Protein AF-A0A9W8H4J1-F1 (afdb_monomer_lite)

Secondary structure (DSSP, 8-state):
---GGGSHHHHHHHHHHHHHHHHHHHHHHHHHHHHHHHHHHHHHHHHHHHHHHHHHHHHHHHHHHHHHHHHHHHHHHHHHHHHHHHHHHHHHHHHHHHHHHHHHHHHHHHHHHHHHHHHHHHHHHHHHHHHHS-----------------------------------------------------------S-TTS---TTSSS-HHHHHHHHHHHHS------TTHHHHHHHHHHHTHHHHTTS-HHHHHHHHHHHHHHHHTTSS--HHHHHHHHHHHTT--SSTT-EEEHHHHHHHHHHHHGGGGGG--HHHHHHHHHHHHSS-GGG-EEE-SS-EEE--HHHHHHHHHHHHHHHHHHHHSTTHHHHHHHHHHHHHHHHHHHSPB-TTS-B--TTSHHHHHHHHHS-TTHHHHTT--SHHHHHHHHHHHHHHHTTTS-HHHHHHHHHHHH-

Foldseek 3Di:
DDDPPPCVVVVVVVVVVVVVVVVVVVVVVVVVVVVVVVVVVVVVVVVVVVVVVVVVVVVVVVVVVVVVVVVVVVVVVVVVVVVVVVVVVVVVVVVVVVVVVVVVVVVVVVVVVVVVVVVVVVVVVVVVVVVPDDPPPDDDDDDDDDDDDDDDDDDDDDDDDDDDDDDDDDDDDDDDDDDDDDDDDDDDDDDPDPPPPDDQPVVLCPVVLVQVLCCVLQVDGQDPPVPVVVVVSVVVVVCVVVCVPPDPVVSNVVSLVVLVVVCVPRPNDLQSSLVSLCVLQLNDPDQAFEGELQSLLLVCLSSVFQCLVPDALVSVQVVCCSRNVDGQQRYFYDALVDTDRDRSRRSSVSSVVLLVVLLVQLLPVCSLVVLQVLLVVLQVQLQVPFDADPVRDGHDRPCVSVSCSNNVDPPSSSNRPRDPHVVSVLSSLVSVLSNCVVPPDPVSNVSSVVVNVD

Organism: NCBI:txid1052879

Sequence (454 aa):
MNNDSNNVPVVLDEIEGLESALVVASRRLDRKRHIIAERDRVVAQHEQTIVELRHAISEHERVNIEQRHKIAELECMLAEHQRAIAERNAKIAKQERVTSERVHMIATIAEQADFVMSQAHKLTTMATAVAAAPHTLAAPGNAGPGNAPNTVAPGGAPTSDVALDDAASRTDDDTGNDMPESSHAAKRRRPNQQALEYMDPFVLIGQDVLAEIVRHLTGRQLVPACGESRRIAQELAGLEPFTSSIPQRTRAGLSELAGLHLLRRSDVDLETLGSDVLRWLGLAEQPGAVVFGPRLCYVLVTLGGIRLERMTGAILDNIFRSIMGRTLRSLLVVTGSATKNMSADKLCSLAKAWARKLCDFVVEDGGIKRLQKAATRCNKYYMSECPTDANGNHCDPTGEVAKRVLRDDSNDSTIFLGFDDAHDLEVLCKCFFAIADNDVDEPTAERLRQIAKN

pLDDT: mean 72.98, std 22.03, range [29.98, 98.69]

Radius of gyration: 45.22 Å; chains: 1; bounding box: 121×62×181 Å

Structure (mmCIF, N/CA/C/O backbone):
data_AF-A0A9W8H4J1-F1
#
_entry.id   AF-A0A9W8H4J1-F1
#
loop_
_atom_site.group_PDB
_atom_site.id
_atom_site.type_symbol
_atom_site.label_atom_id
_atom_site.label_alt_id
_atom_site.label_comp_id
_atom_site.label_asym_id
_atom_site.label_entity_id
_atom_site.label_seq_id
_atom_site.pdbx_PDB_ins_code
_atom_site.Cartn_x
_atom_site.Cartn_y
_atom_site.Cartn_z
_atom_site.occupancy
_atom_site.B_iso_or_equiv
_atom_site.auth_seq_id
_atom_site.auth_comp_id
_atom_site.auth_asym_id
_atom_site.auth_atom_id
_atom_site.pdbx_PDB_model_num
ATOM 1 N N . MET A 1 1 ? 49.055 -7.354 -92.475 1.00 52.03 1 MET A N 1
ATOM 2 C CA . MET A 1 1 ? 49.365 -8.198 -91.304 1.00 52.03 1 MET A CA 1
ATOM 3 C C . MET A 1 1 ? 50.240 -7.368 -90.392 1.00 52.03 1 MET A C 1
ATOM 5 O O . MET A 1 1 ? 51.365 -7.123 -90.788 1.00 52.03 1 MET A O 1
ATOM 9 N N . ASN A 1 2 ? 49.671 -6.801 -89.327 1.00 51.41 2 ASN A N 1
ATOM 10 C CA . ASN A 1 2 ? 50.334 -6.178 -88.166 1.00 51.41 2 ASN A CA 1
ATOM 11 C C . ASN A 1 2 ? 49.318 -5.227 -87.526 1.00 51.41 2 ASN A C 1
ATOM 13 O O . ASN A 1 2 ? 49.324 -4.036 -87.810 1.00 51.41 2 ASN A O 1
ATOM 17 N N . ASN A 1 3 ? 48.392 -5.769 -86.734 1.00 54.41 3 ASN A N 1
ATOM 18 C CA . ASN A 1 3 ? 47.622 -4.948 -85.792 1.00 54.41 3 ASN A CA 1
ATOM 19 C C . ASN A 1 3 ? 47.191 -5.694 -84.517 1.00 54.41 3 ASN A C 1
ATOM 21 O O . ASN A 1 3 ? 46.671 -5.064 -83.606 1.00 54.41 3 ASN A O 1
ATOM 25 N N . ASP A 1 4 ? 47.485 -6.992 -84.389 1.00 56.59 4 ASP A N 1
ATOM 26 C CA . ASP A 1 4 ? 47.053 -7.779 -83.224 1.00 56.59 4 ASP A CA 1
ATOM 27 C C . ASP A 1 4 ? 48.035 -7.735 -82.038 1.00 56.59 4 ASP A C 1
ATOM 29 O O . ASP A 1 4 ? 47.701 -8.170 -80.940 1.00 56.59 4 ASP A O 1
ATOM 33 N N . SER A 1 5 ? 49.235 -7.163 -82.206 1.00 56.62 5 SER A N 1
ATOM 34 C CA . SER A 1 5 ? 50.246 -7.121 -81.133 1.00 56.62 5 SER A CA 1
ATOM 35 C C . SER A 1 5 ? 50.053 -5.979 -80.123 1.00 56.62 5 SER A C 1
ATOM 37 O O . SER A 1 5 ? 50.756 -5.954 -79.116 1.00 56.62 5 SER A O 1
ATOM 39 N N . ASN A 1 6 ? 49.116 -5.051 -80.363 1.00 58.22 6 ASN A N 1
ATOM 40 C CA . ASN A 1 6 ? 48.860 -3.900 -79.483 1.00 58.22 6 ASN A CA 1
ATOM 41 C C . ASN A 1 6 ? 47.708 -4.116 -78.482 1.00 58.22 6 ASN A C 1
ATOM 43 O O . ASN A 1 6 ? 47.442 -3.225 -77.682 1.00 58.22 6 ASN A O 1
ATOM 47 N N . ASN A 1 7 ? 47.032 -5.274 -78.504 1.00 65.12 7 ASN A N 1
ATOM 48 C CA . ASN A 1 7 ? 45.869 -5.546 -77.643 1.00 65.12 7 ASN A CA 1
ATOM 49 C C . ASN A 1 7 ? 46.200 -6.386 -76.390 1.00 65.12 7 ASN A C 1
ATOM 51 O O . ASN A 1 7 ? 45.399 -6.477 -75.469 1.00 65.12 7 ASN A O 1
ATOM 55 N N . VAL A 1 8 ? 47.395 -6.984 -76.336 1.00 71.94 8 VAL A N 1
ATOM 56 C CA . VAL A 1 8 ? 47.877 -7.787 -75.197 1.00 71.94 8 VAL A CA 1
ATOM 57 C C . VAL A 1 8 ? 47.991 -6.998 -73.878 1.00 71.94 8 VAL A C 1
ATOM 59 O O . VAL A 1 8 ? 47.556 -7.536 -72.863 1.00 71.94 8 VAL A O 1
ATOM 62 N N . PRO A 1 9 ? 48.516 -5.753 -73.832 1.00 77.31 9 PRO A N 1
ATOM 63 C CA . PRO A 1 9 ? 48.641 -5.034 -72.560 1.00 77.31 9 PRO A CA 1
ATOM 64 C C . PRO A 1 9 ? 47.284 -4.651 -71.949 1.00 77.31 9 PRO A C 1
ATOM 66 O O . PRO A 1 9 ? 47.132 -4.718 -70.737 1.00 77.31 9 PRO A O 1
ATOM 69 N N . VAL A 1 10 ? 46.273 -4.351 -72.773 1.00 81.00 10 VAL A N 1
ATOM 70 C CA . VAL A 1 10 ? 44.916 -4.013 -72.297 1.00 81.00 10 VAL A CA 1
ATOM 71 C C . VAL A 1 10 ? 44.250 -5.213 -71.617 1.00 81.00 10 VAL A C 1
ATOM 73 O O . VAL A 1 10 ? 43.638 -5.072 -70.564 1.00 81.00 10 VAL A O 1
ATOM 76 N N . VAL A 1 11 ? 44.412 -6.412 -72.185 1.00 85.12 11 VAL A N 1
ATOM 77 C CA . VAL A 1 11 ? 43.855 -7.646 -71.608 1.00 85.12 11 VAL A CA 1
ATOM 78 C C . VAL A 1 11 ? 44.533 -8.005 -70.280 1.00 85.12 11 VAL A C 1
ATOM 80 O O . VAL A 1 11 ? 43.875 -8.526 -69.383 1.00 85.12 11 VAL A O 1
ATOM 83 N N . LEU A 1 12 ? 45.829 -7.717 -70.124 1.00 85.50 12 LEU A N 1
ATOM 84 C CA . LEU A 1 12 ? 46.550 -7.959 -68.870 1.00 85.50 12 LEU A CA 1
ATOM 85 C C . LEU A 1 12 ? 46.080 -7.023 -67.745 1.00 85.50 12 LEU A C 1
ATOM 87 O O . LEU A 1 12 ? 45.801 -7.510 -66.651 1.00 85.50 12 LEU A O 1
ATOM 91 N N . ASP A 1 13 ? 45.893 -5.730 -68.025 1.00 89.69 13 ASP A N 1
ATOM 92 C CA . ASP A 1 13 ? 45.370 -4.763 -67.046 1.00 89.69 13 ASP A CA 1
ATOM 93 C C . ASP A 1 13 ? 43.947 -5.131 -66.574 1.00 89.69 13 ASP A C 1
ATOM 95 O O . ASP A 1 13 ? 43.614 -5.017 -65.390 1.00 89.69 13 ASP A O 1
ATOM 99 N N . GLU A 1 14 ? 43.095 -5.617 -67.485 1.00 94.12 14 GLU A N 1
ATOM 100 C CA . GLU A 1 14 ? 41.750 -6.100 -67.145 1.00 94.12 14 GLU A CA 1
ATOM 101 C C . GLU A 1 14 ? 41.789 -7.341 -66.239 1.00 94.12 14 GLU A C 1
ATOM 103 O O . GLU A 1 14 ? 41.007 -7.437 -65.287 1.00 94.12 14 GLU A O 1
ATOM 108 N N . ILE A 1 15 ? 42.712 -8.276 -66.492 1.00 93.94 15 ILE A N 1
ATOM 109 C CA . ILE A 1 15 ? 42.905 -9.471 -65.659 1.00 93.94 15 ILE A CA 1
ATOM 110 C C . ILE A 1 15 ? 43.394 -9.076 -64.259 1.00 93.94 15 ILE A C 1
ATOM 112 O O . ILE A 1 15 ? 42.797 -9.510 -63.272 1.00 93.94 15 ILE A O 1
ATOM 116 N N . GLU A 1 16 ? 44.402 -8.206 -64.149 1.00 94.00 16 GLU A N 1
ATOM 117 C CA . GLU A 1 16 ? 44.900 -7.711 -62.855 1.00 94.00 16 GLU A CA 1
ATOM 118 C C . GLU A 1 16 ? 43.806 -6.972 -62.061 1.00 94.00 16 GLU A C 1
ATOM 120 O O . GLU A 1 16 ? 43.683 -7.118 -60.834 1.00 94.00 16 GLU A O 1
ATOM 125 N N . GLY A 1 17 ? 42.950 -6.217 -62.760 1.00 95.56 17 GLY A N 1
ATOM 126 C CA . GLY A 1 17 ? 41.776 -5.569 -62.182 1.00 95.56 17 GLY A CA 1
ATOM 127 C C . GLY A 1 17 ? 40.755 -6.567 -61.624 1.00 95.56 17 GLY A C 1
ATOM 128 O O . GLY A 1 17 ? 40.258 -6.392 -60.504 1.00 95.56 17 GLY A O 1
ATOM 129 N N . LEU A 1 18 ? 40.462 -7.641 -62.364 1.00 96.50 18 LEU A N 1
ATOM 130 C CA . LEU A 1 18 ? 39.550 -8.705 -61.931 1.00 96.50 18 LEU A CA 1
ATOM 131 C C . LEU A 1 18 ? 40.107 -9.507 -60.749 1.00 96.50 18 LEU A C 1
ATOM 133 O O . LEU A 1 18 ? 39.365 -9.789 -59.804 1.00 96.50 18 LEU A O 1
ATOM 137 N N . GLU A 1 19 ? 41.399 -9.832 -60.754 1.00 96.75 19 GLU A N 1
ATOM 138 C CA . GLU A 1 19 ? 42.065 -10.509 -59.636 1.00 96.75 19 GLU A CA 1
ATOM 139 C C . GLU A 1 19 ? 42.012 -9.657 -58.363 1.00 96.75 19 GLU A C 1
ATOM 141 O O . GLU A 1 19 ? 41.622 -10.137 -57.292 1.00 96.75 19 GLU A O 1
ATOM 146 N N . SER A 1 20 ? 42.297 -8.358 -58.486 1.00 96.12 20 SER A N 1
ATOM 147 C CA . SER A 1 20 ? 42.184 -7.400 -57.383 1.00 96.12 20 SER A CA 1
ATOM 148 C C . SER A 1 20 ? 40.754 -7.326 -56.836 1.00 96.12 20 SER A C 1
ATOM 150 O O . SER A 1 20 ? 40.541 -7.380 -55.617 1.00 96.12 20 SER A O 1
ATOM 152 N N . ALA A 1 21 ? 39.750 -7.264 -57.717 1.00 97.06 21 ALA A N 1
ATOM 153 C CA . ALA A 1 21 ? 38.342 -7.265 -57.329 1.00 97.06 21 ALA A CA 1
ATOM 154 C C . ALA A 1 21 ? 37.935 -8.571 -56.619 1.00 97.06 21 ALA A C 1
ATOM 156 O O . ALA A 1 21 ? 37.234 -8.529 -55.601 1.00 97.06 21 ALA A O 1
ATOM 157 N N . LEU A 1 22 ? 38.415 -9.723 -57.095 1.00 97.56 22 LEU A N 1
ATOM 158 C CA . LEU A 1 22 ? 38.166 -11.033 -56.492 1.00 97.56 22 LEU A CA 1
ATOM 159 C C . LEU A 1 22 ? 38.782 -11.150 -55.093 1.00 97.56 22 LEU A C 1
ATOM 161 O O . LEU A 1 22 ? 38.131 -11.657 -54.173 1.00 97.56 22 LEU A O 1
ATOM 165 N N . VAL A 1 23 ? 39.999 -10.639 -54.890 1.00 97.69 23 VAL A N 1
ATOM 166 C CA . VAL A 1 23 ? 40.641 -10.586 -53.567 1.00 97.69 23 VAL A CA 1
ATOM 167 C C . VAL A 1 23 ? 39.834 -9.707 -52.606 1.00 97.69 23 VAL A C 1
ATOM 169 O O . VAL A 1 23 ? 39.589 -10.097 -51.460 1.00 97.69 23 VAL A O 1
ATOM 172 N N . VAL A 1 24 ? 39.359 -8.540 -53.056 1.00 97.75 24 VAL A N 1
ATOM 173 C CA . VAL A 1 24 ? 38.514 -7.650 -52.239 1.00 97.75 24 VAL A CA 1
ATOM 174 C C . VAL A 1 24 ? 37.176 -8.311 -51.888 1.00 97.75 24 VAL A C 1
ATOM 176 O O . VAL A 1 24 ? 36.747 -8.250 -50.728 1.00 97.75 24 VAL A O 1
ATOM 179 N N . ALA A 1 25 ? 36.530 -8.971 -52.852 1.00 97.38 25 ALA A N 1
ATOM 180 C CA . ALA A 1 25 ? 35.285 -9.706 -52.642 1.00 97.38 25 ALA A CA 1
ATOM 181 C C . ALA A 1 25 ? 35.469 -10.870 -51.655 1.00 97.38 25 ALA A C 1
ATOM 183 O O . ALA A 1 25 ? 34.671 -11.007 -50.725 1.00 97.38 25 ALA A O 1
ATOM 184 N N . SER A 1 26 ? 36.555 -11.635 -51.789 1.00 97.88 26 SER A N 1
ATOM 185 C CA . SER A 1 26 ? 36.895 -12.745 -50.888 1.00 97.88 26 SER A CA 1
ATOM 186 C C . SER A 1 26 ? 37.085 -12.251 -49.453 1.00 97.88 26 SER A C 1
ATOM 188 O O . SER A 1 26 ? 36.399 -12.710 -48.543 1.00 97.88 26 SER A O 1
ATOM 190 N N . ARG A 1 27 ? 37.877 -11.185 -49.256 1.00 97.88 27 ARG A N 1
ATOM 191 C CA . ARG A 1 27 ? 38.046 -10.549 -47.935 1.00 97.88 27 ARG A CA 1
ATOM 192 C C . ARG A 1 27 ? 36.722 -10.047 -47.352 1.00 97.88 27 ARG A C 1
ATOM 194 O O . ARG A 1 27 ? 36.519 -10.085 -46.139 1.00 97.88 27 ARG A O 1
ATOM 201 N N . ARG A 1 28 ? 35.809 -9.537 -48.188 1.00 98.19 28 ARG A N 1
ATOM 202 C CA . ARG A 1 28 ? 34.473 -9.102 -47.745 1.00 98.19 28 ARG A CA 1
ATOM 203 C C . ARG A 1 28 ? 33.610 -10.288 -47.313 1.00 98.19 28 ARG A C 1
ATOM 205 O O . ARG A 1 28 ? 32.879 -10.150 -46.333 1.00 98.19 28 ARG A O 1
ATOM 212 N N . LEU A 1 29 ? 33.678 -11.416 -48.017 1.00 98.31 29 LEU A N 1
ATOM 213 C CA . LEU A 1 29 ? 32.975 -12.643 -47.641 1.00 98.31 29 LEU A CA 1
ATOM 214 C C . LEU A 1 29 ? 33.511 -13.216 -46.329 1.00 98.31 29 LEU A C 1
ATOM 216 O O . LEU A 1 29 ? 32.706 -13.551 -45.465 1.00 98.31 29 LEU A O 1
ATOM 220 N N . ASP A 1 30 ? 34.827 -13.233 -46.128 1.00 98.00 30 ASP A N 1
ATOM 221 C CA . ASP A 1 30 ? 35.423 -13.718 -44.878 1.00 98.00 30 ASP A CA 1
ATOM 222 C C . ASP A 1 30 ? 35.027 -12.850 -43.680 1.00 98.00 30 ASP A C 1
ATOM 224 O O . ASP A 1 30 ? 34.625 -13.373 -42.640 1.00 98.00 30 ASP A O 1
ATOM 228 N N . ARG A 1 31 ? 35.000 -11.518 -43.844 1.00 98.31 31 ARG A N 1
ATOM 229 C CA . ARG A 1 31 ? 34.455 -10.616 -42.813 1.00 98.31 31 ARG A CA 1
ATOM 230 C C . ARG A 1 31 ? 32.987 -10.907 -42.504 1.00 98.31 31 ARG A C 1
ATOM 232 O O . ARG A 1 31 ? 32.606 -10.931 -41.339 1.00 98.31 31 ARG A O 1
ATOM 239 N N . LYS A 1 32 ? 32.155 -11.137 -43.526 1.00 98.31 32 LYS A N 1
ATOM 240 C CA . LYS A 1 32 ? 30.740 -11.489 -43.322 1.00 98.31 32 LYS A CA 1
ATOM 241 C C . LYS A 1 32 ? 30.590 -12.827 -42.596 1.00 98.31 32 LYS A C 1
ATOM 243 O O . LYS A 1 32 ? 29.778 -12.903 -41.683 1.00 98.31 32 LYS A O 1
ATOM 248 N N . ARG A 1 33 ? 31.374 -13.846 -42.960 1.00 98.38 33 ARG A N 1
ATOM 249 C CA . ARG A 1 33 ? 31.386 -15.154 -42.283 1.00 98.38 33 ARG A CA 1
ATOM 250 C C . ARG A 1 33 ? 31.773 -15.021 -40.815 1.00 98.38 33 ARG A C 1
ATOM 252 O O . ARG A 1 33 ? 31.106 -15.601 -39.971 1.00 98.38 33 ARG A O 1
ATOM 259 N N . HIS A 1 34 ? 32.790 -14.215 -40.514 1.00 98.19 34 HIS A N 1
ATOM 260 C CA . HIS A 1 34 ? 33.195 -13.950 -39.136 1.00 98.19 34 HIS A CA 1
ATOM 261 C C . HIS A 1 34 ? 32.083 -13.265 -38.324 1.00 98.19 34 HIS A C 1
ATOM 263 O O . HIS A 1 34 ? 31.773 -13.708 -37.225 1.00 98.19 34 HIS A O 1
ATOM 269 N N . ILE A 1 35 ? 31.421 -12.246 -38.888 1.00 98.25 35 ILE A N 1
ATOM 270 C CA . ILE A 1 35 ? 30.285 -11.572 -38.233 1.00 98.25 35 ILE A CA 1
ATOM 271 C C . ILE A 1 35 ? 29.111 -12.535 -38.002 1.00 98.25 35 ILE A C 1
ATOM 273 O O . ILE A 1 35 ? 28.456 -12.449 -36.968 1.00 98.25 35 ILE A O 1
ATOM 277 N N . ILE A 1 36 ? 28.823 -13.430 -38.953 1.00 98.06 36 ILE A N 1
ATOM 278 C CA . ILE A 1 36 ? 27.769 -14.444 -38.800 1.00 98.06 36 ILE A CA 1
ATOM 279 C C . ILE A 1 36 ? 28.126 -15.405 -37.663 1.00 98.06 36 ILE A C 1
ATOM 281 O O . ILE A 1 36 ? 27.321 -15.566 -36.757 1.00 98.06 36 ILE A O 1
ATOM 285 N N . ALA A 1 37 ? 29.348 -15.943 -37.646 1.00 98.12 37 ALA A N 1
ATOM 286 C CA . ALA A 1 37 ? 29.795 -16.850 -36.589 1.00 98.12 37 ALA A CA 1
ATOM 287 C C . ALA A 1 37 ? 29.735 -16.208 -35.189 1.00 98.12 37 ALA A C 1
ATOM 289 O O . ALA A 1 37 ? 29.341 -16.861 -34.225 1.00 98.12 37 ALA A O 1
ATOM 290 N N . GLU A 1 38 ? 30.081 -14.922 -35.074 1.00 98.50 38 GLU A N 1
ATOM 291 C CA . GLU A 1 38 ? 29.968 -14.192 -33.806 1.00 98.50 38 GLU A CA 1
ATOM 292 C C . GLU A 1 38 ? 28.505 -13.995 -33.387 1.00 98.50 38 GLU A C 1
ATOM 294 O O . GLU A 1 38 ? 28.154 -14.176 -32.223 1.00 98.50 38 GLU A O 1
ATOM 299 N N . ARG A 1 39 ? 27.616 -13.684 -34.339 1.00 98.19 39 ARG A N 1
ATOM 300 C CA . ARG A 1 39 ? 26.175 -13.583 -34.066 1.00 98.19 39 ARG A CA 1
ATOM 301 C C . ARG A 1 39 ? 25.580 -14.918 -33.639 1.00 98.19 39 ARG A C 1
ATOM 303 O O . ARG A 1 39 ? 24.818 -14.932 -32.680 1.00 98.19 39 ARG A O 1
ATOM 310 N N . ASP A 1 40 ? 25.952 -16.014 -34.292 1.00 98.31 40 ASP A N 1
ATOM 311 C CA . ASP A 1 40 ? 25.487 -17.357 -33.935 1.00 98.31 40 ASP A CA 1
ATOM 312 C C . ASP A 1 40 ? 25.925 -17.727 -32.510 1.00 98.31 40 ASP A C 1
ATOM 314 O O . ASP A 1 40 ? 25.145 -18.285 -31.739 1.00 98.31 40 ASP A O 1
ATOM 318 N N . ARG A 1 41 ? 27.143 -17.332 -32.108 1.00 98.38 41 ARG A N 1
ATOM 319 C CA . ARG A 1 41 ? 27.624 -17.499 -30.731 1.00 98.38 41 ARG A CA 1
ATOM 320 C C . ARG A 1 41 ? 26.784 -16.711 -29.722 1.00 98.38 41 ARG A C 1
ATOM 322 O O . ARG A 1 41 ? 26.425 -17.262 -28.684 1.00 98.38 41 ARG A O 1
ATOM 329 N N . VAL A 1 42 ? 26.466 -15.449 -30.014 1.00 98.31 42 VAL A N 1
ATOM 330 C CA . VAL A 1 42 ? 25.613 -14.616 -29.145 1.00 98.31 42 VAL A CA 1
ATOM 331 C C . VAL A 1 42 ? 24.194 -15.183 -29.056 1.00 98.31 42 VAL A C 1
ATOM 333 O O . VAL A 1 42 ? 23.618 -15.220 -27.971 1.00 98.31 42 VAL A O 1
ATOM 336 N N . VAL A 1 43 ? 23.636 -15.676 -30.166 1.00 98.31 43 VAL A N 1
ATOM 337 C CA . VAL A 1 43 ? 22.319 -16.333 -30.179 1.00 98.31 43 VAL A CA 1
ATOM 338 C C . VAL A 1 43 ? 22.324 -17.570 -29.280 1.00 98.31 43 VAL A C 1
ATOM 340 O O . VAL A 1 43 ? 21.455 -17.677 -28.420 1.00 98.31 43 VAL A O 1
ATOM 343 N N . ALA A 1 44 ? 23.333 -18.439 -29.390 1.00 98.19 44 ALA A N 1
ATOM 344 C CA . ALA A 1 44 ? 23.450 -19.621 -28.534 1.00 98.19 44 ALA A CA 1
ATOM 345 C C . ALA A 1 44 ? 23.564 -19.263 -27.037 1.00 98.19 44 ALA A C 1
ATOM 347 O O . ALA A 1 44 ? 22.966 -19.927 -26.190 1.00 98.19 44 ALA A O 1
ATOM 348 N N . GLN A 1 45 ? 24.287 -18.188 -26.699 1.00 98.44 45 GLN A N 1
ATOM 349 C CA . GLN A 1 45 ? 24.363 -17.685 -25.321 1.00 98.44 45 GLN A CA 1
ATOM 350 C C . GLN A 1 45 ? 23.000 -17.196 -24.816 1.00 98.44 45 GLN A C 1
ATOM 352 O O . GLN A 1 45 ? 22.594 -17.549 -23.711 1.00 98.44 45 GLN A O 1
ATOM 357 N N . HIS A 1 46 ? 22.266 -16.428 -25.626 1.00 98.06 46 HIS A N 1
ATOM 358 C CA . HIS A 1 46 ? 20.925 -15.972 -25.260 1.00 98.06 46 HIS A CA 1
ATOM 359 C C . HIS A 1 46 ? 19.934 -17.133 -25.115 1.00 98.06 46 HIS A C 1
ATOM 361 O O . HIS A 1 46 ? 19.126 -17.124 -24.189 1.00 98.06 46 HIS A O 1
ATOM 367 N N . GLU A 1 47 ? 19.995 -18.144 -25.983 1.00 98.50 47 GLU A N 1
ATOM 368 C CA . GLU A 1 47 ? 19.164 -19.347 -25.867 1.00 98.50 47 GLU A CA 1
ATOM 369 C C . GLU A 1 47 ? 19.424 -20.089 -24.553 1.00 98.50 47 GLU A C 1
ATOM 371 O O . GLU A 1 47 ? 18.470 -20.464 -23.866 1.00 98.50 47 GLU A O 1
ATOM 376 N N . GLN A 1 48 ? 20.691 -20.228 -24.150 1.00 98.31 48 GLN A N 1
ATOM 377 C CA . GLN A 1 48 ? 21.045 -20.808 -22.855 1.00 98.31 48 GLN A CA 1
ATOM 378 C C . GLN A 1 48 ? 20.462 -19.989 -21.691 1.00 98.31 48 GLN A C 1
ATOM 380 O O . GLN A 1 48 ? 19.804 -20.551 -20.815 1.00 98.31 48 GLN A O 1
ATOM 385 N N . THR A 1 49 ? 20.625 -18.662 -21.707 1.00 97.94 49 THR A N 1
ATOM 386 C CA . THR A 1 49 ? 20.052 -17.775 -20.680 1.00 97.94 49 THR A CA 1
ATOM 387 C C . THR A 1 49 ? 18.526 -17.882 -20.615 1.00 97.94 49 THR A C 1
ATOM 389 O O . THR A 1 49 ? 17.952 -17.901 -19.529 1.00 97.94 49 THR A O 1
ATOM 392 N N . ILE A 1 50 ? 17.839 -18.001 -21.756 1.00 98.06 50 ILE A N 1
ATOM 393 C CA . ILE A 1 50 ? 16.380 -18.190 -21.795 1.00 98.06 50 ILE A CA 1
ATOM 394 C C . ILE A 1 50 ? 15.978 -19.506 -21.115 1.00 98.06 50 ILE A C 1
ATOM 396 O O . ILE A 1 50 ? 14.977 -19.535 -20.397 1.00 98.06 50 ILE A O 1
ATOM 400 N N . VAL A 1 51 ? 16.732 -20.590 -21.316 1.00 98.50 51 VAL A N 1
ATOM 401 C CA . VAL A 1 51 ? 16.476 -21.879 -20.650 1.00 98.50 51 VAL A CA 1
ATOM 402 C C . VAL A 1 51 ? 16.660 -21.763 -19.134 1.00 98.50 51 VAL A C 1
ATOM 404 O O . VAL A 1 51 ? 15.794 -22.215 -18.384 1.00 98.50 51 VAL A O 1
ATOM 407 N N . GLU A 1 52 ? 17.728 -21.108 -18.678 1.00 98.44 52 GLU A N 1
ATOM 408 C CA . GLU A 1 52 ? 17.998 -20.876 -17.251 1.00 98.44 52 GLU A CA 1
ATOM 409 C C . GLU A 1 52 ? 16.899 -20.026 -16.591 1.00 98.44 52 GLU A C 1
ATOM 411 O O . GLU A 1 52 ? 16.388 -20.382 -15.526 1.00 98.44 52 GLU A O 1
ATOM 416 N N . LEU A 1 53 ? 16.455 -18.951 -17.253 1.00 97.81 53 LEU A N 1
ATOM 417 C CA . LEU A 1 53 ? 15.356 -18.110 -16.770 1.00 97.81 53 LEU A CA 1
ATOM 418 C C . LEU A 1 53 ? 14.029 -18.873 -16.702 1.00 97.81 53 LEU A C 1
ATOM 420 O O . LEU A 1 53 ? 13.292 -18.730 -15.729 1.00 97.81 53 LEU A O 1
ATOM 424 N N . ARG A 1 54 ? 13.722 -19.717 -17.695 1.00 98.25 54 ARG A N 1
ATOM 425 C CA . ARG A 1 54 ? 12.519 -20.569 -17.664 1.00 98.25 54 ARG A CA 1
ATOM 426 C C . ARG A 1 54 ? 12.547 -21.550 -16.495 1.00 98.25 54 ARG A C 1
ATOM 428 O O . ARG A 1 54 ? 11.523 -21.735 -15.843 1.00 98.25 54 ARG A O 1
ATOM 435 N N . HIS A 1 55 ? 13.705 -22.141 -16.208 1.00 98.25 55 HIS A N 1
ATOM 436 C CA . HIS A 1 55 ? 13.871 -23.011 -15.046 1.00 98.25 55 HIS A CA 1
ATOM 437 C C . HIS A 1 55 ? 13.655 -22.244 -13.732 1.00 98.25 55 HIS A C 1
ATOM 439 O O . HIS A 1 55 ? 12.911 -22.702 -12.867 1.00 98.25 55 HIS A O 1
ATOM 445 N N . ALA A 1 56 ? 14.239 -21.049 -13.596 1.00 97.50 56 ALA A N 1
ATOM 446 C CA . ALA A 1 56 ? 14.047 -20.205 -12.417 1.00 97.50 56 ALA A CA 1
ATOM 447 C C . ALA A 1 56 ? 12.573 -19.810 -12.209 1.00 97.50 56 ALA A C 1
ATOM 449 O O . ALA A 1 56 ? 12.069 -19.894 -11.090 1.00 97.50 56 ALA A O 1
ATOM 450 N N . ILE A 1 57 ? 11.860 -19.440 -13.282 1.00 97.44 57 ILE A N 1
ATOM 451 C CA . ILE A 1 57 ? 10.419 -19.143 -13.233 1.00 97.44 57 ILE A CA 1
ATOM 452 C C . ILE A 1 57 ? 9.634 -20.362 -12.735 1.00 97.44 57 ILE A C 1
ATOM 454 O O . ILE A 1 57 ? 8.823 -20.223 -11.824 1.00 97.44 57 ILE A O 1
ATOM 458 N N . SER A 1 58 ? 9.917 -21.557 -13.265 1.00 98.19 58 SER A N 1
ATOM 459 C CA . SER A 1 58 ? 9.239 -22.790 -12.847 1.00 98.19 58 SER A CA 1
ATOM 460 C C . SER A 1 58 ? 9.456 -23.113 -11.362 1.00 98.19 58 SER A C 1
ATOM 462 O O . SER A 1 58 ? 8.520 -23.540 -10.685 1.00 98.19 58 SER A O 1
ATOM 464 N N . GLU A 1 59 ? 10.663 -22.903 -10.828 1.00 98.62 59 GLU A N 1
ATOM 465 C CA . GLU A 1 59 ? 10.923 -23.092 -9.393 1.00 98.62 59 GLU A CA 1
ATOM 466 C C . GLU A 1 59 ? 10.197 -22.047 -8.537 1.00 98.62 59 GLU A C 1
ATOM 468 O O . GLU A 1 59 ? 9.614 -22.388 -7.505 1.00 98.62 59 GLU A O 1
ATOM 473 N N . HIS A 1 60 ? 10.159 -20.786 -8.975 1.00 97.50 60 HIS A N 1
ATOM 474 C CA . HIS A 1 60 ? 9.394 -19.746 -8.287 1.00 97.50 60 HIS A CA 1
ATOM 475 C C . HIS A 1 60 ? 7.889 -20.040 -8.272 1.00 97.50 60 HIS A C 1
ATOM 477 O O . HIS A 1 60 ? 7.245 -19.850 -7.239 1.00 97.50 60 HIS A O 1
ATOM 483 N N . GLU A 1 61 ? 7.326 -20.538 -9.373 1.00 98.06 61 GLU A N 1
ATOM 484 C CA . GLU A 1 61 ? 5.925 -20.964 -9.437 1.00 98.06 61 GLU A CA 1
ATOM 485 C C . GLU A 1 61 ? 5.639 -22.114 -8.465 1.00 98.06 61 GLU A C 1
ATOM 487 O O . GLU A 1 61 ? 4.646 -22.067 -7.735 1.00 98.06 61 GLU A O 1
ATOM 492 N N . ARG A 1 62 ? 6.539 -23.103 -8.381 1.00 98.50 62 ARG A N 1
ATOM 493 C CA . ARG A 1 62 ? 6.427 -24.220 -7.431 1.00 98.50 62 ARG A CA 1
ATOM 494 C C . ARG A 1 62 ? 6.392 -23.727 -5.982 1.00 98.50 62 ARG A C 1
ATOM 496 O O . ARG A 1 62 ? 5.506 -24.123 -5.225 1.00 98.50 62 ARG A O 1
ATOM 503 N N . VAL A 1 63 ? 7.309 -22.832 -5.610 1.00 98.31 63 VAL A N 1
ATOM 504 C CA . VAL A 1 63 ? 7.348 -22.228 -4.265 1.00 98.31 63 VAL A CA 1
ATOM 505 C C . VAL A 1 63 ? 6.085 -21.405 -3.988 1.00 98.31 63 VAL A C 1
ATOM 507 O O . VAL A 1 63 ? 5.537 -21.473 -2.890 1.00 98.31 63 VAL A O 1
ATOM 510 N N . ASN A 1 64 ? 5.574 -20.662 -4.974 1.00 96.94 64 ASN A N 1
ATOM 511 C CA . ASN A 1 64 ? 4.347 -19.877 -4.813 1.00 96.94 64 ASN A CA 1
ATOM 512 C C . ASN A 1 64 ? 3.133 -20.778 -4.525 1.00 96.94 64 ASN A C 1
ATOM 514 O O . ASN A 1 64 ? 2.325 -20.469 -3.649 1.00 96.94 64 ASN A O 1
ATOM 518 N N . ILE A 1 65 ? 3.023 -21.915 -5.221 1.00 98.06 65 ILE A N 1
ATOM 519 C CA . ILE A 1 65 ? 1.963 -22.906 -4.982 1.00 98.06 65 ILE A CA 1
ATOM 520 C C . ILE A 1 65 ? 2.063 -23.479 -3.560 1.00 98.06 65 ILE A C 1
ATOM 522 O O . ILE A 1 65 ? 1.049 -23.554 -2.865 1.00 98.06 65 ILE A O 1
ATOM 526 N N . GLU A 1 66 ? 3.267 -23.824 -3.098 1.00 98.44 66 GLU A N 1
ATOM 527 C CA . GLU A 1 66 ? 3.503 -24.327 -1.737 1.00 98.44 66 GLU A CA 1
ATOM 528 C C . GLU A 1 66 ? 3.103 -23.296 -0.667 1.00 98.44 66 GLU A C 1
ATOM 530 O O . GLU A 1 66 ? 2.387 -23.617 0.285 1.00 98.44 66 GLU A O 1
ATOM 535 N N . GLN A 1 67 ? 3.476 -22.028 -0.859 1.00 97.88 67 GLN A N 1
ATOM 536 C CA . GLN A 1 67 ? 3.089 -20.935 0.036 1.00 97.88 67 GLN A CA 1
ATOM 537 C C . GLN A 1 67 ? 1.572 -20.718 0.069 1.00 97.88 67 GLN A C 1
ATOM 539 O O . GLN A 1 67 ? 1.005 -20.545 1.148 1.00 97.88 67 GLN A O 1
ATOM 544 N N . ARG A 1 68 ? 0.890 -20.775 -1.083 1.00 97.00 68 ARG A N 1
ATOM 545 C CA . ARG A 1 68 ? -0.580 -20.678 -1.143 1.00 97.00 68 ARG A CA 1
ATOM 546 C C . ARG A 1 68 ? -1.260 -21.817 -0.392 1.00 97.00 68 ARG A C 1
ATOM 548 O O . ARG A 1 68 ? -2.224 -21.567 0.326 1.00 97.00 68 ARG A O 1
ATOM 555 N N . HIS A 1 69 ? -0.744 -23.040 -0.511 1.00 98.06 69 HIS A N 1
ATOM 556 C CA . HIS A 1 69 ? -1.228 -24.171 0.280 1.00 98.06 69 HIS A CA 1
ATOM 557 C C . HIS A 1 69 ? -1.055 -23.923 1.783 1.00 98.06 69 HIS A C 1
ATOM 559 O O . HIS A 1 69 ? -1.999 -24.127 2.544 1.00 98.06 69 HIS A O 1
ATOM 565 N N . LYS A 1 70 ? 0.105 -23.408 2.211 1.00 98.25 70 LYS A N 1
ATOM 566 C CA . LYS A 1 70 ? 0.350 -23.084 3.622 1.00 98.25 70 LYS A CA 1
ATOM 567 C C . LYS A 1 70 ? -0.589 -22.001 4.155 1.00 98.25 70 LYS A C 1
ATOM 569 O O . LYS A 1 70 ? -1.068 -22.117 5.280 1.00 98.25 70 LYS A O 1
ATOM 574 N N . ILE A 1 71 ? -0.868 -20.971 3.357 1.00 97.31 71 ILE A N 1
ATOM 575 C CA . ILE A 1 71 ? -1.826 -19.916 3.712 1.00 97.31 71 ILE A CA 1
ATOM 576 C C . ILE A 1 71 ? -3.225 -20.515 3.898 1.00 97.31 71 ILE A C 1
ATOM 578 O O . ILE A 1 71 ? -3.837 -20.287 4.936 1.00 97.31 71 ILE A O 1
ATOM 582 N N . ALA A 1 72 ? -3.688 -21.355 2.967 1.00 97.62 72 ALA A N 1
ATOM 583 C CA . ALA A 1 72 ? -4.995 -22.004 3.073 1.00 97.62 72 ALA A CA 1
ATOM 584 C C . ALA A 1 72 ? -5.118 -22.911 4.319 1.00 97.62 72 ALA A C 1
ATOM 586 O O . ALA A 1 72 ? -6.164 -22.941 4.969 1.00 97.62 72 ALA A O 1
ATOM 587 N N . GLU A 1 73 ? -4.048 -23.623 4.697 1.00 98.69 73 GLU A N 1
ATOM 588 C CA . GLU A 1 73 ? -4.006 -24.395 5.950 1.00 98.69 73 GLU A CA 1
ATOM 589 C C . GLU A 1 73 ? -4.143 -23.497 7.189 1.00 98.69 73 GLU A C 1
ATOM 591 O O . GLU A 1 73 ? -4.908 -23.812 8.104 1.00 98.69 73 GLU A O 1
ATOM 596 N N . LEU A 1 74 ? -3.415 -22.375 7.228 1.00 98.06 74 LEU A N 1
ATOM 597 C CA . LEU A 1 74 ? -3.470 -21.414 8.334 1.00 98.06 74 LEU A CA 1
ATOM 598 C C . LEU A 1 74 ? -4.854 -20.761 8.449 1.00 98.06 74 LEU A C 1
ATOM 600 O O . LEU A 1 74 ? -5.374 -20.633 9.557 1.00 98.06 74 LEU A O 1
ATOM 604 N N . GLU A 1 75 ? -5.471 -20.395 7.325 1.00 97.62 75 GLU A N 1
ATOM 605 C CA . GLU A 1 75 ? -6.832 -19.848 7.282 1.00 97.62 75 GLU A CA 1
ATOM 606 C C . GLU A 1 75 ? -7.864 -20.846 7.824 1.00 97.62 75 GLU A C 1
ATOM 608 O O . GLU A 1 75 ? -8.746 -20.467 8.599 1.00 97.62 75 GLU A O 1
ATOM 613 N N . CYS A 1 76 ? -7.726 -22.133 7.486 1.00 97.88 76 CYS A N 1
ATOM 614 C CA . CYS A 1 76 ? -8.583 -23.191 8.021 1.00 97.88 76 CYS A CA 1
ATOM 615 C C . CYS A 1 76 ? -8.454 -23.305 9.551 1.00 97.88 76 CYS A C 1
ATOM 617 O O . CYS A 1 76 ? -9.462 -23.267 10.263 1.00 97.88 76 CYS A O 1
ATOM 619 N N . MET A 1 77 ? -7.223 -23.350 10.075 1.00 98.50 77 MET A N 1
ATOM 620 C CA . MET A 1 77 ? -6.982 -23.395 11.525 1.00 98.50 77 MET A CA 1
ATOM 621 C C . MET A 1 77 ? -7.517 -22.149 12.244 1.00 98.50 77 MET A C 1
ATOM 623 O O . MET A 1 77 ? -8.088 -22.252 13.332 1.00 98.50 77 MET A O 1
ATOM 627 N N . LEU A 1 78 ? -7.384 -20.966 11.638 1.00 97.75 78 LEU A N 1
ATOM 628 C CA . LEU A 1 78 ? -7.918 -19.725 12.195 1.00 97.75 78 LEU A CA 1
ATOM 629 C C . LEU A 1 78 ? -9.453 -19.758 12.273 1.00 97.75 78 LEU A C 1
ATOM 631 O O . LEU A 1 78 ? -10.023 -19.384 13.301 1.00 97.75 78 LEU A O 1
ATOM 635 N N . ALA A 1 79 ? -10.127 -20.276 11.244 1.00 97.31 79 ALA A N 1
ATOM 636 C CA . ALA A 1 79 ? -11.578 -20.463 11.256 1.00 97.31 79 ALA A CA 1
ATOM 637 C C . ALA A 1 79 ? -12.034 -21.465 12.336 1.00 97.31 79 ALA A C 1
ATOM 639 O O . ALA A 1 79 ? -13.049 -21.246 13.005 1.00 97.31 79 ALA A O 1
ATOM 640 N N . GLU A 1 80 ? -11.281 -22.547 12.553 1.00 98.62 80 GLU A N 1
ATOM 641 C CA . GLU A 1 80 ? -11.539 -23.507 13.634 1.00 98.62 80 GLU A CA 1
ATOM 642 C C . GLU A 1 80 ? -11.368 -22.880 15.022 1.00 98.62 80 GLU A C 1
ATOM 644 O O . GLU A 1 80 ? -12.224 -23.058 15.894 1.00 98.62 80 GLU A O 1
ATOM 649 N N . HIS A 1 81 ? -10.308 -22.096 15.230 1.00 98.31 81 HIS A N 1
ATOM 650 C CA . HIS A 1 81 ? -10.099 -21.364 16.478 1.00 98.31 81 HIS A CA 1
ATOM 651 C C . HIS A 1 81 ? -11.202 -20.338 16.737 1.00 98.31 81 HIS A C 1
ATOM 653 O O . HIS A 1 81 ? -11.719 -20.277 17.855 1.00 98.31 81 HIS A O 1
ATOM 659 N N . GLN A 1 82 ? -11.630 -19.597 15.714 1.00 98.06 82 GLN A N 1
ATOM 660 C CA . GLN A 1 82 ? -12.723 -18.637 15.842 1.00 98.06 82 GLN A CA 1
ATOM 661 C C . GLN A 1 82 ? -14.037 -19.323 16.243 1.00 98.06 82 GLN A C 1
ATOM 663 O O . GLN A 1 82 ? -14.754 -18.829 17.118 1.00 98.06 82 GLN A O 1
ATOM 668 N N . ARG A 1 83 ? -14.328 -20.502 15.675 1.00 98.19 83 ARG A N 1
ATOM 669 C CA . ARG A 1 83 ? -15.478 -21.327 16.077 1.00 98.19 83 ARG A CA 1
ATOM 670 C C . ARG A 1 83 ? -15.374 -21.757 17.542 1.00 98.19 83 ARG A C 1
ATOM 672 O O . ARG A 1 83 ? -16.327 -21.589 18.300 1.00 98.19 83 ARG A O 1
ATOM 679 N N . ALA A 1 84 ? -14.206 -22.237 17.969 1.00 98.31 84 ALA A N 1
ATOM 680 C CA . ALA A 1 84 ? -13.978 -22.648 19.353 1.00 98.31 84 ALA A CA 1
ATOM 681 C C . ALA A 1 84 ? -14.092 -21.478 20.354 1.00 98.31 84 ALA A C 1
ATOM 683 O O . ALA A 1 84 ? -14.538 -21.675 21.486 1.00 98.31 84 ALA A O 1
ATOM 684 N N . ILE A 1 85 ? -13.697 -20.260 19.967 1.00 98.25 85 ILE A N 1
ATOM 685 C CA . ILE A 1 85 ? -13.893 -19.043 20.774 1.00 98.25 85 ILE A CA 1
ATOM 686 C C . ILE A 1 85 ? -15.386 -18.722 20.898 1.00 98.25 85 ILE A C 1
ATOM 688 O O . ILE A 1 85 ? -15.868 -18.514 22.011 1.00 98.25 85 ILE A O 1
ATOM 692 N N . ALA A 1 86 ? -16.135 -18.747 19.793 1.00 97.69 86 ALA A N 1
ATOM 693 C CA . ALA A 1 86 ? -17.576 -18.496 19.808 1.00 97.69 86 ALA A CA 1
ATOM 694 C C . ALA A 1 86 ? -18.331 -19.489 20.714 1.00 97.69 86 ALA A C 1
ATOM 696 O O . ALA A 1 86 ? -19.170 -19.085 21.520 1.00 97.69 86 ALA A O 1
ATOM 697 N N . GLU A 1 87 ? -17.981 -20.778 20.657 1.00 98.69 87 GLU A N 1
ATOM 698 C CA . GLU A 1 87 ? -18.549 -21.804 21.541 1.00 98.69 87 GLU A CA 1
ATOM 699 C C . GLU A 1 87 ? -18.230 -21.562 23.023 1.00 98.69 87 GLU A C 1
ATOM 701 O O . GLU A 1 87 ? -19.090 -21.762 23.888 1.00 98.69 87 GLU A O 1
ATOM 706 N N . ARG A 1 88 ? -17.003 -21.127 23.345 1.00 98.56 88 ARG A N 1
ATOM 707 C CA . ARG A 1 88 ? -16.624 -20.771 24.723 1.00 98.56 88 ARG A CA 1
ATOM 708 C C . ARG A 1 88 ? -17.395 -19.552 25.217 1.00 98.56 88 ARG A C 1
ATOM 710 O O . ARG A 1 88 ? -17.931 -19.605 26.320 1.00 98.56 88 ARG A O 1
ATOM 717 N N . ASN A 1 89 ? -17.525 -18.513 24.398 1.00 98.00 89 ASN A N 1
ATOM 718 C CA . ASN A 1 89 ? -18.289 -17.314 24.749 1.00 98.00 89 ASN A CA 1
ATOM 719 C C . ASN A 1 89 ? -19.768 -17.638 25.000 1.00 98.00 89 ASN A C 1
ATOM 721 O O . ASN A 1 89 ? -20.342 -17.165 25.977 1.00 98.00 89 ASN A O 1
ATOM 725 N N . ALA A 1 90 ? -20.371 -18.520 24.197 1.00 98.25 90 ALA A N 1
ATOM 726 C CA . ALA A 1 90 ? -21.737 -18.989 24.434 1.00 98.25 90 ALA A CA 1
ATOM 727 C C . ALA A 1 90 ? -21.880 -19.740 25.776 1.00 98.25 90 ALA A C 1
ATOM 729 O O . ALA A 1 90 ? -22.876 -19.573 26.485 1.00 98.25 90 ALA A O 1
ATOM 730 N N . LYS A 1 91 ? -20.880 -20.549 26.160 1.00 98.56 91 LYS A N 1
ATOM 731 C CA . LYS A 1 91 ? -20.850 -21.219 27.473 1.00 98.56 91 LYS A CA 1
ATOM 732 C C . LYS A 1 91 ? -20.710 -20.221 28.625 1.00 98.56 91 LYS A C 1
ATOM 734 O O . LYS A 1 91 ? -21.415 -20.382 29.620 1.00 98.56 91 LYS A O 1
ATOM 739 N N . ILE A 1 92 ? -19.857 -19.204 28.481 1.00 98.38 92 ILE A N 1
ATOM 740 C CA . ILE A 1 92 ? -19.675 -18.134 29.476 1.00 98.38 92 ILE A CA 1
ATOM 741 C C . ILE A 1 92 ? -20.988 -17.371 29.674 1.00 98.38 92 ILE A C 1
ATOM 743 O O . ILE A 1 92 ? -21.486 -17.322 30.794 1.00 98.38 92 ILE A O 1
ATOM 747 N N . ALA A 1 93 ? -21.626 -16.908 28.596 1.00 97.88 93 ALA A N 1
ATOM 748 C CA . ALA A 1 93 ? -22.904 -16.194 28.673 1.00 97.88 93 ALA A CA 1
ATOM 749 C C . ALA A 1 93 ? -24.004 -17.024 29.368 1.00 97.88 93 ALA A C 1
ATOM 751 O O . ALA A 1 93 ? -24.802 -16.511 30.155 1.00 97.88 93 ALA A O 1
ATOM 752 N N . LYS A 1 94 ? -24.032 -18.345 29.131 1.00 98.69 94 LYS A N 1
ATOM 753 C CA . LYS A 1 94 ? -24.943 -19.257 29.840 1.00 98.69 94 LYS A CA 1
ATOM 754 C C . LYS A 1 94 ? -24.635 -19.330 31.342 1.00 98.69 94 LYS A C 1
ATOM 756 O O . LYS A 1 94 ? -25.565 -19.362 32.145 1.00 98.69 94 LYS A O 1
ATOM 761 N N . GLN A 1 95 ? -23.361 -19.384 31.728 1.00 98.62 95 GLN A N 1
ATOM 762 C CA . GLN A 1 95 ? -22.944 -19.409 33.135 1.00 98.62 95 GLN A CA 1
ATOM 763 C C . GLN A 1 95 ? -23.229 -18.086 33.849 1.00 98.62 95 GLN A C 1
ATOM 765 O O . GLN A 1 95 ? -23.676 -18.105 34.996 1.00 98.62 95 GLN A O 1
ATOM 770 N N . GLU A 1 96 ? -23.028 -16.956 33.176 1.00 98.50 96 GLU A N 1
ATOM 771 C CA . GLU A 1 96 ? -23.369 -15.628 33.690 1.00 98.50 96 GLU A CA 1
ATOM 772 C C . GLU A 1 96 ? -24.863 -15.532 33.988 1.00 98.50 96 GLU A C 1
ATOM 774 O O . GLU A 1 96 ? -25.233 -15.187 35.106 1.00 98.50 96 GLU A O 1
ATOM 779 N N . ARG A 1 97 ? -25.725 -15.971 33.060 1.00 98.50 97 ARG A N 1
ATOM 780 C CA . ARG A 1 97 ? -27.178 -16.012 33.284 1.00 98.50 97 ARG A CA 1
ATOM 781 C C . ARG A 1 97 ? -27.565 -16.847 34.507 1.00 98.50 97 ARG A C 1
ATOM 783 O O . ARG A 1 97 ? -28.321 -16.375 35.350 1.00 98.50 97 ARG A O 1
ATOM 790 N N . VAL A 1 98 ? -27.026 -18.063 34.631 1.00 98.62 98 VAL A N 1
ATOM 791 C CA . VAL A 1 98 ? -27.278 -18.927 35.802 1.00 98.62 98 VAL A CA 1
ATOM 792 C C . VAL A 1 98 ? -26.791 -18.261 37.092 1.00 98.62 98 VAL A C 1
ATOM 794 O O . VAL A 1 98 ? -27.424 -18.388 38.139 1.00 98.62 98 VAL A O 1
ATOM 797 N N . THR A 1 99 ? -25.670 -17.545 37.035 1.00 98.44 99 THR A N 1
ATOM 798 C CA . THR A 1 99 ? -25.132 -16.811 38.184 1.00 98.44 99 THR A CA 1
ATOM 799 C C . THR A 1 99 ? -26.052 -15.654 38.569 1.00 98.44 99 THR A C 1
ATOM 801 O O . THR A 1 99 ? -26.390 -15.533 39.743 1.00 98.44 99 THR A O 1
ATOM 804 N N . SER A 1 100 ? -26.536 -14.865 37.607 1.00 98.31 100 SER A N 1
ATOM 805 C CA . SER A 1 100 ? -27.514 -13.796 37.843 1.00 98.31 100 SER A CA 1
ATOM 806 C C . SER A 1 100 ? -28.823 -14.323 38.438 1.00 98.31 100 SER A C 1
ATOM 808 O O . SER A 1 100 ? -29.323 -13.753 39.405 1.00 98.31 100 SER A O 1
ATOM 810 N N . GLU A 1 101 ? -29.345 -15.443 37.927 1.00 98.62 101 GLU A N 1
ATOM 811 C CA . GLU A 1 101 ? -30.541 -16.107 38.470 1.00 98.62 101 GLU A CA 1
ATOM 812 C C . GLU A 1 101 ? -30.331 -16.540 39.934 1.00 98.62 101 GLU A C 1
ATOM 814 O O . GLU A 1 101 ? -31.199 -16.332 40.782 1.00 98.62 101 GLU A O 1
ATOM 819 N N . ARG A 1 102 ? -29.151 -17.083 40.267 1.00 98.31 102 ARG A N 1
ATOM 820 C CA . ARG A 1 102 ? -28.796 -17.455 41.648 1.00 98.31 102 ARG A CA 1
ATOM 821 C C . ARG A 1 102 ? -28.640 -16.246 42.564 1.00 98.31 102 ARG A C 1
ATOM 823 O O . ARG A 1 102 ? -29.114 -16.295 43.694 1.00 98.31 102 ARG A O 1
ATOM 830 N N . VAL A 1 103 ? -27.996 -15.177 42.098 1.00 98.50 103 VAL A N 1
ATOM 831 C CA . VAL A 1 103 ? -27.854 -13.926 42.863 1.00 98.50 103 VAL A CA 1
ATOM 832 C C . VAL A 1 103 ? -29.228 -13.339 43.179 1.00 98.50 103 VAL A C 1
ATOM 834 O O . VAL A 1 103 ? -29.478 -12.968 44.323 1.00 98.50 103 VAL A O 1
ATOM 837 N N . HIS A 1 104 ? -30.143 -13.331 42.206 1.00 98.38 104 HIS A N 1
ATOM 838 C CA . HIS A 1 104 ? -31.518 -12.887 42.421 1.00 98.38 104 HIS A CA 1
ATOM 839 C C . HIS A 1 104 ? -32.246 -13.752 43.460 1.00 98.38 104 HIS A C 1
ATOM 841 O O . HIS A 1 104 ? -32.829 -13.219 44.398 1.00 98.38 104 HIS A O 1
ATOM 847 N N . MET A 1 105 ? -32.139 -15.082 43.359 1.00 98.50 105 MET A N 1
ATOM 848 C CA . MET A 1 105 ? -32.734 -16.002 44.334 1.00 98.50 105 MET A CA 1
ATOM 849 C C . MET A 1 105 ? -32.201 -15.778 45.758 1.00 98.50 105 MET A C 1
ATOM 851 O O . MET A 1 105 ? -32.977 -15.791 46.710 1.00 98.50 105 MET A O 1
ATOM 855 N N . ILE A 1 106 ? -30.892 -15.548 45.913 1.00 98.31 106 ILE A N 1
ATOM 856 C CA . ILE A 1 106 ? -30.280 -15.237 47.213 1.00 98.31 106 ILE A CA 1
ATOM 857 C C . ILE A 1 106 ? -30.844 -13.928 47.777 1.00 98.31 106 ILE A C 1
ATOM 859 O O . ILE A 1 106 ? -31.174 -13.884 48.960 1.00 98.31 106 ILE A O 1
ATOM 863 N N . ALA A 1 107 ? -30.998 -12.892 46.947 1.00 98.38 107 ALA A N 1
ATOM 864 C CA . ALA A 1 107 ? -31.586 -11.623 47.368 1.00 98.38 107 ALA A CA 1
ATOM 865 C C . ALA A 1 107 ? -33.036 -11.800 47.854 1.00 98.38 107 ALA A C 1
ATOM 867 O O . ALA A 1 107 ? -33.373 -11.345 48.943 1.00 98.38 107 ALA A O 1
ATOM 868 N N . THR A 1 108 ? -33.864 -12.550 47.120 1.00 98.56 108 THR A N 1
ATOM 869 C CA . THR A 1 108 ? -35.245 -12.849 47.537 1.00 98.56 108 THR A CA 1
ATOM 870 C C . THR A 1 108 ? -35.302 -13.620 48.859 1.00 98.56 108 THR A C 1
ATOM 872 O O . THR A 1 108 ? -36.144 -13.334 49.708 1.00 98.56 108 THR A O 1
ATOM 875 N N . ILE A 1 109 ? -34.405 -14.591 49.069 1.00 98.38 109 ILE A N 1
ATOM 876 C CA . ILE A 1 109 ? -34.325 -15.333 50.338 1.00 98.38 109 ILE A CA 1
ATOM 877 C C . ILE A 1 109 ? -33.901 -14.406 51.486 1.00 98.38 109 ILE A C 1
ATOM 879 O O . ILE A 1 109 ? -34.444 -14.518 52.585 1.00 98.38 109 ILE A O 1
ATOM 883 N N . ALA A 1 110 ? -32.964 -13.484 51.247 1.00 98.06 110 ALA A N 1
ATOM 884 C CA . ALA A 1 110 ? -32.539 -12.504 52.245 1.00 98.06 110 ALA A CA 1
ATOM 885 C C . ALA A 1 110 ? -33.694 -11.570 52.656 1.00 98.06 110 ALA A C 1
ATOM 887 O O . ALA A 1 110 ? -33.946 -11.411 53.847 1.00 98.06 110 ALA A O 1
ATOM 888 N N . GLU A 1 111 ? -34.467 -11.052 51.696 1.00 98.38 111 GLU A N 1
ATOM 889 C CA . GLU A 1 111 ? -35.661 -10.231 51.968 1.00 98.38 111 GLU A CA 1
ATOM 890 C C . GLU A 1 111 ? -36.720 -10.992 52.784 1.00 98.38 111 GLU A C 1
ATOM 892 O O . GLU A 1 111 ? -37.303 -10.458 53.732 1.00 98.38 111 GLU A O 1
ATOM 897 N N . GLN A 1 112 ? -36.956 -12.267 52.452 1.00 98.19 112 GLN A N 1
ATOM 898 C CA . GLN A 1 112 ? -37.863 -13.128 53.213 1.00 98.19 112 GLN A CA 1
ATOM 899 C C . GLN A 1 112 ? -37.368 -13.349 54.648 1.00 98.19 112 GLN A C 1
ATOM 901 O O . GLN A 1 112 ? -38.169 -13.313 55.586 1.00 98.19 112 GLN A O 1
ATOM 906 N N . ALA A 1 113 ? -36.063 -13.555 54.836 1.00 97.69 113 ALA A N 1
ATOM 907 C CA . ALA A 1 113 ? -35.463 -13.713 56.156 1.00 97.69 113 ALA A CA 1
ATOM 908 C C . ALA A 1 113 ? -35.605 -12.434 56.999 1.00 97.69 113 ALA A C 1
ATOM 910 O O . ALA A 1 113 ? -36.030 -12.519 58.153 1.00 97.69 113 ALA A O 1
ATOM 911 N N . ASP A 1 114 ? -35.346 -11.259 56.422 1.00 98.19 114 ASP A N 1
ATOM 912 C CA . ASP A 1 114 ? -35.506 -9.966 57.099 1.00 98.19 114 ASP A CA 1
ATOM 913 C C . ASP A 1 114 ? -36.961 -9.717 57.526 1.00 98.19 114 ASP A C 1
ATOM 915 O O . ASP A 1 114 ? -37.225 -9.275 58.651 1.00 98.19 114 ASP A O 1
ATOM 919 N N . PHE A 1 115 ? -37.932 -10.073 56.676 1.00 98.12 115 PHE A N 1
ATOM 920 C CA . PHE A 1 115 ? -39.352 -10.006 57.025 1.00 98.12 115 PHE A CA 1
ATOM 921 C C . PHE A 1 115 ? -39.697 -10.914 58.213 1.00 98.12 115 PHE A C 1
ATOM 923 O O . PHE A 1 115 ? -40.343 -10.468 59.167 1.00 98.12 115 PHE A O 1
ATOM 930 N N . VAL A 1 116 ? -39.251 -12.176 58.188 1.00 98.25 116 VAL A N 1
ATOM 931 C CA . VAL A 1 116 ? -39.484 -13.134 59.282 1.00 98.25 116 VAL A CA 1
ATOM 932 C C . VAL A 1 116 ? -38.845 -12.643 60.583 1.00 98.25 116 VAL A C 1
ATOM 934 O O . VAL A 1 116 ? -39.495 -12.674 61.630 1.00 98.25 116 VAL A O 1
ATOM 937 N N . MET A 1 117 ? -37.618 -12.122 60.528 1.00 97.88 117 MET A N 1
ATOM 938 C CA . MET A 1 117 ? -36.926 -11.555 61.688 1.00 97.88 117 MET A CA 1
ATOM 939 C C . MET A 1 117 ? -37.657 -10.331 62.257 1.00 97.88 117 MET A C 1
ATOM 941 O O . MET A 1 117 ? -37.798 -10.210 63.476 1.00 97.88 117 MET A O 1
ATOM 945 N N . SER A 1 118 ? -38.196 -9.456 61.401 1.00 98.00 118 SER A N 1
ATOM 946 C CA . SER A 1 118 ? -39.022 -8.317 61.824 1.00 98.00 118 SER A CA 1
ATOM 947 C C . SER A 1 118 ? -40.303 -8.763 62.542 1.00 98.00 118 SER A C 1
ATOM 949 O O . SER A 1 118 ? -40.656 -8.213 63.589 1.00 98.00 118 SER A O 1
ATOM 951 N N . GLN A 1 119 ? -40.990 -9.787 62.024 1.00 97.94 119 GLN A N 1
ATOM 952 C CA . GLN A 1 119 ? -42.183 -10.354 62.666 1.00 97.94 119 GLN A CA 1
ATOM 953 C C . GLN A 1 119 ? -41.851 -11.006 64.011 1.00 97.94 119 GLN A C 1
ATOM 955 O O . GLN A 1 119 ? -42.555 -10.776 64.996 1.00 97.94 119 GLN A O 1
ATOM 960 N N . ALA A 1 120 ? -40.756 -11.767 64.074 1.00 97.12 120 ALA A N 1
ATOM 961 C CA . ALA A 1 120 ? -40.273 -12.362 65.314 1.00 97.12 120 ALA A CA 1
ATOM 962 C C . ALA A 1 120 ? -39.990 -11.283 66.370 1.00 97.12 120 ALA A C 1
ATOM 964 O O . ALA A 1 120 ? -40.469 -11.395 67.497 1.00 97.12 120 ALA A O 1
ATOM 965 N N . HIS A 1 121 ? -39.311 -10.195 65.990 1.00 97.62 121 HIS A N 1
ATOM 966 C CA . HIS A 1 121 ? -39.042 -9.074 66.889 1.00 97.62 121 HIS A CA 1
ATOM 967 C C . HIS A 1 121 ? -40.332 -8.434 67.422 1.00 97.62 121 HIS A C 1
ATOM 969 O O . HIS A 1 121 ? -40.470 -8.269 68.632 1.00 97.62 121 HIS A O 1
ATOM 975 N N . LYS A 1 122 ? -41.317 -8.154 66.553 1.00 97.69 122 LYS A N 1
ATOM 976 C CA . LYS A 1 122 ? -42.631 -7.617 66.963 1.00 97.69 122 LYS A CA 1
ATOM 977 C C . LYS A 1 122 ? -43.334 -8.522 67.975 1.00 97.69 122 LYS A C 1
ATOM 979 O O . LYS A 1 122 ? -43.824 -8.029 68.990 1.00 97.69 122 LYS A O 1
ATOM 984 N N . LEU A 1 123 ? -43.361 -9.833 67.727 1.00 97.06 123 LEU A N 1
ATOM 985 C CA . LEU A 1 123 ? -43.950 -10.809 68.646 1.00 97.06 123 LEU A CA 1
ATOM 986 C C . LEU A 1 123 ? -43.216 -10.832 69.993 1.00 97.06 123 LEU A C 1
ATOM 988 O O . LEU A 1 123 ? -43.868 -10.841 71.036 1.00 97.06 123 LEU A O 1
ATOM 992 N N . THR A 1 124 ? -41.881 -10.777 69.993 1.00 96.88 124 THR A N 1
ATOM 993 C CA . THR A 1 124 ? -41.080 -10.672 71.222 1.00 96.88 124 THR A CA 1
ATOM 994 C C . THR A 1 124 ? -41.395 -9.392 71.997 1.00 96.88 124 THR A C 1
ATOM 996 O O . THR A 1 124 ? -41.594 -9.452 73.212 1.00 96.88 124 THR A O 1
ATOM 999 N N . THR A 1 125 ? -41.506 -8.242 71.325 1.00 97.12 125 THR A N 1
ATOM 1000 C CA . THR A 1 125 ? -41.882 -6.969 71.960 1.00 97.12 125 THR A CA 1
ATOM 1001 C C . THR A 1 125 ? -43.282 -7.045 72.571 1.00 97.12 125 THR A C 1
ATOM 1003 O O . THR A 1 125 ? -43.464 -6.649 73.721 1.00 97.12 125 THR A O 1
ATOM 1006 N N . MET A 1 126 ? -44.259 -7.606 71.849 1.00 96.44 126 MET A N 1
ATOM 1007 C CA . MET A 1 126 ? -45.622 -7.803 72.358 1.00 96.44 126 MET A CA 1
ATOM 1008 C C . MET A 1 126 ? -45.651 -8.735 73.574 1.00 96.44 126 MET A C 1
ATOM 1010 O O . MET A 1 126 ? -46.265 -8.398 74.583 1.00 96.44 126 MET A O 1
ATOM 1014 N N . ALA A 1 127 ? -44.959 -9.876 73.515 1.00 93.94 127 ALA A N 1
ATOM 1015 C CA . ALA A 1 127 ? -44.865 -10.815 74.633 1.00 93.94 127 ALA A CA 1
ATOM 1016 C C . ALA A 1 127 ? -44.235 -10.164 75.876 1.00 93.94 127 ALA A C 1
ATOM 1018 O O . ALA A 1 127 ? -44.732 -10.337 76.988 1.00 93.94 127 ALA A O 1
ATOM 1019 N N . THR A 1 128 ? -43.188 -9.357 75.683 1.00 94.06 128 THR A N 1
ATOM 1020 C CA . THR A 1 128 ? -42.530 -8.608 76.765 1.00 94.06 128 THR A CA 1
ATOM 1021 C C . THR A 1 128 ? -43.464 -7.558 77.374 1.00 94.06 128 THR A C 1
ATOM 1023 O O . THR A 1 128 ? -43.530 -7.432 78.594 1.00 94.06 128 THR A O 1
ATOM 1026 N N . ALA A 1 129 ? -44.235 -6.839 76.550 1.00 92.56 129 ALA A N 1
ATOM 1027 C CA . ALA A 1 129 ? -45.224 -5.869 77.022 1.00 92.56 129 ALA A CA 1
ATOM 1028 C C . ALA A 1 129 ? -46.363 -6.529 77.819 1.00 92.56 129 ALA A C 1
ATOM 1030 O O . ALA A 1 129 ? -46.766 -6.007 78.855 1.00 92.56 129 ALA A O 1
ATOM 1031 N N . VAL A 1 130 ? -46.848 -7.694 77.373 1.00 91.62 130 VAL A N 1
ATOM 1032 C CA . VAL A 1 130 ? -47.863 -8.480 78.096 1.00 91.62 130 VAL A CA 1
ATOM 1033 C C . VAL A 1 130 ? -47.327 -8.967 79.443 1.00 91.62 130 VAL A C 1
ATOM 1035 O O . VAL A 1 130 ? -48.035 -8.874 80.440 1.00 91.62 130 VAL A O 1
ATOM 1038 N N . ALA A 1 131 ? -46.078 -9.438 79.498 1.00 87.81 131 ALA A N 1
ATOM 1039 C CA . ALA A 1 131 ? -45.448 -9.870 80.746 1.00 87.81 131 ALA A CA 1
ATOM 1040 C C . ALA A 1 131 ? -45.200 -8.712 81.734 1.00 87.81 131 ALA A C 1
ATOM 1042 O O . ALA A 1 131 ? -45.224 -8.923 82.943 1.00 87.81 131 ALA A O 1
ATOM 1043 N N . ALA A 1 132 ? -44.965 -7.495 81.232 1.00 87.19 132 ALA A N 1
ATOM 1044 C CA . ALA A 1 132 ? -44.745 -6.302 82.049 1.00 87.19 132 ALA A CA 1
ATOM 1045 C C . ALA A 1 132 ? -46.043 -5.624 82.531 1.00 87.19 132 ALA A C 1
ATOM 1047 O O . ALA A 1 132 ? -45.984 -4.766 83.414 1.00 87.19 132 ALA A O 1
ATOM 1048 N N . ALA A 1 133 ? -47.207 -5.972 81.970 1.00 82.44 133 ALA A N 1
ATOM 1049 C CA . ALA A 1 133 ? -48.482 -5.401 82.384 1.00 82.44 133 ALA A CA 1
ATOM 1050 C C . ALA A 1 133 ? -48.818 -5.850 83.824 1.00 82.44 133 ALA A C 1
ATOM 1052 O O . ALA A 1 133 ? -48.974 -7.049 84.068 1.00 82.44 133 ALA A O 1
ATOM 1053 N N . PRO A 1 134 ? -48.932 -4.925 84.798 1.00 66.94 134 PRO A N 1
ATOM 1054 C CA . PRO A 1 134 ? -49.254 -5.285 86.171 1.00 66.94 134 PRO A CA 1
ATOM 1055 C C . PRO A 1 134 ? -50.629 -5.957 86.215 1.00 66.94 134 PRO A C 1
ATOM 1057 O O . PRO A 1 134 ? -51.590 -5.470 85.622 1.00 66.94 134 PRO A O 1
ATOM 1060 N N . HIS A 1 135 ? -50.725 -7.079 86.927 1.00 59.38 135 HIS A N 1
ATOM 1061 C CA . HIS A 1 135 ? -51.970 -7.807 87.161 1.00 59.38 135 HIS A CA 1
ATOM 1062 C C . HIS A 1 135 ? -52.928 -7.002 88.060 1.00 59.38 135 HIS A C 1
ATOM 1064 O O . HIS A 1 135 ? -53.181 -7.364 89.206 1.00 59.38 135 HIS A O 1
ATOM 1070 N N . THR A 1 136 ? -53.480 -5.894 87.574 1.00 50.88 136 THR A N 1
ATOM 1071 C CA . THR A 1 136 ? -54.589 -5.197 88.228 1.00 50.88 136 THR A CA 1
ATOM 1072 C C . THR A 1 136 ? -55.904 -5.830 87.789 1.00 50.88 136 THR A C 1
ATOM 1074 O O . THR A 1 136 ? -56.598 -5.342 86.902 1.00 50.88 136 THR A O 1
ATOM 1077 N N . LEU A 1 137 ? -56.262 -6.934 88.450 1.00 47.16 137 LEU A N 1
ATOM 1078 C CA . LEU A 1 137 ? -57.646 -7.402 88.559 1.00 47.16 137 LEU A CA 1
ATOM 1079 C C . LEU A 1 137 ? -58.442 -6.375 89.385 1.00 47.16 137 LEU A C 1
ATOM 1081 O O . LEU A 1 137 ? -58.679 -6.563 90.575 1.00 47.16 137 LEU A O 1
ATOM 1085 N N . ALA A 1 138 ? -58.809 -5.251 88.770 1.00 45.62 138 ALA A N 1
ATOM 1086 C CA . ALA A 1 138 ? -59.767 -4.307 89.332 1.00 45.62 138 ALA A CA 1
ATOM 1087 C C . ALA A 1 138 ? -61.165 -4.624 88.777 1.00 45.62 138 ALA A C 1
ATOM 1089 O O . ALA A 1 138 ? -61.370 -4.703 87.568 1.00 45.62 138 ALA A O 1
ATOM 1090 N N . ALA A 1 139 ? -62.103 -4.855 89.696 1.00 44.44 139 ALA A N 1
ATOM 1091 C CA . ALA A 1 139 ? -63.503 -5.191 89.454 1.00 44.44 139 ALA A CA 1
ATOM 1092 C C . ALA A 1 139 ? -64.247 -4.141 88.591 1.00 44.44 139 ALA A C 1
ATOM 1094 O O . ALA A 1 139 ? -63.877 -2.965 88.606 1.00 44.44 139 ALA A O 1
ATOM 1095 N N . PRO A 1 140 ? -65.316 -4.532 87.864 1.00 44.91 140 PRO A N 1
ATOM 1096 C CA . PRO A 1 140 ? -65.995 -3.656 86.913 1.00 44.91 140 PRO A CA 1
ATOM 1097 C C . PRO A 1 140 ? -66.819 -2.580 87.636 1.00 44.91 140 PRO A C 1
ATOM 1099 O O . PRO A 1 140 ? -67.850 -2.864 88.244 1.00 44.91 140 PRO A O 1
ATOM 1102 N N . GLY A 1 141 ? -66.351 -1.333 87.555 1.00 38.53 141 GLY A N 1
ATOM 1103 C CA . GLY A 1 141 ? -67.041 -0.131 88.018 1.00 38.53 141 GLY A CA 1
ATOM 1104 C C . GLY A 1 141 ? -67.644 0.650 86.851 1.00 38.53 141 GLY A C 1
ATOM 1105 O O . GLY A 1 141 ? -66.945 1.079 85.941 1.00 38.53 141 GLY A O 1
ATOM 1106 N N . ASN A 1 142 ? -68.960 0.809 86.908 1.00 53.56 142 ASN A N 1
ATOM 1107 C CA . ASN A 1 142 ? -69.842 1.504 85.978 1.00 53.56 142 ASN A CA 1
ATOM 1108 C C . ASN A 1 142 ? -69.688 3.044 86.060 1.00 53.56 142 ASN A C 1
ATOM 1110 O O . ASN A 1 142 ? -69.894 3.598 87.136 1.00 53.56 142 ASN A O 1
ATOM 1114 N N . ALA A 1 143 ? -69.374 3.726 84.951 1.00 41.34 143 ALA A N 1
ATOM 1115 C CA . ALA A 1 143 ? -69.584 5.168 84.683 1.00 41.34 143 ALA A CA 1
ATOM 1116 C C . ALA A 1 143 ? -69.150 5.425 83.221 1.00 41.34 143 ALA A C 1
ATOM 1118 O O . ALA A 1 143 ? -68.095 4.952 82.823 1.00 41.34 143 ALA A O 1
ATOM 1119 N N . GLY A 1 144 ? -69.897 6.047 82.307 1.00 40.06 144 GLY A N 1
ATOM 1120 C CA . GLY A 1 144 ? -70.629 7.314 82.391 1.00 40.06 144 GLY A CA 1
ATOM 1121 C C . GLY A 1 144 ? -69.961 8.303 81.404 1.00 40.06 144 GLY A C 1
ATOM 1122 O O . GLY A 1 144 ? -68.751 8.490 81.507 1.00 40.06 144 GLY A O 1
ATOM 1123 N N . PRO A 1 145 ? -70.671 8.889 80.415 1.00 54.25 145 PRO A N 1
ATOM 1124 C CA . PRO A 1 145 ? -70.056 9.609 79.293 1.00 54.25 145 PRO A CA 1
ATOM 1125 C C . PRO A 1 145 ? -69.731 11.069 79.653 1.00 54.25 145 PRO A C 1
ATOM 1127 O O . PRO A 1 145 ? -70.542 11.744 80.286 1.00 54.25 145 PRO A O 1
ATOM 1130 N N . GLY A 1 146 ? -68.567 11.577 79.231 1.00 38.28 146 GLY A N 1
ATOM 1131 C CA . GLY A 1 146 ? -68.110 12.931 79.565 1.00 38.28 146 GLY A CA 1
ATOM 1132 C C . GLY A 1 146 ? -67.195 13.562 78.509 1.00 38.28 146 GLY A C 1
ATOM 1133 O O . GLY A 1 146 ? -66.110 13.070 78.232 1.00 38.28 146 GLY A O 1
ATOM 1134 N N . ASN A 1 147 ? -67.699 14.658 77.948 1.00 44.69 147 ASN A N 1
ATOM 1135 C CA . ASN A 1 147 ? -67.186 15.598 76.946 1.00 44.69 147 ASN A CA 1
ATOM 1136 C C . ASN A 1 147 ? -65.718 16.100 77.015 1.00 44.69 147 ASN A C 1
ATOM 1138 O O . ASN A 1 147 ? -65.267 16.521 78.075 1.00 44.69 147 ASN A O 1
ATOM 1142 N N . ALA A 1 148 ? -65.170 16.305 75.796 1.00 41.41 148 ALA A N 1
ATOM 1143 C CA . ALA A 1 148 ? -64.379 17.457 75.280 1.00 41.41 148 ALA A CA 1
ATOM 1144 C C . ALA A 1 148 ? -62.945 17.714 75.831 1.00 41.41 148 ALA A C 1
ATOM 1146 O O . ALA A 1 148 ? -62.625 17.195 76.894 1.00 41.41 148 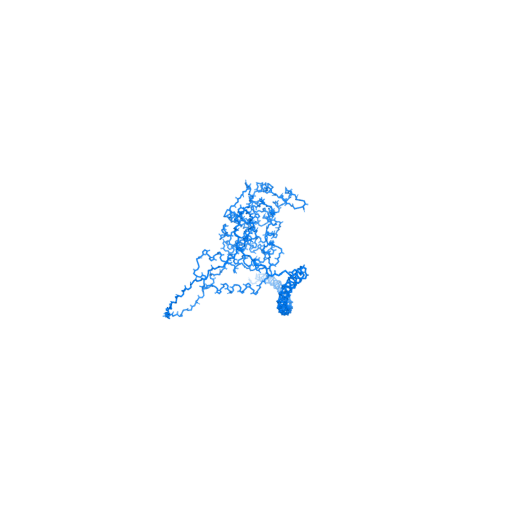ALA A O 1
ATOM 1147 N N . PRO A 1 149 ? -62.071 18.543 75.184 1.00 51.62 149 PRO A N 1
ATOM 1148 C CA . PRO A 1 149 ? -62.248 19.379 73.981 1.00 51.62 149 PRO A CA 1
ATOM 1149 C C . PRO A 1 149 ? -61.123 19.319 72.906 1.00 51.62 149 PRO A C 1
ATOM 1151 O O . PRO A 1 149 ? -60.051 18.753 73.090 1.00 51.62 149 PRO A O 1
ATOM 1154 N N . ASN A 1 150 ? -61.412 19.988 71.782 1.00 51.53 150 ASN A N 1
ATOM 1155 C CA . ASN A 1 150 ? -60.504 20.440 70.718 1.00 51.53 150 ASN A CA 1
ATOM 1156 C C . ASN A 1 150 ? -59.231 21.140 71.226 1.00 51.53 150 ASN A C 1
ATOM 1158 O O . ASN A 1 150 ? -59.344 22.081 72.011 1.00 51.53 150 ASN A O 1
ATOM 1162 N N . THR A 1 151 ? -58.091 20.862 70.583 1.00 42.78 151 THR A N 1
ATOM 1163 C CA . THR A 1 151 ? -57.046 21.870 70.331 1.00 42.78 151 THR A CA 1
ATOM 1164 C C . THR A 1 151 ? -56.211 21.545 69.091 1.00 42.78 151 THR A C 1
ATOM 1166 O O . THR A 1 151 ? -55.981 20.398 68.723 1.00 42.78 151 THR A O 1
ATOM 1169 N N . VAL A 1 152 ? -55.837 22.638 68.437 1.00 44.72 152 VAL A N 1
ATOM 1170 C CA . VAL A 1 152 ? -55.295 22.828 67.091 1.00 44.72 152 VAL A CA 1
ATOM 1171 C C . VAL A 1 152 ? -53.810 22.440 66.974 1.00 44.72 152 VAL A C 1
ATOM 1173 O O . VAL A 1 152 ? -53.070 22.467 67.952 1.00 44.72 152 VAL A O 1
ATOM 1176 N N . ALA A 1 153 ? -53.414 22.108 65.740 1.00 42.69 153 ALA A N 1
ATOM 1177 C CA . ALA A 1 153 ? -52.076 21.774 65.232 1.00 42.69 153 ALA A CA 1
ATOM 1178 C C . ALA A 1 153 ? -50.999 22.876 65.446 1.00 42.69 153 ALA A C 1
ATOM 1180 O O . ALA A 1 153 ? -51.347 23.986 65.858 1.00 42.69 153 ALA A O 1
ATOM 1181 N N . PRO A 1 154 ? -49.704 22.629 65.128 1.00 53.12 154 PRO A N 1
ATOM 1182 C CA . PRO A 1 154 ? -49.265 22.736 63.723 1.00 53.12 154 PRO A CA 1
ATOM 1183 C C . PRO A 1 154 ? -48.095 21.818 63.281 1.00 53.12 154 PRO A C 1
ATOM 1185 O O . PRO A 1 154 ? -47.231 21.455 64.065 1.00 53.12 154 PRO A O 1
ATOM 1188 N N . GLY A 1 155 ? -48.036 21.568 61.965 1.00 39.78 155 GLY A N 1
ATOM 1189 C CA . GLY A 1 155 ? -46.833 21.764 61.136 1.00 39.78 155 GLY A CA 1
ATOM 1190 C C . GLY A 1 155 ? -45.690 20.738 61.175 1.00 39.78 155 GLY A C 1
ATOM 1191 O O . GLY A 1 155 ? -44.954 20.652 62.149 1.00 39.78 155 GLY A O 1
ATOM 1192 N N . GLY A 1 156 ? -45.432 20.093 60.030 1.00 35.09 156 GLY A N 1
ATOM 1193 C CA . GLY A 1 156 ? -44.135 19.471 59.735 1.00 35.09 156 GLY A CA 1
ATOM 1194 C C . GLY A 1 156 ? -44.187 18.419 58.626 1.00 35.09 156 GLY A C 1
ATOM 1195 O O . GLY A 1 156 ? -44.434 17.253 58.902 1.00 35.09 156 GLY A O 1
ATOM 1196 N N . ALA A 1 157 ? -43.948 18.837 57.380 1.00 41.59 157 ALA A N 1
ATOM 1197 C CA . ALA A 1 157 ? -43.688 17.952 56.237 1.00 41.59 157 ALA A CA 1
ATOM 1198 C C . ALA A 1 157 ? -42.388 17.135 56.443 1.00 41.59 157 ALA A C 1
ATOM 1200 O O . ALA A 1 157 ? -41.530 17.545 57.228 1.00 41.59 157 ALA A O 1
ATOM 1201 N N . PRO A 1 158 ? -42.190 16.031 55.700 1.00 49.31 158 PRO A N 1
ATOM 1202 C CA . PRO A 1 158 ? -41.400 16.203 54.485 1.00 49.31 158 PRO A CA 1
ATOM 1203 C C . PRO A 1 158 ? -41.912 15.431 53.260 1.00 49.31 158 PRO A C 1
ATOM 1205 O O . PRO A 1 158 ? -42.669 14.468 53.327 1.00 49.31 158 PRO A O 1
ATOM 1208 N N . THR A 1 159 ? -41.440 15.946 52.136 1.00 43.03 159 THR A N 1
ATOM 1209 C CA . THR A 1 159 ? -41.584 15.574 50.730 1.00 43.03 159 THR A CA 1
ATOM 1210 C C . THR A 1 159 ? -41.251 14.115 50.394 1.00 43.03 159 THR A C 1
ATOM 1212 O O . THR A 1 159 ? -40.170 13.635 50.735 1.00 43.03 159 THR A O 1
ATOM 1215 N N . SER A 1 160 ? -42.122 13.473 49.609 1.00 37.53 160 SER A N 1
ATOM 1216 C CA . SER A 1 160 ? -41.813 12.291 48.792 1.00 37.53 160 SER A CA 1
ATOM 1217 C C . SER A 1 160 ? -42.179 12.560 47.328 1.00 37.53 160 SER A C 1
ATOM 1219 O O . SER A 1 160 ? -43.341 12.434 46.947 1.00 37.53 160 SER A O 1
ATOM 1221 N N . ASP A 1 161 ? -41.176 12.916 46.529 1.00 36.56 161 ASP A N 1
ATOM 1222 C CA . ASP A 1 161 ? -41.230 12.943 45.069 1.00 36.56 161 ASP A CA 1
ATOM 1223 C C . ASP A 1 161 ? -40.373 11.781 44.561 1.00 36.56 161 ASP A C 1
ATOM 1225 O O . ASP A 1 161 ? -39.156 11.833 44.707 1.00 36.56 161 ASP A O 1
ATOM 1229 N N . VAL A 1 162 ? -40.983 10.759 43.955 1.00 41.78 162 VAL A N 1
ATOM 1230 C CA . VAL A 1 162 ? -40.400 10.043 42.808 1.00 41.78 162 VAL A CA 1
ATOM 1231 C C . VAL A 1 162 ? -41.562 9.611 41.919 1.00 41.78 162 VAL A C 1
ATOM 1233 O O . VAL A 1 162 ? -42.438 8.853 42.331 1.00 41.78 162 VAL A O 1
ATOM 1236 N N . ALA A 1 163 ? -41.560 10.158 40.709 1.00 35.25 163 ALA A N 1
ATOM 1237 C CA . ALA A 1 163 ? -42.518 9.917 39.650 1.00 35.25 163 ALA A CA 1
ATOM 1238 C C . ALA A 1 163 ? -42.503 8.453 39.178 1.00 35.25 163 ALA A C 1
ATOM 1240 O O . ALA A 1 163 ? -41.446 7.886 38.903 1.00 35.25 163 ALA A O 1
ATOM 1241 N N . LEU A 1 164 ? -43.698 7.878 39.050 1.00 36.88 164 LEU A N 1
ATOM 1242 C CA . LEU A 1 164 ? -43.987 6.720 38.211 1.00 36.88 164 LEU A CA 1
ATOM 1243 C C . LEU A 1 164 ? -44.592 7.261 36.912 1.00 36.88 164 LEU A C 1
ATOM 1245 O O . LEU A 1 164 ? -45.714 7.766 36.925 1.00 36.88 164 LEU A O 1
ATOM 1249 N N . ASP A 1 165 ? -43.829 7.185 35.825 1.00 33.56 165 ASP A N 1
ATOM 1250 C CA . ASP A 1 165 ? -44.334 7.345 34.462 1.00 33.56 165 ASP A CA 1
ATOM 1251 C C . ASP A 1 165 ? -44.884 5.992 34.007 1.00 33.56 165 ASP A C 1
ATOM 1253 O O . ASP A 1 165 ? -44.129 5.043 33.800 1.00 33.56 165 ASP A O 1
ATOM 1257 N N . ASP A 1 166 ? -46.203 5.913 33.866 1.00 36.88 166 ASP A N 1
ATOM 1258 C CA . ASP A 1 166 ? -46.889 4.818 33.192 1.00 36.88 166 ASP A CA 1
ATOM 1259 C C . ASP A 1 166 ? -48.185 5.368 32.583 1.00 36.88 166 ASP A C 1
ATOM 1261 O O . ASP A 1 166 ? -49.089 5.778 33.312 1.00 36.88 166 ASP A O 1
ATOM 1265 N N . ALA A 1 167 ? -48.238 5.418 31.246 1.00 36.62 167 ALA A N 1
ATOM 1266 C CA . ALA A 1 167 ? -49.409 5.182 30.386 1.00 36.62 167 ALA A CA 1
ATOM 1267 C C . ALA A 1 167 ? -49.333 5.976 29.069 1.00 36.62 167 ALA A C 1
ATOM 1269 O O . ALA A 1 167 ? -49.479 7.194 29.063 1.00 36.62 167 ALA A O 1
ATOM 1270 N N . ALA A 1 168 ? -49.260 5.259 27.943 1.00 35.34 168 ALA A N 1
ATOM 1271 C CA . ALA A 1 168 ? -50.153 5.488 26.800 1.00 35.34 168 ALA A CA 1
ATOM 1272 C C . ALA A 1 168 ? -50.010 4.362 25.762 1.00 35.34 168 ALA A C 1
ATOM 1274 O O . ALA A 1 168 ? -49.179 4.397 24.860 1.00 35.34 168 ALA A O 1
ATOM 1275 N N . SER A 1 169 ? -50.874 3.360 25.898 1.00 37.59 169 SER A N 1
ATOM 1276 C CA . SER A 1 169 ? -51.306 2.452 24.833 1.00 37.59 169 SER A CA 1
ATOM 1277 C C . SER A 1 169 ? -52.560 3.006 24.138 1.00 37.59 169 SER A C 1
ATOM 1279 O O . SER A 1 169 ? -53.408 3.536 24.863 1.00 37.59 169 SER A O 1
ATOM 1281 N N . ARG A 1 170 ? -52.704 2.752 22.819 1.00 35.88 170 ARG A N 1
ATOM 1282 C CA . ARG A 1 170 ? -53.880 2.854 21.890 1.00 35.88 170 ARG A CA 1
ATOM 1283 C C . ARG A 1 170 ? -53.501 3.682 20.648 1.00 35.88 170 ARG A C 1
ATOM 1285 O O . ARG A 1 170 ? -52.822 4.683 20.823 1.00 35.88 170 ARG A O 1
ATOM 1292 N N . THR A 1 171 ? -53.835 3.379 19.390 1.00 35.84 171 THR A N 1
ATOM 1293 C CA . THR A 1 171 ? -54.797 2.496 18.669 1.00 35.84 171 THR A CA 1
ATOM 1294 C C . THR A 1 171 ? -54.331 2.460 17.191 1.00 35.84 171 THR A C 1
ATOM 1296 O O . THR A 1 171 ? -53.734 3.441 16.759 1.00 35.84 171 THR A O 1
ATOM 1299 N N . ASP A 1 172 ? -54.304 1.303 16.519 1.00 37.38 172 ASP A N 1
ATOM 1300 C CA . ASP A 1 172 ? -55.216 0.809 15.447 1.00 37.38 172 ASP A CA 1
ATOM 1301 C C . ASP A 1 172 ? -55.315 1.622 14.127 1.00 37.38 172 ASP A C 1
ATOM 1303 O O . ASP A 1 172 ? -55.221 2.845 14.141 1.00 37.38 172 ASP A O 1
ATOM 1307 N N . ASP A 1 173 ? -55.547 0.866 13.034 1.00 35.56 173 ASP A N 1
ATOM 1308 C CA . ASP A 1 173 ? -55.829 1.182 11.606 1.00 35.56 173 ASP A CA 1
ATOM 1309 C C . ASP A 1 173 ? -54.646 0.837 10.672 1.00 35.56 173 ASP A C 1
ATOM 1311 O O . ASP A 1 173 ? -53.633 1.530 10.631 1.00 35.56 173 ASP A O 1
ATOM 1315 N N . ASP A 1 174 ? -54.578 -0.298 9.965 1.00 38.06 174 ASP A N 1
ATOM 1316 C CA . ASP A 1 174 ? -55.523 -1.011 9.080 1.00 38.06 174 ASP A CA 1
ATOM 1317 C C . ASP A 1 174 ? -55.985 -0.192 7.862 1.00 38.06 174 ASP A C 1
ATOM 1319 O O . ASP A 1 174 ? -56.909 0.607 7.934 1.00 38.06 174 ASP A O 1
ATOM 1323 N N . THR A 1 175 ? -55.316 -0.400 6.723 1.00 37.09 175 THR A N 1
ATOM 1324 C CA . THR A 1 175 ? -55.903 -0.340 5.372 1.00 37.09 175 THR A CA 1
ATOM 1325 C C . THR A 1 175 ? -54.972 -1.061 4.393 1.00 37.09 175 THR A C 1
ATOM 1327 O O . THR A 1 175 ? -53.894 -0.581 4.042 1.00 37.09 175 THR A O 1
ATOM 1330 N N . GLY A 1 176 ? -55.396 -2.237 3.933 1.00 35.12 176 GLY A N 1
ATOM 1331 C CA . GLY A 1 176 ? -54.910 -2.809 2.681 1.00 35.12 176 GLY A CA 1
ATOM 1332 C C . GLY A 1 176 ? -55.508 -2.080 1.474 1.00 35.12 176 GLY A C 1
ATOM 1333 O O . GLY A 1 176 ? -56.605 -1.537 1.573 1.00 35.12 176 GLY A O 1
ATOM 1334 N N . ASN A 1 177 ? -54.800 -2.086 0.339 1.00 33.78 177 ASN A N 1
ATOM 1335 C CA . ASN A 1 177 ? -55.373 -2.553 -0.927 1.00 33.78 177 ASN A CA 1
ATOM 1336 C C . ASN A 1 177 ? -54.352 -2.608 -2.079 1.00 33.78 177 ASN A C 1
ATOM 1338 O O . ASN A 1 177 ? -53.630 -1.654 -2.347 1.00 33.78 177 ASN A O 1
ATOM 1342 N N . ASP A 1 178 ? -54.403 -3.750 -2.763 1.00 32.94 178 ASP A N 1
ATOM 1343 C CA . ASP A 1 178 ? -54.430 -3.958 -4.212 1.00 32.94 178 ASP A CA 1
ATOM 1344 C C . ASP A 1 178 ? -53.285 -3.511 -5.142 1.00 32.94 178 ASP A C 1
ATOM 1346 O O . ASP A 1 178 ? -53.044 -2.345 -5.450 1.00 32.94 178 ASP A O 1
ATOM 1350 N N . MET A 1 179 ? -52.691 -4.563 -5.718 1.00 36.34 179 MET A N 1
ATOM 1351 C CA . MET A 1 179 ? -52.022 -4.646 -7.018 1.00 36.34 179 MET A CA 1
ATOM 1352 C C . MET A 1 179 ? -52.841 -4.004 -8.155 1.00 36.34 179 MET A C 1
ATOM 1354 O O . MET A 1 179 ? -54.071 -3.962 -8.109 1.00 36.34 179 MET A O 1
ATOM 1358 N N . PRO A 1 180 ? -52.178 -3.677 -9.278 1.00 48.94 180 PRO A N 1
ATOM 1359 C CA . PRO A 1 180 ? -52.428 -4.555 -10.418 1.00 48.94 180 PRO A CA 1
ATOM 1360 C C . PRO A 1 180 ? -51.175 -4.944 -11.206 1.00 48.94 180 PRO A C 1
ATOM 1362 O O . PRO A 1 180 ? -50.266 -4.155 -11.469 1.00 48.94 180 PRO A O 1
ATOM 1365 N N . GLU A 1 181 ? -51.210 -6.197 -11.649 1.00 32.41 181 GLU A N 1
ATOM 1366 C CA . GLU A 1 181 ? -50.422 -6.740 -12.743 1.00 32.41 181 GLU A CA 1
ATOM 1367 C C . GLU A 1 181 ? -50.688 -5.956 -14.039 1.00 32.41 181 GLU A C 1
ATOM 1369 O O . GLU A 1 181 ? -51.835 -5.703 -14.405 1.00 32.41 181 GLU A O 1
ATOM 1374 N N . SER A 1 182 ? -49.640 -5.653 -14.807 1.00 33.03 182 SER A N 1
ATOM 1375 C CA . SER A 1 182 ? -49.795 -5.565 -16.259 1.00 33.03 182 SER A CA 1
ATOM 1376 C C . SER A 1 182 ? -48.554 -6.092 -16.970 1.00 33.03 182 SER A C 1
ATOM 1378 O O . SER A 1 182 ? -47.433 -5.604 -16.835 1.00 33.03 182 SER A O 1
ATOM 1380 N N . SER A 1 183 ? -48.789 -7.161 -17.720 1.00 33.34 183 SER A N 1
ATOM 1381 C CA . SER A 1 183 ? -47.885 -7.747 -18.690 1.00 33.34 183 SER A CA 1
ATOM 1382 C C . SER A 1 183 ? -47.825 -6.886 -19.950 1.00 33.34 183 SER A C 1
ATOM 1384 O O . SER A 1 183 ? -48.870 -6.598 -20.528 1.00 33.34 183 SER A O 1
ATOM 1386 N N . HIS A 1 184 ? -46.632 -6.613 -20.477 1.00 34.59 184 HIS A N 1
ATOM 1387 C CA . HIS A 1 184 ? -46.458 -6.501 -21.925 1.00 34.59 184 HIS A CA 1
ATOM 1388 C C . HIS A 1 184 ? -45.078 -6.992 -22.363 1.00 34.59 184 HIS A C 1
ATOM 1390 O O . HIS A 1 184 ? -44.031 -6.461 -22.002 1.00 34.59 184 HIS A O 1
ATOM 1396 N N . ALA A 1 185 ? -45.112 -8.043 -23.177 1.00 33.47 185 ALA A N 1
ATOM 1397 C CA . ALA A 1 185 ? -43.989 -8.603 -23.898 1.00 33.47 185 ALA A CA 1
ATOM 1398 C C . ALA A 1 185 ? -43.602 -7.717 -25.093 1.00 33.47 185 ALA A C 1
ATOM 1400 O O . ALA A 1 185 ? -44.462 -7.409 -25.915 1.00 33.47 185 ALA A O 1
ATOM 1401 N N . ALA A 1 186 ? -42.309 -7.415 -25.268 1.00 30.58 186 ALA A N 1
ATOM 1402 C CA . ALA A 1 186 ? -41.731 -7.183 -26.595 1.00 30.58 186 ALA A CA 1
ATOM 1403 C C . ALA A 1 186 ? -40.191 -7.267 -26.621 1.00 30.58 186 ALA A C 1
ATOM 1405 O O . ALA A 1 186 ? -39.484 -6.449 -26.049 1.00 30.58 186 ALA A O 1
ATOM 1406 N N . LYS A 1 187 ? -39.716 -8.219 -27.435 1.00 29.98 187 LYS A N 1
ATOM 1407 C CA . LYS A 1 187 ? -38.484 -8.213 -28.250 1.00 29.98 187 LYS A CA 1
ATOM 1408 C C . LYS A 1 187 ? -37.115 -8.114 -27.559 1.00 29.98 187 LYS A C 1
ATOM 1410 O O . LYS A 1 187 ? -36.526 -7.053 -27.389 1.00 29.98 187 LYS A O 1
ATOM 1415 N N . ARG A 1 188 ? -36.513 -9.304 -27.431 1.00 36.25 188 ARG A N 1
ATOM 1416 C CA . ARG A 1 188 ? -35.062 -9.553 -27.446 1.00 36.25 188 ARG A CA 1
ATOM 1417 C C . ARG A 1 188 ? -34.372 -8.770 -28.579 1.00 36.25 188 ARG A C 1
ATOM 1419 O O . ARG A 1 188 ? -34.566 -9.083 -29.755 1.00 36.25 188 ARG A O 1
ATOM 1426 N N . ARG A 1 189 ? -33.505 -7.821 -28.223 1.00 31.69 189 ARG A N 1
ATOM 1427 C CA . ARG A 1 189 ? -32.384 -7.348 -29.051 1.00 31.69 189 ARG A CA 1
ATOM 1428 C C . ARG A 1 189 ? -31.090 -7.587 -28.270 1.00 31.69 189 ARG A C 1
ATOM 1430 O O . ARG A 1 189 ? -31.035 -7.330 -27.074 1.00 31.69 189 ARG A O 1
ATOM 1437 N N . ARG A 1 190 ? -30.092 -8.161 -28.946 1.00 36.09 190 ARG A N 1
ATOM 1438 C CA . ARG A 1 190 ? -28.757 -8.468 -28.405 1.00 36.09 190 ARG A CA 1
ATOM 1439 C C . ARG A 1 190 ? -28.046 -7.166 -27.994 1.00 36.09 190 ARG A C 1
ATOM 1441 O O . ARG A 1 190 ? -28.139 -6.216 -28.773 1.00 36.09 190 ARG A O 1
ATOM 1448 N N . PRO A 1 191 ? -27.298 -7.105 -26.878 1.00 34.16 191 PRO A N 1
ATOM 1449 C CA . PRO A 1 191 ? -26.372 -6.007 -26.657 1.00 34.16 191 PRO A CA 1
ATOM 1450 C C . PRO A 1 191 ? -25.074 -6.277 -27.429 1.00 34.16 191 PRO A C 1
ATOM 1452 O O . PRO A 1 191 ? -24.329 -7.210 -27.131 1.00 34.16 191 PRO A O 1
ATOM 1455 N N . ASN A 1 192 ? -24.834 -5.456 -28.452 1.00 34.22 192 ASN A N 1
ATOM 1456 C CA . ASN A 1 192 ? -23.520 -5.266 -29.055 1.00 34.22 192 ASN A CA 1
ATOM 1457 C C . ASN A 1 192 ? -22.695 -4.352 -28.132 1.00 34.22 192 ASN A C 1
ATOM 1459 O O . ASN A 1 192 ? -23.105 -3.231 -27.859 1.00 34.22 192 ASN A O 1
ATOM 1463 N N . GLN A 1 193 ? -21.551 -4.844 -27.657 1.00 34.19 193 GLN A N 1
ATOM 1464 C CA . GLN A 1 193 ? -20.229 -4.197 -27.740 1.00 34.19 193 GLN A CA 1
ATOM 1465 C C . GLN A 1 193 ? -20.072 -2.674 -27.471 1.00 34.19 193 GLN A C 1
ATOM 1467 O O . GLN A 1 193 ? -19.187 -2.058 -28.052 1.00 34.19 193 GLN A O 1
ATOM 1472 N N . GLN A 1 194 ? -20.858 -2.068 -26.573 1.00 34.88 194 GLN A N 1
ATOM 1473 C CA . GLN A 1 194 ? -20.679 -0.668 -26.120 1.00 34.88 194 GLN A CA 1
ATOM 1474 C C . GLN A 1 194 ? -20.476 -0.504 -24.598 1.00 34.88 194 GLN A C 1
ATOM 1476 O O . GLN A 1 194 ? -20.457 0.608 -24.086 1.00 34.88 194 GLN A O 1
ATOM 1481 N N . ALA A 1 195 ? -20.257 -1.591 -23.853 1.00 33.56 195 ALA A N 1
ATOM 1482 C CA . ALA A 1 195 ? -20.123 -1.553 -22.390 1.00 33.56 195 ALA A CA 1
ATOM 1483 C C . ALA A 1 195 ? -18.721 -1.162 -21.862 1.00 33.56 195 ALA A C 1
ATOM 1485 O O . ALA A 1 195 ? -18.449 -1.348 -20.682 1.00 33.56 195 ALA A O 1
ATOM 1486 N N . LEU A 1 196 ? -17.819 -0.642 -22.704 1.00 31.72 196 LEU A N 1
ATOM 1487 C CA . LEU A 1 196 ? -16.464 -0.247 -22.281 1.00 31.72 196 LEU A CA 1
ATOM 1488 C C . LEU A 1 196 ? -16.277 1.261 -22.049 1.00 31.72 196 LEU A C 1
ATOM 1490 O O . LEU A 1 196 ? -15.224 1.656 -21.564 1.00 31.72 196 LEU A O 1
ATOM 1494 N N . GLU A 1 197 ? -17.273 2.105 -22.335 1.00 35.66 197 GLU A N 1
ATOM 1495 C CA . GLU A 1 197 ? -17.118 3.568 -22.219 1.00 35.66 197 GLU A CA 1
ATOM 1496 C C . GLU A 1 197 ? -17.511 4.160 -20.852 1.00 35.66 197 GLU A C 1
ATOM 1498 O O . GLU A 1 197 ? -17.340 5.358 -20.637 1.00 35.66 197 GLU A O 1
ATOM 1503 N N . TYR A 1 198 ? -17.986 3.359 -19.891 1.00 44.06 198 TYR A N 1
ATOM 1504 C CA . TYR A 1 198 ? -18.493 3.892 -18.618 1.00 44.06 198 TYR A CA 1
ATOM 1505 C C . TYR A 1 198 ? -18.132 3.021 -17.404 1.00 44.06 198 TYR A C 1
ATOM 1507 O O . TYR A 1 198 ? -19.009 2.503 -16.724 1.00 44.06 198 TYR A O 1
ATOM 1515 N N . MET A 1 199 ? -16.834 2.876 -17.105 1.00 30.52 199 MET A N 1
ATOM 1516 C CA . MET A 1 199 ? -16.385 2.351 -15.804 1.00 30.52 199 MET A CA 1
ATOM 1517 C C . MET A 1 199 ? -16.282 3.457 -14.736 1.00 30.52 199 MET A C 1
ATOM 1519 O O . MET A 1 199 ? -15.866 4.583 -15.016 1.00 30.52 199 MET A O 1
ATOM 1523 N N . ASP A 1 200 ? -16.669 3.109 -13.505 1.00 41.22 200 ASP A N 1
ATOM 1524 C CA . ASP A 1 200 ? -16.713 3.957 -12.301 1.00 41.22 200 ASP A CA 1
ATOM 1525 C C . ASP A 1 200 ? -15.289 4.421 -11.866 1.00 41.22 200 ASP A C 1
ATOM 1527 O O . ASP A 1 200 ? -14.348 3.623 -11.939 1.00 41.22 200 ASP A O 1
ATOM 1531 N N . PRO A 1 201 ? -15.070 5.670 -11.392 1.00 39.81 201 PRO A N 1
ATOM 1532 C CA . PRO A 1 201 ? -13.742 6.294 -11.259 1.00 39.81 201 PRO A CA 1
ATOM 1533 C C . PRO A 1 201 ? -12.741 5.597 -10.329 1.00 39.81 201 PRO A C 1
ATOM 1535 O O . PRO A 1 201 ? -11.539 5.778 -10.505 1.00 39.81 201 PRO A O 1
ATOM 1538 N N . PHE A 1 202 ? -13.199 4.798 -9.362 1.00 34.97 202 PHE A N 1
ATOM 1539 C CA . PHE A 1 202 ? -12.317 4.076 -8.430 1.00 34.97 202 PHE A CA 1
ATOM 1540 C C . PHE A 1 202 ? -11.878 2.709 -8.939 1.00 34.97 202 PHE A C 1
ATOM 1542 O O . PHE A 1 202 ? -10.910 2.156 -8.429 1.00 34.97 202 PHE A O 1
ATOM 1549 N N . VAL A 1 203 ? -12.521 2.198 -9.990 1.00 41.09 203 VAL A N 1
ATOM 1550 C CA . VAL A 1 203 ? -12.046 1.001 -10.694 1.00 41.09 203 VAL A CA 1
ATOM 1551 C C . VAL A 1 203 ? -10.825 1.327 -11.575 1.00 41.09 203 VAL A C 1
ATOM 1553 O O . VAL A 1 203 ? -10.104 0.424 -11.986 1.00 41.09 203 VAL A O 1
ATOM 1556 N N . LEU A 1 204 ? -10.554 2.617 -11.824 1.00 37.22 204 LEU A N 1
ATOM 1557 C CA . LEU A 1 204 ? -9.473 3.100 -12.693 1.00 37.22 204 LEU A CA 1
ATOM 1558 C C . LEU A 1 204 ? -8.248 3.657 -11.958 1.00 37.22 204 LEU A C 1
ATOM 1560 O O . LEU A 1 204 ? -7.235 3.912 -12.607 1.00 37.22 204 LEU A O 1
ATOM 1564 N N . ILE A 1 205 ? -8.284 3.816 -10.630 1.00 44.62 205 ILE A N 1
ATOM 1565 C CA . ILE A 1 205 ? -7.023 3.914 -9.892 1.00 44.62 205 ILE A CA 1
ATOM 1566 C C . ILE A 1 205 ? -6.485 2.490 -9.872 1.00 44.62 205 ILE A C 1
ATOM 1568 O O . ILE A 1 205 ? -6.988 1.655 -9.120 1.00 44.62 205 ILE A O 1
ATOM 1572 N N . GLY A 1 206 ? -5.516 2.184 -10.740 1.00 50.34 206 GLY A N 1
ATOM 1573 C CA . GLY A 1 206 ? -4.811 0.909 -10.654 1.00 50.34 206 GLY A CA 1
ATOM 1574 C C . GLY A 1 206 ? -4.399 0.701 -9.198 1.00 50.34 206 GLY A C 1
ATOM 1575 O O . GLY A 1 206 ? -3.832 1.618 -8.598 1.00 50.34 206 GLY A O 1
ATOM 1576 N N . GLN A 1 207 ? -4.745 -0.450 -8.609 1.00 54.06 207 GLN A N 1
ATOM 1577 C CA . GLN A 1 207 ? -4.425 -0.763 -7.208 1.00 54.06 207 GLN A CA 1
ATOM 1578 C C . GLN A 1 207 ? -2.957 -0.466 -6.891 1.00 54.06 207 GLN A C 1
ATOM 1580 O O . GLN A 1 207 ? -2.654 -0.034 -5.788 1.00 54.06 207 GLN A O 1
ATOM 1585 N N . ASP A 1 208 ? -2.084 -0.613 -7.884 1.00 51.62 208 ASP A N 1
ATOM 1586 C CA . ASP A 1 208 ? -0.657 -0.317 -7.821 1.00 51.62 208 ASP A CA 1
ATOM 1587 C C . ASP A 1 208 ? -0.359 1.164 -7.529 1.00 51.62 208 ASP A C 1
ATOM 1589 O O . ASP A 1 208 ? 0.502 1.467 -6.710 1.00 51.62 208 ASP A O 1
ATOM 1593 N N . VAL A 1 209 ? -1.103 2.101 -8.130 1.00 54.28 209 VAL A N 1
ATOM 1594 C CA . VAL A 1 209 ? -0.933 3.548 -7.901 1.00 54.28 209 VAL A CA 1
ATOM 1595 C C . VAL A 1 209 ? -1.441 3.931 -6.514 1.00 54.28 209 VAL A C 1
ATOM 1597 O O . VAL A 1 209 ? -0.772 4.667 -5.794 1.00 54.28 209 VAL A O 1
ATOM 1600 N N . LEU A 1 210 ? -2.597 3.398 -6.103 1.00 57.75 210 LEU A N 1
ATOM 1601 C CA . LEU A 1 210 ? -3.134 3.641 -4.761 1.00 57.75 210 LEU A CA 1
ATOM 1602 C C . LEU A 1 210 ? -2.227 3.028 -3.681 1.00 57.75 210 LEU A C 1
ATOM 1604 O O . LEU A 1 210 ? -1.982 3.650 -2.649 1.00 57.75 210 LEU A O 1
ATOM 1608 N N . ALA A 1 211 ? -1.707 1.824 -3.929 1.00 62.94 211 ALA A N 1
ATOM 1609 C CA . ALA A 1 211 ? -0.782 1.143 -3.036 1.00 62.94 211 ALA A CA 1
ATOM 1610 C C . ALA A 1 211 ? 0.527 1.916 -2.891 1.00 62.94 211 ALA A C 1
ATOM 1612 O O . ALA A 1 211 ? 1.036 2.029 -1.779 1.00 62.94 211 ALA A O 1
ATOM 1613 N N . GLU A 1 212 ? 1.034 2.493 -3.981 1.00 59.12 212 GLU A N 1
ATOM 1614 C CA . GLU A 1 212 ? 2.234 3.323 -3.966 1.00 59.12 212 GLU A CA 1
ATOM 1615 C C . GLU A 1 212 ? 2.007 4.651 -3.235 1.00 59.12 212 GLU A C 1
ATOM 1617 O O . GLU A 1 212 ? 2.839 5.046 -2.422 1.00 59.12 212 GLU A O 1
ATOM 1622 N N . ILE A 1 213 ? 0.855 5.300 -3.441 1.00 60.22 213 ILE A N 1
ATOM 1623 C CA . ILE A 1 213 ? 0.466 6.521 -2.721 1.00 60.22 213 ILE A CA 1
ATOM 1624 C C . ILE A 1 213 ? 0.378 6.263 -1.214 1.00 60.22 213 ILE A C 1
ATOM 1626 O O . ILE A 1 213 ? 0.904 7.043 -0.423 1.00 60.22 213 ILE A O 1
ATOM 1630 N N . VAL A 1 214 ? -0.256 5.167 -0.793 1.00 63.56 214 VAL A N 1
ATOM 1631 C CA . VAL A 1 214 ? -0.372 4.844 0.636 1.00 63.56 214 VAL A CA 1
ATOM 1632 C C . VAL A 1 214 ? 0.971 4.413 1.218 1.00 63.56 214 VAL A C 1
ATOM 1634 O O . VAL A 1 214 ? 1.350 4.891 2.286 1.00 63.56 214 VAL A O 1
ATOM 1637 N N . ARG A 1 215 ? 1.750 3.610 0.485 1.00 70.38 215 ARG A N 1
ATOM 1638 C CA . ARG A 1 215 ? 3.129 3.268 0.859 1.00 70.38 215 ARG A CA 1
ATOM 1639 C C . ARG A 1 215 ? 3.983 4.506 1.054 1.00 70.38 215 ARG A C 1
ATOM 1641 O O . ARG A 1 215 ? 4.780 4.538 1.983 1.00 70.38 215 ARG A O 1
ATOM 1648 N N . HIS A 1 216 ? 3.792 5.513 0.218 1.00 63.12 216 HIS A N 1
ATOM 1649 C CA . HIS A 1 216 ? 4.501 6.771 0.313 1.00 63.12 216 HIS A CA 1
ATOM 1650 C C . HIS A 1 216 ? 4.046 7.618 1.510 1.00 63.12 216 HIS A C 1
ATOM 1652 O O . HIS A 1 216 ? 4.875 8.045 2.307 1.00 63.12 216 HIS A O 1
ATOM 1658 N N . LEU A 1 217 ? 2.736 7.819 1.679 1.00 58.44 217 LEU A N 1
ATOM 1659 C CA . LEU A 1 217 ? 2.196 8.684 2.733 1.00 58.44 217 LEU A CA 1
ATOM 1660 C C . LEU A 1 217 ? 2.370 8.106 4.142 1.00 58.44 217 LEU A C 1
ATOM 1662 O O . LEU A 1 217 ? 2.558 8.872 5.082 1.00 58.44 217 LEU A O 1
ATOM 1666 N N . THR A 1 218 ? 2.304 6.781 4.303 1.00 64.50 218 THR A N 1
ATOM 1667 C CA . THR A 1 218 ? 2.318 6.137 5.630 1.00 64.50 218 THR A CA 1
ATOM 1668 C C . THR A 1 218 ? 3.525 5.228 5.857 1.00 64.50 218 THR A C 1
ATOM 1670 O O . THR A 1 218 ? 3.641 4.611 6.915 1.00 64.50 218 THR A O 1
ATOM 1673 N N . GLY A 1 219 ? 4.386 5.030 4.853 1.00 65.50 219 GLY A N 1
ATOM 1674 C CA . GLY A 1 219 ? 5.462 4.032 4.904 1.00 65.50 219 GLY A CA 1
ATOM 1675 C C . GLY A 1 219 ? 4.971 2.576 4.913 1.00 65.50 219 GLY A C 1
ATOM 1676 O O . GLY A 1 219 ? 5.760 1.671 5.184 1.00 65.50 219 GLY A O 1
ATOM 1677 N N . ARG A 1 220 ? 3.677 2.316 4.657 1.00 65.31 220 ARG A N 1
ATOM 1678 C CA . ARG A 1 220 ? 3.067 0.976 4.771 1.00 65.31 220 ARG A CA 1
ATOM 1679 C C . ARG A 1 220 ? 2.642 0.448 3.411 1.00 65.31 220 ARG A C 1
ATOM 1681 O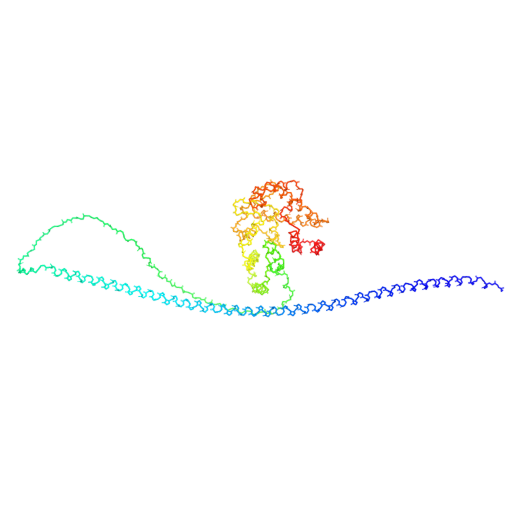 O . ARG A 1 220 ? 1.896 1.099 2.693 1.00 65.31 220 ARG A O 1
ATOM 1688 N N . GLN A 1 221 ? 3.070 -0.762 3.070 1.00 62.31 221 GLN A N 1
ATOM 1689 C CA . GLN A 1 221 ? 2.629 -1.405 1.839 1.00 62.31 221 GLN A CA 1
ATOM 1690 C C . GLN A 1 221 ? 1.143 -1.761 1.950 1.00 62.31 221 GLN A C 1
ATOM 1692 O O . GLN A 1 221 ? 0.745 -2.493 2.857 1.00 62.31 221 GLN A O 1
ATOM 1697 N N . LEU A 1 222 ? 0.325 -1.240 1.034 1.00 44.97 222 LEU A N 1
ATOM 1698 C CA . LEU A 1 222 ? -1.074 -1.639 0.934 1.00 44.97 222 LEU A CA 1
ATOM 1699 C C . LEU A 1 222 ? -1.098 -3.120 0.530 1.00 44.97 222 LEU A C 1
ATOM 1701 O O . LEU A 1 222 ? -0.687 -3.468 -0.578 1.00 44.97 222 LEU A O 1
ATOM 1705 N N . VAL A 1 223 ? -1.514 -4.005 1.438 1.00 44.25 223 VAL A N 1
ATOM 1706 C CA . VAL A 1 223 ? -1.662 -5.427 1.113 1.00 44.25 223 VAL A CA 1
ATOM 1707 C C . VAL A 1 223 ? -2.772 -5.528 0.067 1.00 44.25 223 VAL A C 1
ATOM 1709 O O . VAL A 1 223 ? -3.877 -5.035 0.312 1.00 44.25 223 VAL A O 1
ATOM 1712 N N . PRO A 1 224 ? -2.518 -6.117 -1.113 1.00 43.00 224 PRO A N 1
ATOM 1713 C CA . PRO A 1 224 ? -3.539 -6.202 -2.134 1.00 43.00 224 PRO A CA 1
ATOM 1714 C C . PRO A 1 224 ? -4.617 -7.162 -1.629 1.00 43.00 224 PRO A C 1
ATOM 1716 O O . PRO A 1 224 ? -4.408 -8.372 -1.542 1.00 43.00 224 PRO A O 1
ATOM 1719 N N . ALA A 1 225 ? -5.785 -6.627 -1.274 1.00 42.53 225 ALA A N 1
ATOM 1720 C CA . ALA A 1 225 ? -6.966 -7.417 -0.944 1.00 42.53 225 ALA A CA 1
ATOM 1721 C C . ALA A 1 225 ? -7.528 -8.044 -2.237 1.00 42.53 225 ALA A C 1
ATOM 1723 O O . ALA A 1 225 ? -8.598 -7.683 -2.725 1.00 42.53 225 ALA A O 1
ATOM 1724 N N . CYS A 1 226 ? -6.775 -8.969 -2.841 1.00 43.62 226 CYS A N 1
ATOM 1725 C CA . CYS A 1 226 ? -7.045 -9.552 -4.160 1.00 43.62 226 CYS A CA 1
ATOM 1726 C C . CYS A 1 226 ? -8.376 -10.325 -4.241 1.00 43.62 226 CYS A C 1
ATOM 1728 O O . CYS A 1 226 ? -8.862 -10.585 -5.342 1.00 43.62 226 CYS A O 1
ATOM 1730 N N . GLY A 1 227 ? -8.990 -10.671 -3.105 1.00 44.38 227 GLY A N 1
ATOM 1731 C CA . GLY A 1 227 ? -10.334 -11.255 -3.051 1.00 44.38 227 GLY A CA 1
ATOM 1732 C C . GLY A 1 227 ? -11.441 -10.207 -2.914 1.00 44.38 227 GLY A C 1
ATOM 1733 O O . GLY A 1 227 ? -12.394 -10.197 -3.694 1.00 44.38 227 GLY A O 1
ATOM 1734 N N . GLU A 1 228 ? -11.314 -9.297 -1.948 1.00 41.50 228 GLU A N 1
ATOM 1735 C CA . GLU A 1 228 ? -12.394 -8.369 -1.604 1.00 41.50 228 GLU A CA 1
ATOM 1736 C C . GLU A 1 228 ? -12.505 -7.168 -2.540 1.00 41.50 228 GLU A C 1
ATOM 1738 O O . GLU A 1 228 ? -13.620 -6.761 -2.839 1.00 41.50 228 GLU A O 1
ATOM 1743 N N . SER A 1 229 ? -11.413 -6.626 -3.085 1.00 42.69 229 SER A N 1
ATOM 1744 C CA . SER A 1 229 ? -11.513 -5.501 -4.031 1.00 42.69 229 SER A CA 1
ATOM 1745 C C . SER A 1 229 ? -12.187 -5.915 -5.343 1.00 42.69 229 SER A C 1
ATOM 1747 O O . SER A 1 229 ? -12.991 -5.166 -5.895 1.00 42.69 229 SER A O 1
ATOM 1749 N N . ARG A 1 230 ? -11.937 -7.150 -5.805 1.00 44.06 230 ARG A N 1
ATOM 1750 C CA . ARG A 1 230 ? -12.625 -7.745 -6.962 1.00 44.06 230 ARG A CA 1
ATOM 1751 C C . ARG A 1 230 ? -14.095 -8.037 -6.647 1.00 44.06 230 ARG A C 1
ATOM 1753 O O . ARG A 1 230 ? -14.948 -7.805 -7.497 1.00 44.06 230 ARG A O 1
ATOM 1760 N N . ARG A 1 231 ? -14.397 -8.480 -5.423 1.00 45.56 231 ARG A N 1
ATOM 1761 C CA . ARG A 1 231 ? -15.767 -8.687 -4.941 1.00 45.56 231 ARG A CA 1
ATOM 1762 C C . ARG A 1 231 ? -16.539 -7.372 -4.792 1.00 45.56 231 ARG A C 1
ATOM 1764 O O . ARG A 1 231 ? -17.680 -7.317 -5.214 1.00 45.56 231 ARG A O 1
ATOM 1771 N N . ILE A 1 232 ? -15.922 -6.304 -4.289 1.00 45.25 232 ILE A N 1
ATOM 1772 C CA . ILE A 1 232 ? -16.520 -4.963 -4.182 1.00 45.25 232 ILE A CA 1
ATOM 1773 C C . ILE A 1 232 ? -16.747 -4.370 -5.573 1.00 45.25 232 ILE A C 1
ATOM 1775 O O . ILE A 1 232 ? -17.814 -3.827 -5.828 1.00 45.25 232 ILE A O 1
ATOM 1779 N N . ALA A 1 233 ? -15.802 -4.530 -6.504 1.00 45.03 233 ALA A N 1
ATOM 1780 C CA . ALA A 1 233 ? -16.012 -4.145 -7.899 1.00 45.03 233 ALA A CA 1
ATOM 1781 C C . ALA A 1 233 ? -17.179 -4.923 -8.541 1.00 45.03 233 ALA A C 1
ATOM 1783 O O . ALA A 1 233 ? -17.946 -4.347 -9.305 1.00 45.03 233 ALA A O 1
ATOM 1784 N N . GLN A 1 234 ? -17.358 -6.206 -8.202 1.00 49.19 234 GLN A N 1
ATOM 1785 C CA . GLN A 1 234 ? -18.485 -7.032 -8.658 1.00 49.19 234 GLN A CA 1
ATOM 1786 C C . GLN A 1 234 ? -19.816 -6.685 -7.969 1.00 49.19 234 GLN A C 1
ATOM 1788 O O . GLN A 1 234 ? -20.850 -6.670 -8.630 1.00 49.19 234 GLN A O 1
ATOM 1793 N N . GLU A 1 235 ? -19.809 -6.377 -6.672 1.00 45.06 235 GLU A N 1
ATOM 1794 C CA . GLU A 1 235 ? -20.987 -5.952 -5.905 1.00 45.06 235 GLU A CA 1
ATOM 1795 C C . GLU A 1 235 ? -21.444 -4.545 -6.337 1.00 45.06 235 GLU A C 1
ATOM 1797 O O . GLU A 1 235 ? -22.637 -4.329 -6.537 1.00 45.06 235 GLU A O 1
ATOM 1802 N N . LEU A 1 236 ? -20.514 -3.615 -6.592 1.00 42.50 236 LEU A N 1
ATOM 1803 C CA . LEU A 1 236 ? -20.798 -2.292 -7.167 1.00 42.50 236 LEU A CA 1
ATOM 1804 C C . LEU A 1 236 ? -21.262 -2.383 -8.629 1.00 42.50 236 LEU A C 1
ATOM 1806 O O . LEU A 1 236 ? -22.207 -1.692 -9.003 1.00 42.50 236 LEU A O 1
ATOM 1810 N N . ALA A 1 237 ? -20.680 -3.278 -9.437 1.00 48.06 237 ALA A N 1
ATOM 1811 C CA . ALA A 1 237 ? -21.176 -3.572 -10.785 1.00 48.06 237 ALA A CA 1
ATOM 1812 C C . ALA A 1 237 ? -22.583 -4.202 -10.763 1.00 48.06 237 ALA A C 1
ATOM 1814 O O . ALA A 1 237 ? -23.393 -3.942 -11.647 1.00 48.06 237 ALA A O 1
ATOM 1815 N N . GLY A 1 238 ? -22.918 -4.979 -9.728 1.00 44.72 238 GLY A N 1
ATOM 1816 C CA . GLY A 1 238 ? -24.263 -5.521 -9.510 1.00 44.72 238 GLY A CA 1
ATOM 1817 C C . GLY A 1 238 ? -25.318 -4.465 -9.153 1.00 44.72 238 GLY A C 1
ATOM 1818 O O . GLY A 1 238 ? -26.510 -4.706 -9.338 1.00 44.72 238 GLY A O 1
ATOM 1819 N N . LEU A 1 239 ? -24.896 -3.285 -8.688 1.00 36.78 239 LEU A N 1
ATOM 1820 C CA . LEU A 1 239 ? -25.766 -2.146 -8.381 1.00 36.78 239 LEU A CA 1
ATOM 1821 C C . LEU A 1 239 ? -26.017 -1.229 -9.597 1.00 36.78 239 LEU A C 1
ATOM 1823 O O . LEU A 1 239 ? -26.821 -0.300 -9.491 1.00 36.78 239 LEU A O 1
ATOM 1827 N N . GLU A 1 240 ? -25.411 -1.492 -10.765 1.00 42.22 240 GLU A N 1
ATOM 1828 C CA . GLU A 1 240 ? -25.621 -0.725 -12.010 1.00 42.22 240 GLU A CA 1
ATOM 1829 C C . GLU A 1 240 ? -27.096 -0.476 -12.386 1.00 42.22 240 GLU A C 1
ATOM 1831 O O . GLU A 1 240 ? -27.421 0.663 -12.735 1.00 42.22 240 GLU A O 1
ATOM 1836 N N . PRO A 1 241 ? -28.020 -1.456 -12.282 1.00 43.62 241 PRO A N 1
ATOM 1837 C CA . PRO A 1 241 ? -29.424 -1.236 -12.638 1.00 43.62 241 PRO A CA 1
ATOM 1838 C C . PRO A 1 241 ? -30.113 -0.187 -11.749 1.00 43.62 241 PRO A C 1
ATOM 1840 O O . PRO A 1 241 ? -31.084 0.443 -12.166 1.00 43.62 241 PRO A O 1
ATOM 1843 N N . PHE A 1 242 ? -29.605 0.018 -10.529 1.00 35.91 242 PHE A N 1
ATOM 1844 C CA . PHE A 1 242 ? -30.120 0.984 -9.557 1.00 35.91 242 PHE A CA 1
ATOM 1845 C C . PHE A 1 242 ? -29.479 2.368 -9.687 1.00 35.91 242 PHE A C 1
ATOM 1847 O O . PHE A 1 242 ? -30.092 3.369 -9.317 1.00 35.91 242 PHE A O 1
ATOM 1854 N N . THR A 1 243 ? -28.259 2.477 -10.220 1.00 36.66 243 THR A N 1
ATOM 1855 C CA . THR A 1 243 ? -27.586 3.779 -10.314 1.00 36.66 243 THR A CA 1
ATOM 1856 C C . THR A 1 243 ? -28.113 4.622 -11.472 1.00 36.66 243 THR A C 1
ATOM 1858 O O . THR A 1 243 ? -27.951 5.841 -11.432 1.00 36.66 243 THR A O 1
ATOM 1861 N N . SER 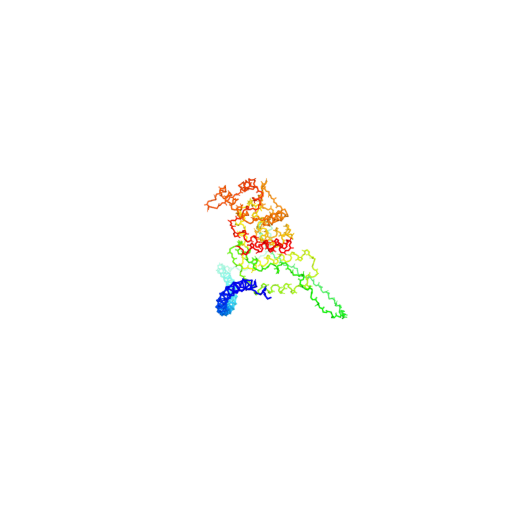A 1 244 ? -28.728 4.029 -12.507 1.00 42.16 244 SER A N 1
ATOM 1862 C CA . SER A 1 244 ? -29.301 4.737 -13.677 1.00 42.16 244 SER A CA 1
ATOM 1863 C C . SER A 1 244 ? -30.427 5.713 -13.349 1.00 42.16 244 SER A C 1
ATOM 1865 O O . SER A 1 244 ? -30.685 6.618 -14.138 1.00 42.16 244 SER A O 1
ATOM 1867 N N . SER A 1 245 ? -31.056 5.581 -12.182 1.00 35.53 245 SER A N 1
ATOM 1868 C CA . SER A 1 245 ? -32.095 6.496 -11.699 1.00 35.53 245 SER A CA 1
ATOM 1869 C C . SER A 1 245 ? -31.567 7.618 -10.797 1.00 35.53 245 SER A C 1
ATOM 1871 O O . SER A 1 245 ? -32.347 8.449 -10.336 1.00 35.53 245 SER A O 1
ATOM 1873 N N . ILE A 1 246 ? -30.260 7.662 -10.518 1.00 35.31 246 ILE A N 1
ATOM 1874 C CA . ILE A 1 246 ? -29.655 8.623 -9.588 1.00 35.31 246 ILE A CA 1
ATOM 1875 C C . ILE A 1 246 ? -29.049 9.806 -10.373 1.00 35.31 246 ILE A C 1
ATOM 1877 O O . ILE A 1 246 ? -28.279 9.580 -11.310 1.00 35.31 246 ILE A O 1
ATOM 1881 N N . PRO A 1 247 ? -29.326 11.074 -9.995 1.00 45.28 247 PRO A N 1
ATOM 1882 C CA . PRO A 1 247 ? -28.756 12.246 -10.658 1.00 45.28 247 PRO A CA 1
ATOM 1883 C C . PRO A 1 247 ? -27.222 12.213 -10.715 1.00 45.28 247 PRO A C 1
ATOM 1885 O O . PRO A 1 247 ? -26.549 11.849 -9.752 1.00 45.28 247 PRO A O 1
ATOM 1888 N N . GLN A 1 248 ? -26.655 12.667 -11.834 1.00 40.38 248 GLN A N 1
ATOM 1889 C CA . GLN A 1 248 ? -25.225 12.560 -12.163 1.00 40.38 248 GLN A CA 1
ATOM 1890 C C . GLN A 1 248 ? -24.283 13.174 -11.103 1.00 40.38 248 GLN A C 1
ATOM 1892 O O . GLN A 1 248 ? -23.190 12.659 -10.874 1.00 40.38 248 GLN A O 1
ATOM 1897 N N . ARG A 1 249 ? -24.724 14.227 -10.394 1.00 35.91 249 ARG A N 1
ATOM 1898 C CA . ARG A 1 249 ? -23.993 14.830 -9.258 1.00 35.91 249 ARG A CA 1
ATOM 1899 C C . ARG A 1 249 ? -23.878 13.902 -8.045 1.00 35.91 249 ARG A C 1
ATOM 1901 O O . ARG A 1 249 ? -22.879 13.957 -7.339 1.00 35.91 249 ARG A O 1
ATOM 1908 N N . THR A 1 250 ? -24.873 13.055 -7.811 1.00 37.06 250 THR A N 1
ATOM 1909 C CA . THR A 1 250 ? -24.923 12.135 -6.668 1.00 37.06 250 THR A CA 1
ATOM 1910 C C . THR A 1 250 ? -24.092 10.874 -6.935 1.00 37.06 250 THR A C 1
ATOM 1912 O O . THR A 1 250 ? -23.490 10.336 -6.012 1.00 37.06 250 THR A O 1
ATOM 1915 N N . ARG A 1 251 ? -23.966 10.449 -8.204 1.00 36.41 251 ARG A N 1
ATOM 1916 C CA . ARG A 1 251 ? -23.062 9.356 -8.619 1.00 36.41 251 ARG A CA 1
ATOM 1917 C C . ARG A 1 251 ? -21.581 9.676 -8.393 1.00 36.41 251 ARG A C 1
ATOM 1919 O O . ARG A 1 251 ? -20.857 8.826 -7.891 1.00 36.41 251 ARG A O 1
ATOM 1926 N N . ALA A 1 252 ? -21.139 10.895 -8.718 1.00 43.53 252 ALA A N 1
ATOM 1927 C CA . ALA A 1 252 ? -19.747 11.306 -8.502 1.00 43.53 252 ALA A CA 1
ATOM 1928 C C . ALA A 1 252 ? -19.357 11.227 -7.014 1.00 43.53 252 ALA A C 1
ATOM 1930 O O . ALA A 1 252 ? -18.352 10.605 -6.674 1.00 43.53 252 ALA A O 1
ATOM 1931 N N . GLY A 1 253 ? -20.228 11.734 -6.131 1.00 38.62 253 GLY A N 1
ATOM 1932 C CA . GLY A 1 253 ? -20.025 11.667 -4.682 1.00 38.62 253 GLY A CA 1
ATOM 1933 C C . GLY A 1 253 ? -20.050 10.246 -4.101 1.00 38.62 253 GLY A C 1
ATOM 1934 O O . GLY A 1 253 ? -19.362 9.992 -3.118 1.00 38.62 253 GLY A O 1
ATOM 1935 N N . LEU A 1 254 ? -20.795 9.310 -4.708 1.00 34.69 254 LEU A N 1
ATOM 1936 C CA . LEU A 1 254 ? -20.848 7.901 -4.287 1.00 34.69 254 LEU A CA 1
ATOM 1937 C C . LEU A 1 254 ? -19.559 7.138 -4.619 1.00 34.69 254 LEU A C 1
ATOM 1939 O O . LEU A 1 254 ? -19.080 6.381 -3.777 1.00 34.69 254 LEU A O 1
ATOM 1943 N N . SER A 1 255 ? -18.962 7.374 -5.792 1.00 50.50 255 SER A N 1
ATOM 1944 C CA . SER A 1 255 ? -17.661 6.778 -6.122 1.00 50.50 255 SER A CA 1
ATOM 1945 C C . SER A 1 255 ? -16.554 7.343 -5.220 1.00 50.50 255 SER A C 1
ATOM 1947 O O . SER A 1 255 ? -15.733 6.601 -4.699 1.00 50.50 255 SER A O 1
ATOM 1949 N N . GLU A 1 256 ? -16.586 8.643 -4.915 1.00 51.56 256 GLU A N 1
ATOM 1950 C CA . GLU A 1 256 ? -15.568 9.327 -4.101 1.00 51.56 256 GLU A CA 1
ATOM 1951 C C . GLU A 1 256 ? -15.605 8.929 -2.618 1.00 51.56 256 GLU A C 1
ATOM 1953 O O . GLU A 1 256 ? -14.559 8.750 -1.990 1.00 51.56 256 GLU A O 1
ATOM 1958 N N . LEU A 1 257 ? -16.800 8.674 -2.076 1.00 47.41 257 LEU A N 1
ATOM 1959 C CA . LEU A 1 257 ? -16.975 8.003 -0.785 1.00 47.41 257 LEU A CA 1
ATOM 1960 C C . LEU A 1 257 ? -16.476 6.552 -0.808 1.00 47.41 257 LEU A C 1
ATOM 1962 O O . LEU A 1 257 ? -16.011 6.073 0.225 1.00 47.41 257 LEU A O 1
ATOM 1966 N N . ALA A 1 258 ? -16.520 5.867 -1.957 1.00 50.38 258 ALA A N 1
ATOM 1967 C CA . ALA A 1 258 ? -15.977 4.518 -2.107 1.00 50.38 258 ALA A CA 1
ATOM 1968 C C . ALA A 1 258 ? -14.443 4.499 -1.979 1.00 50.38 258 ALA A C 1
ATOM 1970 O O . ALA A 1 258 ? -13.911 3.578 -1.372 1.00 50.38 258 ALA A O 1
ATOM 1971 N N . GLY A 1 259 ? -13.735 5.537 -2.439 1.00 54.59 259 GLY A N 1
ATOM 1972 C CA . GLY A 1 259 ? -12.293 5.709 -2.209 1.00 54.59 259 GLY A CA 1
ATOM 1973 C C . GLY A 1 259 ? -11.908 5.856 -0.740 1.00 54.59 259 GLY A C 1
ATOM 1974 O O . GLY A 1 259 ? -11.020 5.165 -0.244 1.00 54.59 259 GLY A O 1
ATOM 1975 N N . LEU A 1 260 ? -12.634 6.712 -0.018 1.00 51.41 260 LEU A N 1
ATOM 1976 C CA . LEU A 1 260 ? -12.507 6.844 1.437 1.00 51.41 260 LEU A CA 1
ATOM 1977 C C . LEU A 1 260 ? -12.903 5.549 2.162 1.00 51.41 260 LEU A C 1
ATOM 1979 O O . LEU A 1 260 ? -12.276 5.187 3.153 1.00 51.41 260 LEU A O 1
ATOM 1983 N N . HIS A 1 261 ? -13.903 4.820 1.662 1.00 48.19 261 HIS A N 1
ATOM 1984 C CA . HIS A 1 261 ? -14.283 3.506 2.183 1.00 48.19 261 HIS A CA 1
ATOM 1985 C C . HIS A 1 261 ? -13.241 2.419 1.904 1.00 48.19 261 HIS A C 1
ATOM 1987 O O . HIS A 1 261 ? -13.065 1.549 2.751 1.00 48.19 261 HIS A O 1
ATOM 1993 N N . LEU A 1 262 ? -12.551 2.469 0.762 1.00 49.94 262 LEU A N 1
ATOM 1994 C CA . LEU A 1 262 ? -11.441 1.578 0.428 1.00 49.94 262 LEU A CA 1
ATOM 1995 C C . LEU A 1 262 ? -10.241 1.852 1.338 1.00 49.94 262 LEU A C 1
ATOM 1997 O O . LEU A 1 262 ? -9.692 0.903 1.882 1.00 49.94 262 LEU A O 1
ATOM 2001 N N . LEU A 1 263 ? -9.912 3.122 1.601 1.00 52.81 263 LEU A N 1
ATOM 2002 C CA . LEU A 1 263 ? -8.901 3.504 2.599 1.00 52.81 263 LEU A CA 1
ATOM 2003 C C . LEU A 1 263 ? -9.285 3.060 4.019 1.00 52.81 263 LEU A C 1
ATOM 2005 O O . LEU A 1 263 ? -8.439 2.593 4.768 1.00 52.81 263 LEU A O 1
ATOM 2009 N N . ARG A 1 264 ? -10.573 3.137 4.374 1.00 52.94 264 ARG A N 1
ATOM 2010 C CA . ARG A 1 264 ? -11.107 2.685 5.672 1.00 52.94 264 ARG A CA 1
ATOM 2011 C C . ARG A 1 264 ? -11.165 1.157 5.821 1.00 52.94 264 ARG A C 1
ATOM 2013 O O . ARG A 1 264 ? -11.402 0.680 6.926 1.00 52.94 264 ARG A O 1
ATOM 2020 N N . ARG A 1 265 ? -11.037 0.407 4.718 1.00 47.94 265 ARG A N 1
ATOM 2021 C CA . ARG A 1 265 ? -11.067 -1.069 4.677 1.00 47.94 265 ARG A CA 1
ATOM 2022 C C . ARG A 1 265 ? -9.722 -1.712 4.363 1.00 47.94 265 ARG A C 1
ATOM 2024 O O . ARG A 1 265 ? -9.547 -2.877 4.698 1.00 47.94 265 ARG A O 1
ATOM 2031 N N . SER A 1 266 ? -8.779 -0.999 3.748 1.00 51.59 266 SER A N 1
ATOM 2032 C CA . SER A 1 266 ? -7.371 -1.339 3.934 1.00 51.59 266 SER A CA 1
ATOM 2033 C C . SER A 1 266 ? -7.095 -1.230 5.431 1.00 51.59 266 SER A C 1
ATOM 2035 O O . SER A 1 266 ? -7.535 -0.249 6.017 1.00 51.59 266 SER A O 1
ATOM 2037 N N . ASP A 1 267 ? -6.385 -2.172 6.057 1.00 56.03 267 ASP A N 1
ATOM 2038 C CA . ASP A 1 267 ? -6.021 -2.163 7.498 1.00 56.03 267 ASP A CA 1
ATOM 2039 C C . ASP A 1 267 ? -5.213 -0.916 7.956 1.00 56.03 267 ASP A C 1
ATOM 2041 O O . ASP A 1 267 ? -4.615 -0.868 9.032 1.00 56.03 267 ASP A O 1
ATOM 2045 N N . VAL A 1 268 ? -5.150 0.113 7.115 1.00 61.56 268 VAL A N 1
ATOM 2046 C CA . VAL A 1 268 ? -4.650 1.442 7.404 1.00 61.56 268 VAL A CA 1
ATOM 2047 C C . VAL A 1 268 ? -5.694 2.170 8.240 1.00 61.56 268 VAL A C 1
ATOM 2049 O O . VAL A 1 268 ? -6.672 2.724 7.742 1.00 61.56 268 VAL A O 1
ATOM 2052 N N . ASP A 1 269 ? -5.458 2.164 9.543 1.00 74.69 269 ASP A N 1
ATOM 2053 C CA . ASP A 1 269 ? -6.159 3.015 10.488 1.00 74.69 269 ASP A CA 1
ATOM 2054 C C . ASP A 1 269 ? -6.148 4.486 10.016 1.00 74.69 269 ASP A C 1
ATOM 2056 O O . ASP A 1 269 ? -5.092 5.084 9.789 1.00 74.69 269 ASP A O 1
ATOM 2060 N N . LEU A 1 270 ? -7.344 5.060 9.844 1.00 67.94 270 LEU A N 1
ATOM 2061 C CA . LEU A 1 270 ? -7.529 6.444 9.402 1.00 67.94 270 LEU A CA 1
ATOM 2062 C C . LEU A 1 270 ? -6.948 7.443 10.405 1.00 67.94 270 LEU A C 1
ATOM 2064 O O . LEU A 1 270 ? -6.521 8.514 9.978 1.00 67.94 270 LEU A O 1
ATOM 2068 N N . GLU A 1 271 ? -6.900 7.110 11.699 1.00 74.56 271 GLU A N 1
ATOM 2069 C CA . GLU A 1 271 ? -6.244 7.964 12.695 1.00 74.56 271 GLU A CA 1
ATOM 2070 C C . GLU A 1 271 ? -4.732 7.998 12.463 1.00 74.56 271 GLU A C 1
ATOM 2072 O O . GLU A 1 271 ? -4.120 9.068 12.497 1.00 74.56 271 GLU A O 1
ATOM 2077 N N . THR A 1 272 ? -4.134 6.850 12.134 1.00 77.06 272 THR A N 1
ATOM 2078 C CA . THR A 1 272 ? -2.726 6.760 11.737 1.00 77.06 272 THR A CA 1
ATOM 2079 C C . THR A 1 272 ? -2.458 7.527 10.440 1.00 77.06 272 THR A C 1
ATOM 2081 O O . THR A 1 272 ? -1.535 8.335 10.403 1.00 77.06 272 THR A O 1
ATOM 2084 N N . LEU A 1 273 ? -3.275 7.342 9.393 1.00 75.88 273 LEU A N 1
ATOM 2085 C CA . LEU A 1 273 ? -3.133 8.089 8.135 1.00 75.88 273 LEU A CA 1
ATOM 2086 C C . LEU A 1 273 ? -3.283 9.598 8.365 1.00 75.88 273 LEU A C 1
ATOM 2088 O O . LEU A 1 273 ? -2.513 10.386 7.824 1.00 75.88 273 LEU A O 1
ATOM 2092 N N . GLY A 1 274 ? -4.248 10.006 9.189 1.00 77.50 274 GLY A N 1
ATOM 2093 C CA . GLY A 1 274 ? -4.427 11.395 9.597 1.00 77.50 274 GLY A CA 1
ATOM 2094 C C . GLY A 1 274 ? -3.219 11.949 10.334 1.00 77.50 274 GLY A C 1
ATOM 2095 O O . GLY A 1 274 ? -2.754 13.041 10.018 1.00 77.50 274 GLY A O 1
ATOM 2096 N N . SER A 1 275 ? -2.660 11.172 11.259 1.00 79.00 275 SER A N 1
ATOM 2097 C CA . SER A 1 275 ? -1.446 11.525 11.998 1.00 79.00 275 SER A CA 1
ATOM 2098 C C . SER A 1 275 ? -0.231 11.646 11.082 1.00 79.00 275 SER A C 1
ATOM 2100 O O . SER A 1 275 ? 0.569 12.566 11.242 1.00 79.00 275 SER A O 1
ATOM 2102 N N . ASP A 1 276 ? -0.106 10.760 10.095 1.00 77.12 276 ASP A N 1
ATOM 2103 C CA . ASP A 1 276 ? 0.982 10.793 9.123 1.00 77.12 276 ASP A CA 1
ATOM 2104 C C . ASP A 1 276 ? 0.836 11.987 8.174 1.00 77.12 276 ASP A C 1
ATOM 2106 O O . ASP A 1 276 ? 1.801 12.721 7.985 1.00 77.12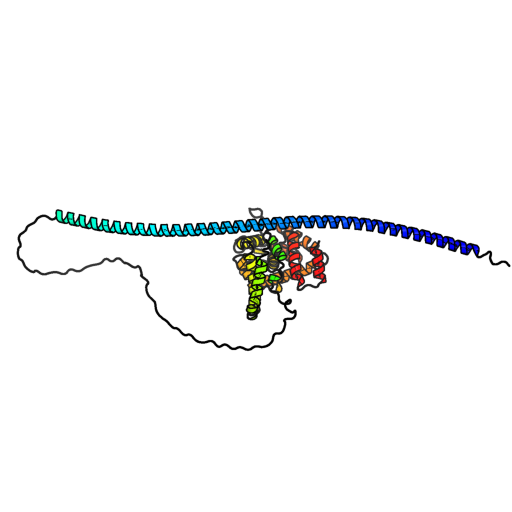 276 ASP A O 1
ATOM 2110 N N . VAL A 1 277 ? -0.371 12.279 7.671 1.00 78.69 277 VAL A N 1
ATOM 2111 C CA . VAL A 1 277 ? -0.644 13.479 6.859 1.00 78.69 277 VAL A CA 1
ATOM 2112 C C . VAL A 1 277 ? -0.419 14.762 7.667 1.00 78.69 277 VAL A C 1
ATOM 2114 O O . VAL A 1 277 ? 0.163 15.712 7.145 1.00 78.69 277 VAL A O 1
ATOM 2117 N N . LEU A 1 278 ? -0.819 14.808 8.943 1.00 80.75 278 LEU A N 1
ATOM 2118 C CA . LEU A 1 278 ? -0.525 15.924 9.854 1.00 80.75 278 LEU A CA 1
ATOM 2119 C C . LEU A 1 278 ? 0.982 16.117 10.029 1.00 80.75 278 LEU A C 1
ATOM 2121 O O . LEU A 1 278 ? 1.480 17.230 9.853 1.00 80.75 278 LEU A O 1
ATOM 2125 N N . ARG A 1 279 ? 1.710 15.030 10.312 1.00 81.06 279 ARG A N 1
ATOM 2126 C CA . ARG A 1 279 ? 3.170 15.039 10.457 1.00 81.06 279 ARG A CA 1
ATOM 2127 C C . ARG A 1 279 ? 3.838 15.531 9.177 1.00 81.06 279 ARG A C 1
ATOM 2129 O O . ARG A 1 279 ? 4.713 16.390 9.244 1.00 81.06 279 ARG A O 1
ATOM 2136 N N . TRP A 1 280 ? 3.384 15.049 8.022 1.00 74.19 280 TRP A N 1
ATOM 2137 C CA . TRP A 1 280 ? 3.906 15.441 6.715 1.00 74.19 280 TRP A CA 1
ATOM 2138 C C . TRP A 1 280 ? 3.629 16.913 6.416 1.00 74.19 280 TRP A C 1
ATOM 2140 O O . TRP A 1 280 ? 4.504 17.633 5.962 1.00 74.19 280 TRP A O 1
ATOM 2150 N N . LEU A 1 281 ? 2.445 17.426 6.748 1.00 80.00 281 LEU A N 1
ATOM 2151 C CA . LEU A 1 281 ? 2.148 18.853 6.612 1.00 80.00 281 LEU A CA 1
ATOM 2152 C C . LEU A 1 281 ? 2.889 19.732 7.639 1.00 80.00 281 LEU A C 1
ATOM 2154 O O . LEU A 1 281 ? 2.744 20.953 7.586 1.00 80.00 281 LEU A O 1
ATOM 2158 N N . GLY A 1 282 ? 3.672 19.147 8.556 1.00 72.62 282 GLY A N 1
ATOM 2159 C CA . GLY A 1 282 ? 4.319 19.866 9.657 1.00 72.62 282 GLY A CA 1
ATOM 2160 C C . GLY A 1 282 ? 3.313 20.446 10.655 1.00 72.62 282 GLY A C 1
ATOM 2161 O O . GLY A 1 282 ? 3.629 21.362 11.413 1.00 72.62 282 GLY A O 1
ATOM 2162 N N . LEU A 1 283 ? 2.080 19.939 10.637 1.00 76.88 283 LEU A N 1
ATOM 2163 C CA . LEU A 1 283 ? 1.004 20.365 11.510 1.00 76.88 283 LEU A CA 1
ATOM 2164 C C . LEU A 1 283 ? 1.137 19.616 12.836 1.00 76.88 283 LEU A C 1
ATOM 2166 O O . LEU A 1 283 ? 0.669 18.488 12.978 1.00 76.88 283 LEU A O 1
ATOM 2170 N N . ALA A 1 284 ? 1.749 20.258 13.832 1.00 62.62 284 ALA A N 1
ATOM 2171 C CA . ALA A 1 284 ? 1.525 19.859 15.218 1.00 62.62 284 ALA A CA 1
ATOM 2172 C C . ALA A 1 284 ? 0.017 19.959 15.529 1.00 62.62 284 ALA A C 1
ATOM 2174 O O . ALA A 1 284 ? -0.684 20.776 14.930 1.00 62.62 284 ALA A O 1
ATOM 2175 N N . GLU A 1 285 ? -0.494 19.198 16.503 1.00 65.69 285 GLU A N 1
ATOM 2176 C CA . GLU A 1 285 ? -1.919 19.205 16.900 1.00 65.69 285 GLU A CA 1
ATOM 2177 C C . GLU A 1 285 ? -2.461 20.589 17.327 1.00 65.69 285 GLU A C 1
ATOM 2179 O O . GLU A 1 285 ? -3.661 20.758 17.581 1.00 65.69 285 GLU A O 1
ATOM 2184 N N . GLN A 1 286 ? -1.602 21.607 17.368 1.00 67.88 286 GLN A N 1
ATOM 2185 C CA . GLN A 1 286 ? -1.920 22.954 17.794 1.00 67.88 286 GLN A CA 1
ATOM 2186 C C . GLN A 1 286 ? -2.902 23.670 16.842 1.00 67.88 286 GLN A C 1
ATOM 2188 O O . GLN A 1 286 ? -2.764 23.625 15.614 1.00 67.88 286 GLN A O 1
ATOM 2193 N N . PRO A 1 287 ? -3.920 24.358 17.389 1.00 69.31 287 PRO A N 1
ATOM 2194 C CA . PRO A 1 287 ? -4.782 25.245 16.616 1.00 69.31 287 PRO A CA 1
ATOM 2195 C C . PRO A 1 287 ? -3.964 26.373 15.973 1.00 69.31 287 PRO A C 1
ATOM 2197 O O . PRO A 1 287 ? -3.156 27.008 16.643 1.00 69.31 287 PRO A O 1
ATOM 2200 N N . GLY A 1 288 ? -4.200 26.657 14.688 1.00 74.00 288 GLY A N 1
ATOM 2201 C CA . GLY A 1 288 ? -3.510 27.738 13.969 1.00 74.00 288 GLY A CA 1
ATOM 2202 C C . GLY A 1 288 ? -2.181 27.341 13.326 1.00 74.00 288 GLY A C 1
ATOM 2203 O O . GLY A 1 288 ? -1.436 28.214 12.889 1.00 74.00 288 GLY A O 1
ATOM 2204 N N . ALA A 1 289 ? -1.887 26.045 13.241 1.00 76.19 289 ALA A N 1
ATOM 2205 C CA . ALA A 1 289 ? -0.709 25.566 12.544 1.00 76.19 289 ALA A CA 1
ATOM 2206 C C . ALA A 1 289 ? -0.735 25.954 11.049 1.00 76.19 289 ALA A C 1
ATOM 2208 O O . ALA A 1 289 ? -1.779 25.996 10.383 1.00 76.19 289 ALA A O 1
ATOM 2209 N N . VAL A 1 290 ? 0.446 26.323 10.565 1.00 84.81 290 VAL A N 1
ATOM 2210 C CA . VAL A 1 290 ? 0.658 26.977 9.281 1.00 84.81 290 VAL A CA 1
ATOM 2211 C C . VAL A 1 290 ? 1.166 25.949 8.274 1.00 84.81 290 VAL A C 1
ATOM 2213 O O . VAL A 1 290 ? 2.123 25.238 8.550 1.00 84.81 290 VAL A O 1
ATOM 2216 N N . VAL A 1 291 ? 0.535 25.876 7.101 1.00 85.75 291 VAL A N 1
ATOM 2217 C CA . VAL A 1 291 ? 0.898 24.928 6.038 1.00 85.75 291 VAL A CA 1
ATOM 2218 C C . VAL A 1 291 ? 1.459 25.665 4.836 1.00 85.75 291 VAL A C 1
ATOM 2220 O O . VAL A 1 291 ? 0.895 26.663 4.380 1.00 85.75 291 VAL A O 1
ATOM 2223 N N . PHE A 1 292 ? 2.534 25.142 4.259 1.00 86.44 292 PHE A N 1
ATOM 2224 C CA . PHE A 1 292 ? 3.086 25.677 3.020 1.00 86.44 292 PHE A CA 1
ATOM 2225 C C . PHE A 1 292 ? 2.190 25.337 1.834 1.00 86.44 292 PHE A C 1
ATOM 2227 O O . PHE A 1 292 ? 1.822 24.182 1.630 1.00 86.44 292 PHE A O 1
ATOM 2234 N N . GLY A 1 293 ? 1.866 26.347 1.025 1.00 85.44 293 GLY A N 1
ATOM 2235 C CA . GLY A 1 293 ? 1.045 26.180 -0.172 1.00 85.44 293 GLY A CA 1
ATOM 2236 C C . GLY A 1 293 ? 1.498 25.029 -1.083 1.00 85.44 293 GLY A C 1
ATOM 2237 O O . GLY A 1 293 ? 0.651 24.201 -1.409 1.00 85.44 293 GLY A O 1
ATOM 2238 N N . PRO A 1 294 ? 2.788 24.918 -1.460 1.00 85.00 294 PRO A N 1
ATOM 2239 C CA . PRO A 1 294 ? 3.250 23.860 -2.361 1.00 85.00 294 PRO A CA 1
ATOM 2240 C C . PRO A 1 294 ? 3.149 22.461 -1.739 1.00 85.00 294 PRO A C 1
ATOM 2242 O O . PRO A 1 294 ? 2.612 21.561 -2.375 1.00 85.00 294 PRO A O 1
ATOM 2245 N N . ARG A 1 295 ? 3.540 22.295 -0.468 1.00 83.81 295 ARG A N 1
ATOM 2246 C CA . ARG A 1 295 ? 3.405 21.023 0.264 1.00 83.81 295 ARG A CA 1
ATOM 2247 C C . ARG A 1 295 ? 1.947 20.600 0.445 1.00 83.81 295 ARG A C 1
ATOM 2249 O O . ARG A 1 295 ? 1.613 19.428 0.307 1.00 83.81 295 ARG A O 1
ATOM 2256 N N . LEU A 1 296 ? 1.053 21.557 0.689 1.00 85.75 296 LEU A N 1
ATOM 2257 C CA . LEU A 1 296 ? -0.379 21.286 0.694 1.00 85.75 296 LEU A CA 1
ATOM 2258 C C . LEU A 1 296 ? -0.843 20.850 -0.696 1.00 85.75 296 LEU A C 1
ATOM 2260 O O . LEU A 1 296 ? -1.515 19.836 -0.808 1.00 85.75 296 LEU A O 1
ATOM 2264 N N . CYS A 1 297 ? -0.457 21.564 -1.756 1.00 86.81 297 CYS A N 1
ATOM 2265 C CA . CYS A 1 297 ? -0.810 21.197 -3.129 1.00 86.81 297 CYS A CA 1
ATOM 2266 C C . CYS A 1 297 ? -0.303 19.800 -3.501 1.00 86.81 297 CYS A C 1
ATOM 2268 O O . CYS A 1 297 ? -1.061 19.057 -4.112 1.00 86.81 297 CYS A O 1
ATOM 2270 N N . TYR A 1 298 ? 0.903 19.422 -3.072 1.00 85.19 298 TYR A N 1
ATOM 2271 C CA . TYR A 1 298 ? 1.425 18.062 -3.196 1.00 85.19 298 TYR A CA 1
ATOM 2272 C C . TYR A 1 298 ? 0.461 17.047 -2.589 1.00 85.19 298 TYR A C 1
ATOM 2274 O O . TYR A 1 298 ? -0.052 16.188 -3.296 1.00 85.19 298 TYR A O 1
ATOM 2282 N N . VAL A 1 299 ? 0.139 17.195 -1.300 1.00 84.19 299 VAL A N 1
ATOM 2283 C CA . VAL A 1 299 ? -0.768 16.277 -0.598 1.00 84.19 299 VAL A CA 1
ATOM 2284 C C . VAL A 1 299 ? -2.136 16.245 -1.275 1.00 84.19 299 VAL A C 1
ATOM 2286 O O . VAL A 1 299 ? -2.721 15.181 -1.424 1.00 84.19 299 VAL A O 1
ATOM 2289 N N . LEU A 1 300 ? -2.638 17.389 -1.746 1.00 83.81 300 LEU A N 1
ATOM 2290 C CA . LEU A 1 300 ? -3.904 17.469 -2.473 1.00 83.81 300 LEU A CA 1
ATOM 2291 C C . LEU A 1 300 ? -3.870 16.746 -3.820 1.00 83.81 300 LEU A C 1
ATOM 2293 O O . LEU A 1 300 ? -4.863 16.123 -4.182 1.00 83.81 300 LEU A O 1
ATOM 2297 N N . VAL A 1 301 ? -2.762 16.825 -4.552 1.00 81.50 301 VAL A N 1
ATOM 2298 C CA . VAL A 1 301 ? -2.572 16.118 -5.825 1.00 81.50 301 VAL A CA 1
ATOM 2299 C C . VAL A 1 301 ? -2.420 14.621 -5.587 1.00 81.50 301 VAL A C 1
ATOM 2301 O O . VAL A 1 301 ? -3.059 13.826 -6.269 1.00 81.50 301 VAL A O 1
ATOM 2304 N N . THR A 1 302 ? -1.665 14.237 -4.564 1.00 80.00 302 THR A N 1
ATOM 2305 C CA . THR A 1 302 ? -1.465 12.842 -4.172 1.00 80.00 302 THR A CA 1
ATOM 2306 C C . THR A 1 302 ? -2.762 12.204 -3.656 1.00 80.00 302 THR A C 1
ATOM 2308 O O . THR A 1 302 ? -3.084 11.085 -4.040 1.00 80.00 302 THR A O 1
ATOM 2311 N N . LEU A 1 303 ? -3.560 12.919 -2.851 1.00 75.56 303 LEU A N 1
ATOM 2312 C CA . LEU A 1 303 ? -4.856 12.441 -2.344 1.00 75.56 303 LEU A CA 1
ATOM 2313 C C . LEU A 1 303 ? -5.974 12.504 -3.392 1.00 75.56 303 LEU A C 1
ATOM 2315 O O . LEU A 1 303 ? -6.832 11.627 -3.433 1.00 75.56 303 LEU A O 1
ATOM 2319 N N . GLY A 1 304 ? -6.002 13.558 -4.210 1.00 69.00 304 GLY A N 1
ATOM 2320 C CA . GLY A 1 304 ? -6.998 13.738 -5.268 1.00 69.00 304 GLY A CA 1
ATOM 2321 C C . GLY A 1 304 ? -6.762 12.827 -6.473 1.00 69.00 304 GLY A C 1
ATOM 2322 O O . GLY A 1 304 ? -7.684 12.591 -7.259 1.00 69.00 304 GLY A O 1
ATOM 2323 N N . GLY A 1 305 ? -5.541 12.307 -6.614 1.00 68.94 305 GLY A N 1
ATOM 2324 C CA . GLY A 1 305 ? -5.133 11.459 -7.720 1.00 68.94 305 GLY A CA 1
ATOM 2325 C C . GLY A 1 305 ? -5.428 12.083 -9.088 1.00 68.94 305 GLY A C 1
ATOM 2326 O O . GLY A 1 305 ? -5.316 13.290 -9.306 1.00 68.94 305 GLY A O 1
ATOM 2327 N N . ILE A 1 306 ? -5.849 11.216 -10.012 1.00 51.91 306 ILE A N 1
ATOM 2328 C CA . ILE A 1 306 ? -5.922 11.418 -11.469 1.00 51.91 306 ILE A CA 1
ATOM 2329 C C . ILE A 1 306 ? -6.858 12.554 -11.919 1.00 51.91 306 ILE A C 1
ATOM 2331 O O . ILE A 1 306 ? -6.722 13.060 -13.027 1.00 51.91 306 ILE A O 1
ATOM 2335 N N . ARG A 1 307 ? -7.819 12.991 -11.094 1.00 69.56 307 ARG A N 1
ATOM 2336 C CA . ARG A 1 307 ? -8.880 13.916 -11.542 1.00 69.56 307 ARG A CA 1
ATOM 2337 C C . ARG A 1 307 ? -9.020 15.143 -10.663 1.00 69.56 307 ARG A C 1
ATOM 2339 O O . ARG A 1 307 ? -10.131 15.509 -10.268 1.00 69.56 307 ARG A O 1
ATOM 2346 N N . LEU A 1 308 ? -7.904 15.839 -10.446 1.00 74.06 308 LEU A N 1
ATOM 2347 C CA . LEU A 1 308 ? -7.894 17.140 -9.778 1.00 74.06 308 LEU A CA 1
ATOM 2348 C C . LEU A 1 308 ? -8.974 18.077 -10.342 1.00 74.06 308 LEU A C 1
ATOM 2350 O O . LEU A 1 308 ? -9.608 18.801 -9.586 1.00 74.06 308 LEU A O 1
ATOM 2354 N N . GLU A 1 309 ? -9.249 18.020 -11.651 1.00 77.06 309 GLU A N 1
ATOM 2355 C CA . GLU A 1 309 ? -10.284 18.805 -12.336 1.00 77.06 309 GLU A CA 1
ATOM 2356 C C . GLU A 1 309 ? -11.687 18.679 -11.732 1.00 77.06 309 GLU A C 1
ATOM 2358 O O . GLU A 1 309 ? -12.391 19.687 -11.609 1.00 77.06 309 GLU A O 1
ATOM 2363 N N . ARG A 1 310 ? -12.066 17.470 -11.303 1.00 79.69 310 ARG A N 1
ATOM 2364 C CA . ARG A 1 310 ? -13.386 17.160 -10.728 1.00 79.69 310 ARG A CA 1
ATOM 2365 C C . ARG A 1 310 ? -13.479 17.476 -9.243 1.00 79.69 310 ARG A C 1
ATOM 2367 O O . ARG A 1 310 ? -14.576 17.596 -8.704 1.00 79.69 310 ARG A O 1
ATOM 2374 N N . MET A 1 311 ? -12.335 17.668 -8.600 1.00 82.06 311 MET A N 1
ATOM 2375 C CA . MET A 1 311 ? -12.256 18.036 -7.201 1.00 82.06 311 MET A CA 1
ATOM 2376 C C . MET A 1 311 ? -12.907 19.410 -6.993 1.00 82.06 311 MET A C 1
ATOM 2378 O O . MET A 1 311 ? -12.597 20.389 -7.686 1.00 82.06 311 MET A O 1
ATOM 2382 N N . THR A 1 312 ? -13.842 19.463 -6.048 1.00 87.19 312 THR A N 1
ATOM 2383 C CA . THR A 1 312 ? -14.495 20.688 -5.568 1.00 87.19 312 THR A CA 1
ATOM 2384 C C . THR A 1 312 ? -14.037 20.973 -4.143 1.00 87.19 312 THR A C 1
ATOM 2386 O O . THR A 1 312 ? -13.567 20.067 -3.448 1.00 87.19 312 THR A O 1
ATOM 2389 N N . GLY A 1 313 ? -14.200 22.208 -3.661 1.00 85.31 313 GLY A N 1
ATOM 2390 C CA . GLY A 1 313 ? -13.879 22.520 -2.272 1.00 85.31 313 GLY A CA 1
ATOM 2391 C C . GLY A 1 313 ? -14.688 21.694 -1.269 1.00 85.31 313 GLY A C 1
ATOM 2392 O O . GLY A 1 313 ? -14.163 21.343 -0.222 1.00 85.31 313 GLY A O 1
ATOM 2393 N N . ALA A 1 314 ? -15.930 21.321 -1.587 1.00 85.81 314 ALA A N 1
ATOM 2394 C CA . ALA A 1 314 ? -16.756 20.497 -0.701 1.00 85.81 314 ALA A CA 1
ATOM 2395 C C . ALA A 1 314 ? -16.205 19.069 -0.537 1.00 85.81 314 ALA A C 1
ATOM 2397 O O . ALA A 1 314 ? -16.122 18.571 0.583 1.00 85.81 314 ALA A O 1
ATOM 2398 N N . ILE A 1 315 ? -15.795 18.435 -1.642 1.00 82.88 315 ILE A N 1
ATOM 2399 C CA . ILE A 1 315 ? -15.175 17.098 -1.628 1.00 82.88 315 ILE A CA 1
ATOM 2400 C C . ILE A 1 315 ? -13.895 17.140 -0.803 1.00 82.88 315 ILE A C 1
ATOM 2402 O O . ILE A 1 315 ? -13.681 16.330 0.095 1.00 82.88 315 ILE A O 1
ATOM 2406 N N . LEU A 1 316 ? -13.071 18.141 -1.083 1.00 84.56 316 LEU A N 1
ATOM 2407 C CA . LEU A 1 316 ? -11.802 18.308 -0.419 1.00 84.56 316 LEU A CA 1
ATOM 2408 C C . LEU A 1 316 ? -11.974 18.581 1.098 1.00 84.56 316 LEU A C 1
ATOM 2410 O O . LEU A 1 316 ? -11.283 17.977 1.917 1.00 84.56 316 LEU A O 1
ATOM 2414 N N . ASP A 1 317 ? -12.927 19.427 1.499 1.00 86.25 317 ASP A N 1
ATOM 2415 C CA . ASP A 1 317 ? -13.218 19.663 2.920 1.00 86.25 317 ASP A CA 1
ATOM 2416 C C . ASP A 1 317 ? -13.709 18.390 3.625 1.00 86.25 317 ASP A C 1
ATOM 2418 O O . ASP A 1 317 ? -13.347 18.158 4.776 1.00 86.25 317 ASP A O 1
ATOM 2422 N N . ASN A 1 318 ? -14.476 17.536 2.937 1.00 83.88 318 ASN A N 1
ATOM 2423 C CA . ASN A 1 318 ? -14.906 16.245 3.475 1.00 83.88 318 ASN A CA 1
ATOM 2424 C C . ASN A 1 318 ? -13.734 15.273 3.649 1.00 83.88 318 ASN A C 1
ATOM 2426 O O . ASN A 1 318 ? -13.630 14.665 4.708 1.00 83.88 318 ASN A O 1
ATOM 2430 N N . ILE A 1 319 ? -12.832 15.168 2.665 1.00 82.69 319 ILE A N 1
ATOM 2431 C CA . ILE A 1 319 ? -11.622 14.335 2.769 1.00 82.69 319 ILE A CA 1
ATOM 2432 C C . ILE A 1 319 ? -10.793 14.766 3.983 1.00 82.69 319 ILE A C 1
ATOM 2434 O O . ILE A 1 319 ? -10.457 13.938 4.826 1.00 82.69 319 ILE A O 1
ATOM 2438 N N . PHE A 1 320 ? -10.528 16.067 4.131 1.00 83.56 320 PHE A N 1
ATOM 2439 C CA . PHE A 1 320 ? -9.772 16.579 5.278 1.00 83.56 320 PHE A CA 1
ATOM 2440 C C . PHE A 1 320 ? -10.511 16.385 6.595 1.00 83.56 320 PHE A C 1
ATOM 2442 O O . PHE A 1 320 ? -9.892 16.014 7.585 1.00 83.56 320 PHE A O 1
ATOM 2449 N N . ARG A 1 321 ? -11.832 16.564 6.623 1.00 86.38 321 ARG A N 1
ATOM 2450 C CA . ARG A 1 321 ? -12.621 16.300 7.828 1.00 86.38 321 ARG A CA 1
ATOM 2451 C C . ARG A 1 321 ? -12.571 14.828 8.225 1.00 86.38 321 ARG A C 1
ATOM 2453 O O . ARG A 1 321 ? -12.505 14.539 9.413 1.00 86.38 321 ARG A O 1
ATOM 2460 N N . SER A 1 322 ? -12.591 13.917 7.256 1.00 81.81 322 SER A N 1
ATOM 2461 C CA . SER A 1 322 ? -12.523 12.475 7.495 1.00 81.81 322 SER A CA 1
ATOM 2462 C C . SER A 1 322 ? -11.134 12.001 7.917 1.00 81.81 322 SER A C 1
ATOM 2464 O O . SER A 1 322 ? -11.052 11.136 8.778 1.00 81.81 322 SER A O 1
ATOM 2466 N N . ILE A 1 323 ? -10.069 12.556 7.333 1.00 80.12 323 ILE A N 1
ATOM 2467 C CA . ILE A 1 323 ? -8.682 12.162 7.626 1.00 80.12 323 ILE A CA 1
ATOM 2468 C C . ILE A 1 323 ? -8.163 12.864 8.888 1.00 80.12 323 ILE A C 1
ATOM 2470 O O . ILE A 1 323 ? -7.533 12.249 9.734 1.00 80.12 323 ILE A O 1
ATOM 2474 N N . MET A 1 324 ? -8.437 14.160 9.031 1.00 80.50 324 MET A N 1
ATOM 2475 C CA . MET A 1 324 ? -7.798 15.033 10.025 1.00 80.50 324 MET A CA 1
ATOM 2476 C C . MET A 1 324 ? -8.731 15.407 11.182 1.00 80.50 324 MET A C 1
ATOM 2478 O O . MET A 1 324 ? -8.337 16.159 12.073 1.00 80.50 324 MET A O 1
ATOM 2482 N N . GLY A 1 325 ? -10.009 15.017 11.121 1.00 83.56 325 GLY A N 1
ATOM 2483 C CA . GLY A 1 325 ? -11.038 15.459 12.070 1.00 83.56 325 GLY A CA 1
ATOM 2484 C C . GLY A 1 325 ? -11.340 16.966 12.026 1.00 83.56 325 GLY A C 1
ATOM 2485 O O . GLY A 1 325 ? -12.080 17.472 12.868 1.00 83.56 325 GLY A O 1
ATOM 2486 N N . ARG A 1 326 ? -10.769 17.717 11.070 1.00 82.56 326 ARG A N 1
ATOM 2487 C CA . ARG A 1 326 ? -10.843 19.188 10.992 1.00 82.56 326 ARG A CA 1
ATOM 2488 C C . ARG A 1 326 ? -11.202 19.657 9.584 1.00 82.56 326 ARG A C 1
ATOM 2490 O O . ARG A 1 326 ? -10.834 19.042 8.591 1.00 82.56 326 ARG A O 1
ATOM 2497 N N . THR A 1 327 ? -11.914 20.779 9.497 1.00 85.38 327 THR A N 1
ATOM 2498 C CA . THR A 1 327 ? -12.232 21.429 8.214 1.00 85.38 327 THR A CA 1
ATOM 2499 C C . THR A 1 327 ? -11.043 22.229 7.697 1.00 85.38 327 THR A C 1
ATOM 2501 O O . THR A 1 327 ? -10.334 22.850 8.486 1.00 85.38 327 THR A O 1
ATOM 2504 N N . LEU A 1 328 ? -10.896 22.362 6.382 1.00 82.25 328 LEU A N 1
ATOM 2505 C CA . LEU A 1 328 ? -9.837 23.177 5.774 1.00 82.25 328 LEU A CA 1
ATOM 2506 C C . LEU A 1 328 ? -9.908 24.662 6.139 1.00 82.25 328 LEU A C 1
ATOM 2508 O O . LEU A 1 328 ? -8.907 25.368 6.061 1.00 82.25 328 LEU A O 1
ATOM 2512 N N . ARG A 1 329 ? -11.083 25.146 6.557 1.00 80.25 329 ARG A N 1
ATOM 2513 C CA . ARG A 1 329 ? -11.294 26.548 6.949 1.00 80.25 329 ARG A CA 1
ATOM 2514 C C . ARG A 1 329 ? -10.431 26.987 8.136 1.00 80.25 329 ARG A C 1
ATOM 2516 O O . ARG A 1 329 ? -10.283 28.189 8.333 1.00 80.25 329 ARG A O 1
ATOM 2523 N N . SER A 1 330 ? -9.889 26.044 8.908 1.00 79.31 330 SER A N 1
ATOM 2524 C CA . SER A 1 330 ? -9.002 26.321 10.041 1.00 79.31 330 SER A CA 1
ATOM 2525 C C . SER A 1 330 ? -7.511 26.299 9.690 1.00 79.31 330 SER A C 1
ATOM 2527 O O . SER A 1 330 ? -6.698 26.494 10.589 1.00 79.31 330 SER A O 1
ATOM 2529 N N . LEU A 1 331 ? -7.134 26.024 8.434 1.00 82.94 331 LEU A N 1
ATOM 2530 C CA . LEU A 1 331 ? -5.731 25.979 8.019 1.00 82.94 331 LEU A CA 1
ATOM 2531 C C . LEU A 1 331 ? -5.256 27.340 7.511 1.00 82.94 331 LEU A C 1
ATOM 2533 O O . LEU A 1 331 ? -5.803 27.910 6.559 1.00 82.94 331 LEU A O 1
ATOM 2537 N N . LEU A 1 332 ? -4.173 27.818 8.119 1.00 87.06 332 LEU A N 1
ATOM 2538 C CA . LEU A 1 332 ? -3.443 28.988 7.663 1.00 87.06 332 LEU A CA 1
ATOM 2539 C C . LEU A 1 332 ? -2.451 28.561 6.586 1.00 87.06 332 LEU A C 1
ATOM 2541 O O . LEU A 1 332 ? -1.514 27.819 6.853 1.00 87.06 332 LEU A O 1
ATOM 2545 N N . VAL A 1 333 ? -2.653 29.034 5.360 1.00 88.56 333 VAL A N 1
ATOM 2546 C CA . VAL A 1 333 ? -1.807 28.662 4.223 1.00 88.56 333 VAL A CA 1
ATOM 2547 C C . VAL A 1 333 ? -0.810 29.777 3.963 1.00 88.56 333 VAL A C 1
ATOM 2549 O O . VAL A 1 333 ? -1.203 30.927 3.731 1.00 88.56 333 VAL A O 1
ATOM 2552 N N . VAL A 1 334 ? 0.478 29.441 3.978 1.00 86.62 334 VAL A N 1
ATOM 2553 C CA . VAL A 1 334 ? 1.554 30.343 3.566 1.00 86.62 334 VAL A CA 1
ATOM 2554 C C . VAL A 1 334 ? 1.668 30.334 2.057 1.00 86.62 334 VAL A C 1
ATOM 2556 O O . VAL A 1 334 ? 1.913 29.312 1.417 1.00 86.62 334 VAL A O 1
ATOM 2559 N N . THR A 1 335 ? 1.516 31.525 1.502 1.00 84.50 335 THR A N 1
ATOM 2560 C CA . THR A 1 335 ? 1.836 31.854 0.118 1.00 84.50 335 THR A CA 1
ATOM 2561 C C . THR A 1 335 ? 2.978 32.867 0.119 1.00 84.50 335 THR A C 1
ATOM 2563 O O . THR A 1 335 ? 3.189 33.542 1.127 1.00 84.50 335 THR A O 1
ATOM 2566 N N . GLY A 1 336 ? 3.686 33.035 -1.002 1.00 77.81 336 GLY A N 1
ATOM 2567 C CA . GLY A 1 336 ? 4.799 33.996 -1.079 1.00 77.81 336 GLY A CA 1
ATOM 2568 C C . GLY A 1 336 ? 4.417 35.445 -0.731 1.00 77.81 336 GLY A C 1
ATOM 2569 O O . GLY A 1 336 ? 5.269 36.234 -0.329 1.00 77.81 336 GLY A O 1
ATOM 2570 N N . SER A 1 337 ? 3.129 35.800 -0.826 1.00 80.88 337 SER A N 1
ATOM 2571 C CA . SER A 1 337 ? 2.627 37.142 -0.514 1.00 80.88 337 SER A CA 1
ATOM 2572 C C . SER A 1 337 ? 1.989 37.287 0.870 1.00 80.88 337 SER A C 1
ATOM 2574 O O . SER A 1 337 ? 1.995 38.390 1.411 1.00 80.88 337 SER A O 1
ATOM 2576 N N . ALA A 1 338 ? 1.429 36.223 1.455 1.00 87.38 338 ALA A N 1
ATOM 2577 C CA . ALA A 1 338 ? 0.737 36.291 2.745 1.00 87.38 338 ALA A CA 1
ATOM 2578 C C . ALA A 1 338 ? 0.494 34.908 3.371 1.00 87.38 338 ALA A C 1
ATOM 2580 O O . ALA A 1 338 ? 0.364 33.910 2.658 1.00 87.38 338 ALA A O 1
ATOM 2581 N N . THR A 1 339 ? 0.309 34.882 4.696 1.00 89.38 339 THR A N 1
ATOM 2582 C CA . THR A 1 339 ? -0.380 33.784 5.395 1.00 89.38 339 THR A CA 1
ATOM 2583 C C . THR A 1 339 ? -1.858 34.132 5.474 1.00 89.38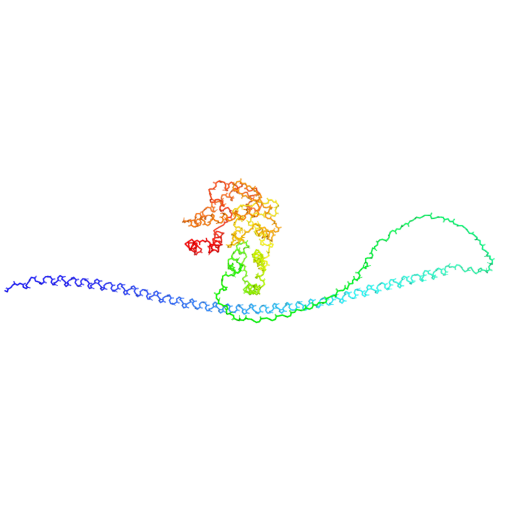 339 THR A C 1
ATOM 2585 O O . THR A 1 339 ? -2.208 35.195 5.985 1.00 89.38 339 THR A O 1
ATOM 2588 N N . LYS A 1 340 ? -2.737 33.277 4.956 1.00 91.88 340 LYS A N 1
ATOM 2589 C CA . LYS A 1 340 ? -4.183 33.531 4.990 1.00 91.88 340 LYS A CA 1
ATOM 2590 C C . LYS A 1 340 ? -4.977 32.243 5.132 1.00 91.88 340 LYS A C 1
ATOM 2592 O O . LYS A 1 340 ? -4.572 31.204 4.617 1.00 91.88 340 LYS A O 1
ATOM 2597 N N . ASN A 1 341 ? -6.149 32.342 5.754 1.00 90.12 341 ASN A N 1
ATOM 2598 C CA . ASN A 1 341 ? -7.151 31.285 5.677 1.00 90.12 341 ASN A CA 1
ATOM 2599 C C . ASN A 1 341 ? -7.648 31.184 4.232 1.00 90.12 341 ASN A C 1
ATOM 2601 O O . ASN A 1 341 ? -8.082 32.177 3.634 1.00 90.12 341 ASN A O 1
ATOM 2605 N N . MET A 1 342 ? -7.574 29.988 3.657 1.00 90.75 342 MET A N 1
ATOM 2606 C CA . MET A 1 342 ? -8.078 29.722 2.313 1.00 90.75 342 MET A CA 1
ATOM 2607 C C . MET A 1 342 ? -9.325 28.849 2.400 1.00 90.75 342 MET A C 1
ATOM 2609 O O . MET A 1 342 ? -9.367 27.868 3.135 1.00 90.75 342 MET A O 1
ATOM 2613 N N . SER A 1 343 ? -10.364 29.207 1.643 1.00 91.12 343 SER A N 1
ATOM 2614 C CA . SER A 1 343 ? -11.498 28.303 1.463 1.00 91.12 343 SER A CA 1
ATOM 2615 C C . SER A 1 343 ? -11.050 27.065 0.687 1.00 91.12 343 SER A C 1
ATOM 2617 O O . SER A 1 343 ? -10.119 27.136 -0.121 1.00 91.12 343 SER A O 1
ATOM 2619 N N . ALA A 1 344 ? -11.747 25.947 0.881 1.00 89.12 344 ALA A N 1
ATOM 2620 C CA . ALA A 1 344 ? -11.442 24.709 0.173 1.00 89.12 344 ALA A CA 1
ATOM 2621 C C . ALA A 1 344 ? -11.493 24.874 -1.362 1.00 89.12 344 ALA A C 1
ATOM 2623 O O . ALA A 1 344 ? -10.659 24.311 -2.063 1.00 89.12 344 ALA A O 1
ATOM 2624 N N . ASP A 1 345 ? -12.380 25.724 -1.898 1.00 89.50 345 ASP A N 1
ATOM 2625 C CA . ASP A 1 345 ? -12.420 26.028 -3.340 1.00 89.50 345 ASP A CA 1
ATOM 2626 C C . ASP A 1 345 ? -11.174 26.781 -3.824 1.00 89.50 345 ASP A C 1
ATOM 2628 O O . ASP A 1 345 ? -10.643 26.504 -4.903 1.00 89.50 345 ASP A O 1
ATOM 2632 N N . LYS A 1 346 ? -10.673 27.727 -3.016 1.00 90.50 346 LYS A N 1
ATOM 2633 C CA . LYS A 1 346 ? -9.434 28.456 -3.324 1.00 90.50 346 LYS A CA 1
ATOM 2634 C C . LYS A 1 346 ? -8.223 27.533 -3.246 1.00 90.50 346 LYS A C 1
ATOM 2636 O O . LYS A 1 346 ? -7.330 27.667 -4.073 1.00 90.50 346 LYS A O 1
ATOM 2641 N N . LEU A 1 347 ? -8.204 26.606 -2.290 1.00 89.12 347 LEU A N 1
ATOM 2642 C CA . LEU A 1 347 ? -7.171 25.575 -2.177 1.00 89.12 347 LEU A CA 1
ATOM 2643 C C . LEU A 1 347 ? -7.183 24.619 -3.363 1.00 89.12 347 LEU A C 1
ATOM 2645 O O . LEU A 1 347 ? -6.142 24.374 -3.957 1.00 89.12 347 LEU A O 1
ATOM 2649 N N . CYS A 1 348 ? -8.360 24.149 -3.765 1.00 88.00 348 CYS A N 1
ATOM 2650 C CA . CYS A 1 348 ? -8.502 23.307 -4.944 1.00 88.00 348 CYS A CA 1
ATOM 2651 C C . CYS A 1 348 ? -8.036 24.037 -6.217 1.00 88.00 348 CYS A C 1
ATOM 2653 O O . CYS A 1 348 ? -7.286 23.487 -7.019 1.00 88.00 348 CYS A O 1
ATOM 2655 N N . SER A 1 349 ? -8.405 25.311 -6.373 1.00 88.81 349 SER A N 1
ATOM 2656 C CA . SER A 1 349 ? -7.939 26.142 -7.492 1.00 88.81 349 SER A CA 1
ATOM 2657 C C . SER A 1 349 ? -6.423 26.360 -7.466 1.00 88.81 349 SER A C 1
ATOM 2659 O O . SER A 1 349 ? -5.783 26.337 -8.516 1.00 88.81 349 SER A O 1
ATOM 2661 N N . LEU A 1 350 ? -5.843 26.542 -6.274 1.00 88.75 350 LEU A N 1
ATOM 2662 C CA . LEU A 1 350 ? -4.399 26.664 -6.082 1.00 88.75 350 LEU A CA 1
ATOM 2663 C C . LEU A 1 350 ? -3.681 25.366 -6.466 1.00 88.75 350 LEU A C 1
ATOM 2665 O O . LEU A 1 350 ? -2.730 25.428 -7.236 1.00 88.75 350 LEU A O 1
ATOM 2669 N N . ALA A 1 351 ? -4.176 24.212 -6.012 1.00 87.81 351 ALA A N 1
ATOM 2670 C CA . ALA A 1 351 ? -3.628 22.902 -6.355 1.00 87.81 351 ALA A CA 1
ATOM 2671 C C . ALA A 1 351 ? -3.700 22.630 -7.863 1.00 87.81 351 ALA A C 1
ATOM 2673 O O . ALA A 1 351 ? -2.721 22.176 -8.442 1.00 87.81 351 ALA A O 1
ATOM 2674 N N . LYS A 1 352 ? -4.807 22.997 -8.529 1.00 86.38 352 LYS A N 1
ATOM 2675 C CA . LYS A 1 352 ? -4.943 22.927 -9.998 1.00 86.38 352 LYS A CA 1
ATOM 2676 C C . LYS A 1 352 ? -3.916 23.791 -10.716 1.00 86.38 352 LYS A C 1
ATOM 2678 O O . LYS A 1 352 ? -3.272 23.333 -11.653 1.00 86.38 352 LYS A O 1
ATOM 2683 N N . ALA A 1 353 ? -3.755 25.041 -10.288 1.00 87.00 353 ALA A N 1
ATOM 2684 C CA . ALA A 1 353 ? -2.771 25.937 -10.884 1.00 87.00 353 ALA A CA 1
ATOM 2685 C C . ALA A 1 353 ? -1.333 25.446 -10.648 1.00 87.00 353 ALA A C 1
ATOM 2687 O O . ALA A 1 353 ? -0.504 25.531 -11.549 1.00 87.00 353 ALA A O 1
ATOM 2688 N N . TRP A 1 354 ? -1.054 24.920 -9.454 1.00 88.44 354 TRP A N 1
ATOM 2689 C CA . TRP A 1 354 ? 0.236 24.344 -9.089 1.00 88.44 354 TRP A CA 1
ATOM 2690 C C . TRP A 1 354 ? 0.555 23.100 -9.924 1.00 88.44 354 TRP A C 1
ATOM 2692 O O . TRP A 1 354 ? 1.622 23.038 -10.526 1.00 88.44 354 TRP A O 1
ATOM 2702 N N . ALA A 1 355 ? -0.398 22.173 -10.049 1.00 84.94 355 ALA A N 1
ATOM 2703 C CA . ALA A 1 355 ? -0.254 20.961 -10.847 1.00 84.94 355 ALA A CA 1
ATOM 2704 C C . ALA A 1 355 ? 0.029 21.275 -12.323 1.00 84.94 355 ALA A C 1
ATOM 2706 O O . ALA A 1 355 ? 0.941 20.693 -12.896 1.00 84.94 355 ALA A O 1
ATOM 2707 N N . ARG A 1 356 ? -0.674 22.251 -12.919 1.00 83.94 356 ARG A N 1
ATOM 2708 C CA . ARG A 1 356 ? -0.403 22.683 -14.304 1.00 83.94 356 ARG A CA 1
ATOM 2709 C C . ARG A 1 356 ? 0.998 23.260 -14.473 1.00 83.94 356 ARG A C 1
ATOM 2711 O O . ARG A 1 356 ? 1.717 22.826 -15.358 1.00 83.94 356 ARG A O 1
ATOM 2718 N N . LYS A 1 357 ? 1.409 24.182 -13.593 1.00 85.06 357 LYS A N 1
ATOM 2719 C CA . LYS A 1 357 ? 2.764 24.760 -13.637 1.00 85.06 357 LYS A CA 1
ATOM 2720 C C . LYS A 1 357 ? 3.844 23.692 -13.539 1.00 85.06 357 LYS A C 1
ATOM 2722 O O . LYS A 1 357 ? 4.874 23.787 -14.193 1.00 85.06 357 LYS A O 1
ATOM 2727 N N . LEU A 1 358 ? 3.614 22.706 -12.683 1.00 83.69 358 LEU A N 1
ATOM 2728 C CA . LEU A 1 358 ? 4.518 21.591 -12.511 1.00 83.69 358 LEU A CA 1
ATOM 2729 C C . LEU A 1 358 ? 4.561 20.706 -13.763 1.00 83.69 358 LEU A C 1
ATOM 2731 O O . LEU A 1 358 ? 5.657 20.365 -14.195 1.00 83.69 358 LEU A O 1
ATOM 2735 N N . CYS A 1 359 ? 3.413 20.388 -14.373 1.00 81.94 359 CYS A N 1
ATOM 2736 C CA . CYS A 1 359 ? 3.370 19.705 -15.666 1.00 81.94 359 CYS A CA 1
ATOM 2737 C C . CYS A 1 359 ? 4.186 20.469 -16.707 1.00 81.94 359 CYS A C 1
ATOM 2739 O O . CYS A 1 359 ? 5.133 19.898 -17.240 1.00 81.94 359 CYS A O 1
ATOM 2741 N N . ASP A 1 360 ? 3.882 21.754 -16.922 1.00 83.25 360 ASP A N 1
ATOM 2742 C CA . ASP A 1 360 ? 4.575 22.614 -17.888 1.00 83.25 360 ASP A CA 1
ATOM 2743 C C . ASP A 1 360 ? 6.096 22.554 -17.679 1.00 83.25 360 ASP A C 1
ATOM 2745 O O . ASP A 1 360 ? 6.858 22.326 -18.617 1.00 83.25 360 ASP A O 1
ATOM 2749 N N . PHE A 1 361 ? 6.539 22.651 -16.423 1.00 82.38 361 PHE A N 1
ATOM 2750 C CA . PHE A 1 361 ? 7.952 22.594 -16.063 1.00 82.38 361 PHE A CA 1
ATOM 2751 C C . PHE A 1 361 ? 8.601 21.233 -16.359 1.00 82.38 361 PHE A C 1
ATOM 2753 O O . PHE A 1 361 ? 9.769 21.175 -16.749 1.00 82.38 361 PHE A O 1
ATOM 2760 N N . VAL A 1 362 ? 7.878 20.130 -16.151 1.00 80.44 362 VAL A N 1
ATOM 2761 C CA . VAL A 1 362 ? 8.378 18.774 -16.418 1.00 80.44 362 VAL A CA 1
ATOM 2762 C C . VAL A 1 362 ? 8.472 18.497 -17.922 1.00 80.44 362 VAL A C 1
ATOM 2764 O O . VAL A 1 362 ? 9.403 17.805 -18.337 1.00 80.44 362 VAL A O 1
ATOM 2767 N N . VAL A 1 363 ? 7.559 19.045 -18.737 1.00 79.81 363 VAL A N 1
ATOM 2768 C CA . VAL A 1 363 ? 7.570 18.879 -20.205 1.00 79.81 363 VAL A CA 1
ATOM 2769 C C . VAL A 1 363 ? 8.787 19.549 -20.848 1.00 79.81 363 VAL A C 1
ATOM 2771 O O . VAL A 1 363 ? 9.320 19.044 -21.844 1.00 79.81 363 VAL A O 1
ATOM 2774 N N . GLU A 1 364 ? 9.242 20.674 -20.292 1.00 84.31 364 GLU A N 1
ATOM 2775 C CA . GLU A 1 364 ? 10.413 21.386 -20.801 1.00 84.31 364 GLU A CA 1
ATOM 2776 C C . GLU A 1 364 ? 11.675 20.500 -20.801 1.00 84.31 364 GLU A C 1
ATOM 2778 O O . GLU A 1 364 ? 11.942 19.751 -19.859 1.00 84.31 364 GLU A O 1
ATOM 2783 N N . ASP A 1 365 ? 12.509 20.611 -21.842 1.00 73.19 365 ASP A N 1
ATOM 2784 C CA . ASP A 1 365 ? 13.745 19.826 -21.955 1.00 73.19 365 ASP A CA 1
ATOM 2785 C C . ASP A 1 365 ? 14.675 20.051 -20.750 1.00 73.19 365 ASP A C 1
ATOM 2787 O O . ASP A 1 365 ? 15.072 21.170 -20.415 1.00 73.19 365 ASP A O 1
ATOM 2791 N N . GLY A 1 366 ? 15.038 18.954 -20.080 1.00 80.62 366 GLY A N 1
ATOM 2792 C CA . GLY A 1 366 ? 15.830 18.995 -18.848 1.00 80.62 366 GLY A CA 1
ATOM 2793 C C . GLY A 1 366 ? 15.049 19.455 -17.611 1.00 80.62 366 GLY A C 1
ATOM 2794 O O . GLY A 1 366 ? 15.660 19.618 -16.551 1.00 80.62 366 GLY A O 1
ATOM 2795 N N . GLY A 1 367 ? 13.726 19.616 -17.728 1.00 79.88 367 GLY A N 1
ATOM 2796 C CA . GLY A 1 367 ? 12.783 19.980 -16.676 1.00 79.88 367 GL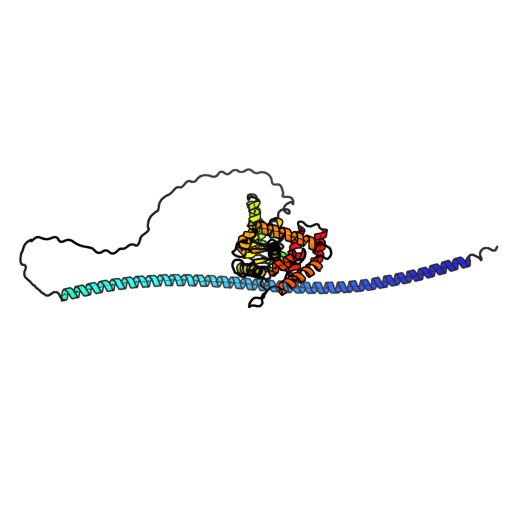Y A CA 1
ATOM 2797 C C . GLY A 1 367 ? 13.060 19.234 -15.385 1.00 79.88 367 GLY A C 1
ATOM 2798 O O . GLY A 1 367 ? 13.383 19.862 -14.393 1.00 79.88 367 GLY A O 1
ATOM 2799 N N . ILE A 1 368 ? 13.118 17.904 -15.409 1.00 78.19 368 ILE A N 1
ATOM 2800 C CA . ILE A 1 368 ? 13.309 17.088 -14.196 1.00 78.19 368 ILE A CA 1
ATOM 2801 C C . ILE A 1 368 ? 14.651 17.298 -13.501 1.00 78.19 368 ILE A C 1
ATOM 2803 O O . ILE A 1 368 ? 14.700 17.406 -12.280 1.00 78.19 368 ILE A O 1
ATOM 2807 N N . LYS A 1 369 ? 15.756 17.413 -14.244 1.00 81.69 369 LYS A N 1
ATOM 2808 C CA . LYS A 1 369 ? 17.059 17.694 -13.617 1.00 81.69 369 LYS A CA 1
ATOM 2809 C C . LYS A 1 369 ? 17.069 19.082 -12.979 1.00 81.69 369 LYS A C 1
ATOM 2811 O O . LYS A 1 369 ? 17.654 19.272 -11.912 1.00 81.69 369 LYS A O 1
ATOM 2816 N N . ARG A 1 370 ? 16.407 20.057 -13.614 1.00 82.81 370 ARG A N 1
ATOM 2817 C CA . ARG A 1 370 ? 16.210 21.396 -13.041 1.00 82.81 370 ARG A CA 1
ATOM 2818 C C . ARG A 1 370 ? 15.268 21.351 -11.836 1.00 82.81 370 ARG A C 1
ATOM 2820 O O . ARG A 1 370 ? 15.574 22.002 -10.847 1.00 82.81 370 ARG A O 1
ATOM 2827 N N . LEU A 1 371 ? 14.227 20.520 -11.893 1.00 80.12 371 LEU A N 1
ATOM 2828 C CA . LEU A 1 371 ? 13.232 20.252 -10.849 1.00 80.12 371 LEU A CA 1
ATOM 2829 C C . LEU A 1 371 ? 13.937 19.769 -9.586 1.00 80.12 371 LEU A C 1
ATOM 2831 O O . LEU A 1 371 ? 13.856 20.407 -8.545 1.00 80.12 371 LEU A O 1
ATOM 2835 N N . GLN A 1 372 ? 14.727 18.701 -9.717 1.00 81.19 372 GLN A N 1
ATOM 2836 C CA . GLN A 1 372 ? 15.520 18.124 -8.634 1.00 81.19 372 GLN A CA 1
ATOM 2837 C C . GLN A 1 372 ? 16.491 19.151 -8.060 1.00 81.19 372 GLN A C 1
ATOM 2839 O O . GLN A 1 372 ? 16.564 19.340 -6.851 1.00 81.19 372 GLN A O 1
ATOM 2844 N N . LYS A 1 373 ? 17.223 19.868 -8.921 1.00 85.12 373 LYS A N 1
ATOM 2845 C CA . LYS A 1 373 ? 18.193 20.873 -8.471 1.00 85.12 373 LYS A CA 1
ATOM 2846 C C . LYS A 1 373 ? 17.523 22.037 -7.736 1.00 85.12 373 LYS A C 1
ATOM 2848 O O . LYS A 1 373 ? 18.090 22.538 -6.765 1.00 85.12 373 LYS A O 1
ATOM 2853 N N . ALA A 1 374 ? 16.359 22.481 -8.201 1.00 83.12 374 ALA A N 1
ATOM 2854 C CA . ALA A 1 374 ? 15.588 23.544 -7.576 1.00 83.12 374 ALA A CA 1
ATOM 2855 C C . ALA A 1 374 ? 14.985 23.084 -6.245 1.00 83.12 374 ALA A C 1
ATOM 2857 O O . ALA A 1 374 ? 15.187 23.762 -5.243 1.00 83.12 374 ALA A O 1
ATOM 2858 N N . ALA A 1 375 ? 14.363 21.903 -6.201 1.00 82.00 375 ALA A N 1
ATOM 2859 C CA . ALA A 1 375 ? 13.839 21.301 -4.978 1.00 82.00 375 ALA A CA 1
ATOM 2860 C C . ALA A 1 375 ? 14.924 21.156 -3.906 1.00 82.00 375 ALA A C 1
ATOM 2862 O O . ALA A 1 375 ? 14.771 21.679 -2.804 1.00 82.00 375 ALA A O 1
ATOM 2863 N N . THR A 1 376 ? 16.077 20.577 -4.253 1.00 83.38 376 THR A N 1
ATOM 2864 C CA . THR A 1 376 ? 17.212 20.443 -3.330 1.00 83.38 376 THR A CA 1
ATOM 2865 C C . THR A 1 376 ? 17.726 21.801 -2.851 1.00 83.38 376 THR A C 1
ATOM 2867 O O . THR A 1 376 ? 18.071 21.950 -1.680 1.00 83.38 376 THR A O 1
ATOM 2870 N N . ARG A 1 377 ? 17.780 22.814 -3.728 1.00 86.38 377 ARG A N 1
ATOM 2871 C CA . ARG A 1 377 ? 18.209 24.171 -3.355 1.00 86.38 377 ARG A CA 1
ATOM 2872 C C . ARG A 1 377 ? 17.222 24.820 -2.384 1.00 86.38 377 ARG A C 1
ATOM 2874 O O . ARG A 1 377 ? 17.654 25.302 -1.339 1.00 86.38 377 ARG A O 1
ATOM 2881 N N . CYS A 1 378 ? 15.930 24.813 -2.711 1.00 83.75 378 CYS A N 1
ATOM 2882 C CA . CYS A 1 378 ? 14.882 25.403 -1.884 1.00 83.75 378 CYS A CA 1
ATOM 2883 C C . CYS A 1 378 ? 14.776 24.694 -0.532 1.00 83.75 378 CYS A C 1
ATOM 2885 O O . CYS A 1 378 ? 14.701 25.372 0.490 1.00 83.75 378 CYS A O 1
ATOM 2887 N N . ASN A 1 379 ? 14.839 23.357 -0.507 1.00 82.62 379 ASN A N 1
ATOM 2888 C CA . ASN A 1 379 ? 14.780 22.595 0.736 1.00 82.62 379 ASN A CA 1
ATOM 2889 C C . ASN A 1 379 ? 16.020 22.853 1.603 1.00 82.62 379 ASN A C 1
ATOM 2891 O O . ASN A 1 379 ? 15.900 23.153 2.785 1.00 82.62 379 ASN A O 1
ATOM 2895 N N . LYS A 1 380 ? 17.224 22.862 1.011 1.00 86.81 380 LYS A N 1
ATOM 2896 C CA . LYS A 1 380 ? 18.456 23.191 1.744 1.00 86.81 380 LYS A CA 1
ATOM 2897 C C . LYS A 1 380 ? 18.413 24.594 2.352 1.00 86.81 380 LYS A C 1
ATOM 2899 O O . LYS A 1 380 ? 18.821 24.759 3.498 1.00 86.81 380 LYS A O 1
ATOM 2904 N N . TYR A 1 381 ? 17.933 25.583 1.597 1.00 87.56 381 TYR A N 1
ATOM 2905 C CA . TYR A 1 381 ? 17.795 26.955 2.088 1.00 87.56 381 TYR A CA 1
ATOM 2906 C C . TYR A 1 381 ? 16.752 27.050 3.209 1.00 87.56 381 TYR A C 1
ATOM 2908 O O . TYR A 1 381 ? 17.022 27.638 4.254 1.00 87.56 381 TYR A O 1
ATOM 2916 N N . TYR A 1 382 ? 15.598 26.398 3.033 1.00 86.56 382 TYR A N 1
ATOM 2917 C CA . TYR A 1 382 ? 14.566 26.319 4.062 1.00 86.56 382 TYR A CA 1
ATOM 2918 C C . TYR A 1 382 ? 15.110 25.681 5.349 1.00 86.56 382 TYR A C 1
ATOM 2920 O O . TYR A 1 382 ? 15.034 26.302 6.401 1.00 86.56 382 TYR A O 1
ATOM 2928 N N . MET A 1 383 ? 15.744 24.507 5.273 1.00 86.69 383 MET A N 1
ATOM 2929 C CA . MET A 1 383 ? 16.293 23.812 6.446 1.00 86.69 383 MET A CA 1
ATOM 2930 C C . MET A 1 383 ? 17.417 24.597 7.137 1.00 86.69 383 MET A C 1
ATOM 2932 O O . MET A 1 383 ? 17.543 24.523 8.356 1.00 86.69 383 MET A O 1
ATOM 2936 N N . SER A 1 384 ? 18.215 25.385 6.402 1.00 90.56 384 SER A N 1
ATOM 2937 C CA . SER A 1 384 ? 19.245 26.236 7.021 1.00 90.56 384 SER A CA 1
ATOM 2938 C C . SER A 1 384 ? 18.683 27.435 7.786 1.00 90.56 384 SER A C 1
ATOM 2940 O O . SER A 1 384 ? 19.320 27.914 8.719 1.00 90.56 384 SER A O 1
ATOM 2942 N N . GLU A 1 385 ? 17.508 27.918 7.392 1.00 90.25 385 GLU A N 1
ATOM 2943 C CA . GLU A 1 385 ? 16.863 29.098 7.977 1.00 90.25 385 GLU A CA 1
ATOM 2944 C C . GLU A 1 385 ? 15.781 28.730 9.006 1.00 90.25 385 GLU A C 1
ATOM 2946 O O . GLU A 1 385 ? 15.390 29.560 9.829 1.00 90.25 385 GLU A O 1
ATOM 2951 N N . CYS A 1 386 ? 15.272 27.497 8.948 1.00 88.75 386 CYS A N 1
ATOM 2952 C CA . CYS A 1 386 ? 14.185 27.018 9.784 1.00 88.75 386 CYS A CA 1
ATOM 2953 C C . CYS A 1 386 ? 14.712 26.620 11.172 1.00 88.75 386 CYS A C 1
ATOM 2955 O O . CYS A 1 386 ? 15.552 25.716 11.265 1.00 88.75 386 CYS A O 1
ATOM 2957 N N . PRO A 1 387 ? 14.218 27.241 12.260 1.00 87.12 387 PRO A N 1
ATOM 2958 C CA . PRO A 1 387 ? 14.643 26.883 13.605 1.00 87.12 387 PRO A CA 1
ATOM 2959 C C . PRO A 1 387 ? 14.274 25.431 13.920 1.00 87.12 387 PRO A C 1
ATOM 2961 O O . PRO A 1 387 ? 13.271 24.909 13.433 1.00 87.12 387 PRO A O 1
ATOM 2964 N N . THR A 1 388 ? 15.097 24.775 14.734 1.00 88.38 388 THR A N 1
ATOM 2965 C CA . THR A 1 388 ? 14.839 23.418 15.223 1.00 88.38 388 THR A CA 1
ATOM 2966 C C . THR A 1 388 ? 14.141 23.463 16.577 1.00 88.38 388 THR A C 1
ATOM 2968 O O . THR A 1 388 ? 14.537 24.237 17.452 1.00 88.38 388 THR A O 1
ATOM 2971 N N . ASP A 1 389 ? 13.124 22.626 16.770 1.00 83.62 389 ASP A N 1
ATOM 2972 C CA . ASP A 1 389 ? 12.486 22.420 18.068 1.00 83.62 389 ASP A CA 1
ATOM 2973 C C . ASP A 1 389 ? 13.399 21.650 19.047 1.00 83.62 389 ASP A C 1
ATOM 2975 O O . ASP A 1 389 ? 14.524 21.260 18.725 1.00 83.62 389 ASP A O 1
ATOM 2979 N N . ALA A 1 390 ? 12.908 21.412 20.268 1.00 83.06 390 ALA A N 1
ATOM 2980 C CA . ALA A 1 390 ? 13.641 20.679 21.306 1.00 83.06 390 ALA A CA 1
ATOM 2981 C C . ALA A 1 390 ? 13.978 19.221 20.927 1.00 83.06 390 ALA A C 1
ATOM 2983 O O . ALA A 1 390 ? 14.840 18.614 21.559 1.00 83.06 390 ALA A O 1
ATOM 2984 N N . ASN A 1 391 ? 13.319 18.671 19.906 1.00 81.38 391 ASN A N 1
ATOM 2985 C CA . ASN A 1 391 ? 13.535 17.319 19.400 1.00 81.38 391 ASN A CA 1
ATOM 2986 C C . ASN A 1 391 ? 14.452 17.301 18.163 1.00 81.38 391 ASN A C 1
ATOM 2988 O O . ASN A 1 391 ? 14.701 16.233 17.610 1.00 81.38 391 ASN A O 1
ATOM 2992 N N . GLY A 1 392 ? 14.953 18.462 17.724 1.00 83.50 392 GLY A N 1
ATOM 2993 C CA . GLY A 1 392 ? 15.786 18.593 16.531 1.00 83.50 392 GLY A CA 1
ATOM 2994 C C . GLY A 1 392 ? 15.002 18.648 15.217 1.00 83.50 392 GLY A C 1
ATOM 2995 O O . GLY A 1 392 ? 15.617 18.581 14.156 1.00 83.50 392 GLY A O 1
ATOM 2996 N N . ASN A 1 393 ? 13.672 18.791 15.253 1.00 79.88 393 ASN A N 1
ATOM 2997 C CA . ASN A 1 393 ? 12.862 18.916 14.042 1.00 79.88 393 ASN A CA 1
ATOM 2998 C C . ASN A 1 393 ? 12.803 20.374 13.588 1.00 79.88 393 ASN A C 1
ATOM 3000 O O . ASN A 1 393 ? 12.507 21.263 14.386 1.00 79.88 393 ASN A O 1
ATOM 3004 N N . HIS A 1 394 ? 13.015 20.626 12.299 1.00 81.31 394 HIS A N 1
ATOM 3005 C CA . HIS A 1 394 ? 12.830 21.955 11.720 1.00 81.31 394 HIS A CA 1
ATOM 3006 C C . HIS A 1 394 ? 11.347 22.357 11.757 1.00 81.31 394 HIS A C 1
ATOM 3008 O O . HIS A 1 394 ? 10.500 21.673 11.181 1.00 81.31 394 HIS A O 1
ATOM 3014 N N . CYS A 1 395 ? 11.024 23.472 12.416 1.00 82.56 395 CYS A N 1
ATOM 3015 C CA . CYS A 1 395 ? 9.668 24.005 12.509 1.00 82.56 395 CYS A CA 1
ATOM 3016 C C . CYS A 1 395 ? 9.618 25.493 12.123 1.00 82.56 395 CYS A C 1
ATOM 3018 O O . CYS A 1 395 ? 10.409 26.304 12.595 1.00 82.56 395 CYS A O 1
ATOM 3020 N N . ASP A 1 396 ? 8.670 25.872 11.265 1.00 85.25 396 ASP A N 1
ATOM 3021 C CA . ASP A 1 396 ? 8.408 27.274 10.903 1.00 85.25 396 ASP A CA 1
ATOM 3022 C C . ASP A 1 396 ? 6.978 27.636 11.333 1.00 85.25 396 ASP A C 1
ATOM 3024 O O . ASP A 1 396 ? 6.067 27.711 10.504 1.00 85.25 396 ASP A O 1
ATOM 3028 N N . PRO A 1 397 ? 6.738 27.810 12.648 1.00 82.06 397 PRO A N 1
ATOM 3029 C CA . PRO A 1 397 ? 5.389 27.967 13.188 1.00 82.06 397 PRO A CA 1
ATOM 3030 C C . PRO A 1 397 ? 4.692 29.241 12.693 1.00 82.06 397 PRO A C 1
ATOM 3032 O O . PRO A 1 397 ? 3.465 29.312 12.694 1.00 82.06 397 PRO A O 1
ATOM 3035 N N . THR A 1 398 ? 5.454 30.254 12.272 1.00 84.69 398 THR A N 1
ATOM 3036 C CA . THR A 1 398 ? 4.924 31.520 11.744 1.00 84.69 398 THR A CA 1
ATOM 3037 C C . THR A 1 398 ? 4.822 31.526 10.218 1.00 84.69 398 THR A C 1
ATOM 3039 O O . THR A 1 398 ? 4.089 32.344 9.647 1.00 84.69 398 THR A O 1
ATOM 3042 N N . GLY A 1 399 ? 5.532 30.618 9.544 1.00 85.12 399 GLY A N 1
ATOM 3043 C CA . GLY A 1 399 ? 5.644 30.587 8.094 1.00 85.12 399 GLY A CA 1
ATOM 3044 C C . GLY A 1 399 ? 6.560 31.670 7.519 1.00 85.12 399 GLY A C 1
ATOM 3045 O O . GLY A 1 399 ? 6.515 31.910 6.314 1.00 85.12 399 GLY A O 1
ATOM 3046 N N . GLU A 1 400 ? 7.313 32.402 8.347 1.00 86.75 400 GLU A N 1
ATOM 3047 C CA . GLU A 1 400 ? 8.132 33.532 7.888 1.00 86.75 400 GLU A CA 1
ATOM 3048 C C . GLU A 1 400 ? 9.351 33.070 7.091 1.00 86.75 400 GLU A C 1
ATOM 3050 O O . GLU A 1 400 ? 9.725 33.726 6.117 1.00 86.75 400 GLU A O 1
ATOM 3055 N N . VAL A 1 401 ? 9.942 31.927 7.448 1.00 86.31 401 VAL A N 1
ATOM 3056 C CA . VAL A 1 401 ? 11.056 31.351 6.686 1.00 86.31 401 VAL A CA 1
ATOM 3057 C C . VAL A 1 401 ? 10.551 30.912 5.319 1.00 86.31 401 VAL A C 1
ATOM 3059 O O . VAL A 1 401 ? 11.093 31.335 4.299 1.00 86.31 401 VAL A O 1
ATOM 3062 N N . ALA A 1 402 ? 9.444 30.171 5.274 1.00 83.94 402 ALA A N 1
ATOM 3063 C CA . ALA A 1 402 ? 8.811 29.772 4.025 1.00 83.94 402 ALA A CA 1
ATOM 3064 C C . ALA A 1 402 ? 8.389 30.970 3.168 1.00 83.94 402 ALA A C 1
ATOM 3066 O O . ALA A 1 402 ? 8.580 30.939 1.955 1.00 83.94 402 ALA A O 1
ATOM 3067 N N . LYS A 1 403 ? 7.866 32.052 3.762 1.00 84.56 403 LYS A N 1
ATOM 3068 C CA . LYS A 1 403 ? 7.577 33.294 3.024 1.00 84.56 403 LYS A CA 1
ATOM 3069 C C . LYS A 1 403 ? 8.824 33.886 2.382 1.00 84.56 403 LYS A C 1
ATOM 3071 O O . LYS A 1 403 ? 8.722 34.330 1.243 1.00 84.56 403 LYS A O 1
ATOM 3076 N N . ARG A 1 404 ? 9.962 33.918 3.088 1.00 85.38 404 ARG A N 1
ATOM 3077 C CA . ARG A 1 404 ? 11.236 34.387 2.517 1.00 85.38 404 ARG A CA 1
ATOM 3078 C C . ARG A 1 404 ? 11.676 33.486 1.369 1.00 85.38 404 ARG A C 1
ATOM 3080 O O . ARG A 1 404 ? 11.881 33.991 0.274 1.00 85.38 404 ARG A O 1
ATOM 3087 N N . VAL A 1 405 ? 11.677 32.162 1.556 1.00 84.00 405 VAL A N 1
ATOM 3088 C CA . VAL A 1 405 ? 12.054 31.217 0.485 1.00 84.00 405 VAL A CA 1
ATOM 3089 C C . VAL A 1 405 ? 11.152 31.362 -0.748 1.00 84.00 405 VAL A C 1
ATOM 3091 O O . VAL A 1 405 ? 11.639 31.377 -1.875 1.00 84.00 405 VAL A O 1
ATOM 3094 N N . LEU A 1 406 ? 9.842 31.526 -0.543 1.00 81.19 406 LEU A N 1
ATOM 3095 C CA . LEU A 1 406 ? 8.864 31.732 -1.617 1.00 81.19 406 LEU A CA 1
ATOM 3096 C C . LEU A 1 406 ? 8.945 33.120 -2.276 1.00 81.19 406 LEU A C 1
ATOM 3098 O O . LEU A 1 406 ? 8.337 33.318 -3.327 1.00 81.19 406 LEU A O 1
ATOM 3102 N N . ARG A 1 407 ? 9.613 34.095 -1.646 1.00 82.19 407 ARG A N 1
ATOM 3103 C CA . ARG A 1 407 ? 9.788 35.461 -2.161 1.00 82.19 407 ARG A CA 1
ATOM 3104 C C . ARG A 1 407 ? 11.125 35.636 -2.881 1.00 82.19 407 ARG A C 1
ATOM 3106 O O . ARG A 1 407 ? 11.164 36.351 -3.879 1.00 82.19 407 ARG A O 1
ATOM 3113 N N . ASP A 1 408 ? 12.178 35.006 -2.369 1.00 77.50 408 ASP A N 1
ATOM 3114 C CA . ASP A 1 408 ? 13.561 35.240 -2.789 1.00 77.50 408 ASP A CA 1
ATOM 3115 C C . ASP A 1 408 ? 13.989 34.369 -3.981 1.00 77.50 408 ASP A C 1
ATOM 3117 O O . ASP A 1 408 ? 14.850 34.788 -4.754 1.00 77.50 408 ASP A O 1
ATOM 3121 N N . ASP A 1 409 ? 13.384 33.191 -4.184 1.00 62.66 409 ASP A N 1
ATOM 3122 C CA . ASP A 1 409 ? 13.667 32.352 -5.355 1.00 62.66 409 ASP A CA 1
ATOM 3123 C C . ASP A 1 409 ? 12.570 32.512 -6.422 1.00 62.66 409 ASP A C 1
ATOM 3125 O O . ASP A 1 409 ? 11.374 32.472 -6.122 1.00 62.66 409 ASP A O 1
ATOM 3129 N N . SER A 1 410 ? 13.006 32.659 -7.678 1.00 64.56 410 SER A N 1
ATOM 3130 C CA . SER A 1 410 ? 12.185 32.669 -8.901 1.00 64.56 410 SER A CA 1
ATOM 3131 C C . SER A 1 410 ? 11.184 31.497 -8.963 1.00 64.56 410 SER A C 1
ATOM 3133 O O . SER A 1 410 ? 11.314 30.563 -8.181 1.00 64.56 410 SER A O 1
ATOM 3135 N N . ASN A 1 411 ? 10.195 31.565 -9.876 1.00 65.81 411 ASN A N 1
ATOM 3136 C CA . ASN A 1 411 ? 9.052 30.643 -10.100 1.00 65.81 411 ASN A CA 1
ATOM 3137 C C . ASN A 1 411 ? 9.145 29.220 -9.500 1.00 65.81 411 ASN A C 1
ATOM 3139 O O . ASN A 1 411 ? 8.163 28.733 -8.940 1.00 65.81 411 ASN A O 1
ATOM 3143 N N . ASP A 1 412 ? 10.302 28.580 -9.594 1.00 70.38 412 ASP A N 1
ATOM 3144 C CA . ASP A 1 412 ? 10.703 27.318 -8.979 1.00 70.38 412 ASP A CA 1
ATOM 3145 C C . ASP A 1 412 ? 10.313 27.146 -7.489 1.00 70.38 412 ASP A C 1
ATOM 3147 O O . ASP A 1 412 ? 9.748 26.116 -7.123 1.00 70.38 412 ASP A O 1
ATOM 3151 N N . SER A 1 413 ? 10.532 28.128 -6.601 1.00 68.69 413 SER A N 1
ATOM 3152 C CA . SER A 1 413 ? 10.233 27.967 -5.154 1.00 68.69 413 SER A CA 1
ATOM 3153 C C . SER A 1 413 ? 8.754 27.709 -4.871 1.00 68.69 413 SER A C 1
ATOM 3155 O O . SER A 1 413 ? 8.399 26.958 -3.959 1.00 68.69 413 SER A O 1
ATOM 3157 N N . THR A 1 414 ? 7.875 28.296 -5.687 1.00 71.31 414 THR A N 1
ATOM 3158 C CA . THR A 1 414 ? 6.422 28.111 -5.583 1.00 71.31 414 THR A CA 1
ATOM 3159 C C . THR A 1 414 ? 5.974 26.709 -5.972 1.00 71.31 414 THR A C 1
ATOM 3161 O O . THR A 1 414 ? 4.839 26.330 -5.683 1.00 71.31 414 THR A O 1
ATOM 3164 N N . ILE A 1 415 ? 6.859 25.942 -6.607 1.00 71.25 415 ILE A N 1
ATOM 3165 C CA . ILE A 1 415 ? 6.599 24.569 -7.002 1.00 71.25 415 ILE A CA 1
ATOM 3166 C C . ILE A 1 415 ? 7.203 23.605 -5.975 1.00 71.25 415 ILE A C 1
ATOM 3168 O O . ILE A 1 415 ? 6.527 22.653 -5.603 1.00 71.25 415 ILE A O 1
ATOM 3172 N N . PHE A 1 416 ? 8.406 23.876 -5.450 1.00 73.00 416 PHE A N 1
ATOM 3173 C CA . PHE A 1 416 ? 9.224 22.835 -4.805 1.00 73.00 416 PHE A CA 1
ATOM 3174 C C . PHE A 1 416 ? 9.389 22.902 -3.284 1.00 73.00 416 PHE A C 1
ATOM 3176 O O . PHE A 1 416 ? 10.134 22.100 -2.719 1.00 73.00 416 PHE A O 1
ATOM 3183 N N . LEU A 1 417 ? 8.723 23.827 -2.593 1.00 68.25 417 LEU A N 1
ATOM 3184 C CA . LEU A 1 417 ? 8.810 23.878 -1.133 1.00 68.25 417 LEU A CA 1
ATOM 3185 C C . LEU A 1 417 ? 8.074 22.679 -0.494 1.00 68.25 417 LEU A C 1
ATOM 3187 O O . LEU A 1 417 ? 6.843 22.676 -0.429 1.00 68.25 417 LEU A O 1
ATOM 3191 N N . GLY A 1 418 ? 8.823 21.684 -0.006 1.00 64.62 418 GLY A N 1
ATOM 3192 C CA . GLY A 1 418 ? 8.283 20.518 0.710 1.00 64.62 418 GLY A CA 1
ATOM 3193 C C . GLY A 1 418 ? 8.510 19.152 0.057 1.00 64.62 418 GLY A C 1
ATOM 3194 O O . GLY A 1 418 ? 7.868 18.204 0.493 1.00 64.62 418 GLY A O 1
ATOM 3195 N N . PHE A 1 419 ? 9.375 19.061 -0.961 1.00 75.31 419 PHE A N 1
ATOM 3196 C CA . PHE A 1 419 ? 9.951 17.784 -1.397 1.00 75.31 419 PHE A CA 1
ATOM 3197 C C . PHE A 1 419 ? 11.197 17.501 -0.561 1.00 75.31 419 PHE A C 1
ATOM 3199 O O . PHE A 1 419 ? 12.153 18.286 -0.579 1.00 75.31 419 PHE A O 1
ATOM 3206 N N . ASP A 1 420 ? 11.169 16.399 0.173 1.00 69.31 420 ASP A N 1
ATOM 3207 C CA . ASP A 1 420 ? 12.233 15.989 1.074 1.00 69.31 420 ASP A CA 1
ATOM 3208 C C . ASP A 1 420 ? 13.352 15.271 0.301 1.00 69.31 420 ASP A C 1
ATOM 3210 O O . ASP A 1 420 ? 14.531 15.460 0.616 1.00 69.31 420 ASP A O 1
ATOM 3214 N N . ASP A 1 421 ? 13.022 14.547 -0.777 1.00 75.38 421 ASP A N 1
ATOM 3215 C CA . ASP A 1 421 ? 14.005 13.823 -1.587 1.00 75.38 421 ASP A CA 1
ATOM 3216 C C . ASP A 1 421 ? 13.609 13.602 -3.070 1.00 75.38 421 ASP A C 1
ATOM 3218 O O . ASP A 1 421 ? 12.618 14.115 -3.595 1.00 75.38 421 ASP A O 1
ATOM 3222 N N . ALA A 1 422 ? 14.455 12.854 -3.791 1.00 69.81 422 ALA A N 1
ATOM 3223 C CA . ALA A 1 422 ? 14.217 12.468 -5.181 1.00 69.81 422 ALA A CA 1
ATOM 3224 C C . ALA A 1 422 ? 13.067 11.456 -5.342 1.00 69.81 422 ALA A C 1
ATOM 3226 O O . ALA A 1 422 ? 12.525 11.340 -6.441 1.00 69.81 422 ALA A O 1
ATOM 3227 N N . HIS A 1 423 ? 12.697 10.742 -4.277 1.00 76.56 423 HIS A N 1
ATOM 3228 C CA . HIS A 1 423 ? 11.625 9.756 -4.282 1.00 76.56 423 HIS A CA 1
ATOM 3229 C C . HIS A 1 423 ? 10.248 10.428 -4.229 1.00 76.56 423 HIS A C 1
ATOM 3231 O O . HIS A 1 423 ? 9.366 10.030 -4.985 1.00 76.56 423 HIS A O 1
ATOM 3237 N N . ASP A 1 424 ? 10.073 11.503 -3.451 1.00 76.06 424 ASP A N 1
ATOM 3238 C CA . ASP A 1 424 ? 8.849 12.324 -3.490 1.00 76.06 424 ASP A CA 1
ATOM 3239 C C . ASP A 1 424 ? 8.567 12.815 -4.916 1.00 76.06 424 ASP A C 1
ATOM 3241 O O . ASP A 1 424 ? 7.437 12.812 -5.400 1.00 76.06 424 ASP A O 1
ATOM 3245 N N . LEU A 1 425 ? 9.627 13.207 -5.622 1.00 73.69 425 LEU A N 1
ATOM 3246 C CA . LEU A 1 425 ? 9.564 13.655 -7.006 1.00 73.69 425 LEU A CA 1
ATOM 3247 C C . LEU A 1 425 ? 9.171 12.526 -7.968 1.00 73.69 425 LEU A C 1
ATOM 3249 O O . LEU A 1 425 ? 8.437 12.752 -8.927 1.00 73.69 425 LEU A O 1
ATOM 3253 N N . GLU A 1 426 ? 9.675 11.317 -7.727 1.00 74.69 426 GLU A N 1
ATOM 3254 C CA . GLU A 1 426 ? 9.363 10.117 -8.500 1.00 74.69 426 GLU A CA 1
ATOM 3255 C C . GLU A 1 426 ? 7.895 9.715 -8.311 1.00 74.69 426 GLU A C 1
ATOM 3257 O O . GLU A 1 426 ? 7.192 9.476 -9.292 1.00 74.69 426 GLU A O 1
ATOM 3262 N N . VAL A 1 427 ? 7.411 9.700 -7.064 1.00 75.75 427 VAL A N 1
ATOM 3263 C CA . VAL A 1 427 ? 6.008 9.423 -6.721 1.00 75.75 427 VAL A CA 1
ATOM 3264 C C . VAL A 1 427 ? 5.095 10.476 -7.327 1.00 75.75 427 VAL A C 1
ATOM 3266 O O . VAL A 1 427 ? 4.085 10.142 -7.941 1.00 75.75 427 VAL A O 1
ATOM 3269 N N . LEU A 1 428 ? 5.479 11.744 -7.238 1.00 76.44 428 LEU A N 1
ATOM 3270 C CA . LEU A 1 428 ? 4.777 12.829 -7.896 1.00 76.44 428 LEU A CA 1
ATOM 3271 C C . LEU A 1 428 ? 4.697 12.602 -9.407 1.00 76.44 428 LEU A C 1
ATOM 3273 O O . LEU A 1 428 ? 3.611 12.675 -9.973 1.00 76.44 428 LEU A O 1
ATOM 3277 N N . CYS A 1 429 ? 5.819 12.279 -10.058 1.00 72.56 429 CYS A N 1
ATOM 3278 C CA . CYS A 1 429 ? 5.845 11.974 -11.484 1.00 72.56 429 CYS A CA 1
ATOM 3279 C C . CYS A 1 429 ? 4.912 10.796 -11.799 1.00 72.56 429 CYS A C 1
ATOM 3281 O O . CYS A 1 429 ? 4.090 10.934 -12.696 1.00 72.56 429 CYS A O 1
ATOM 3283 N N . LYS A 1 430 ? 4.955 9.700 -11.020 1.00 70.81 430 LYS A N 1
ATOM 3284 C CA . LYS A 1 430 ? 4.029 8.541 -11.067 1.00 70.81 430 LYS A CA 1
ATOM 3285 C C . LYS A 1 430 ? 2.558 8.949 -10.960 1.00 70.81 430 LYS A C 1
ATOM 3287 O O . LYS A 1 430 ? 1.742 8.504 -11.765 1.00 70.81 430 LYS A O 1
ATOM 3292 N N . CYS A 1 431 ? 2.217 9.842 -10.038 1.00 69.31 431 CYS A N 1
ATOM 3293 C CA . CYS A 1 431 ? 0.873 10.404 -9.932 1.00 69.31 431 CYS A CA 1
ATOM 3294 C C . CYS A 1 431 ? 0.514 11.225 -11.179 1.00 69.31 431 CYS A C 1
ATOM 3296 O O . CYS A 1 431 ? -0.588 11.086 -11.709 1.00 69.31 431 CYS A O 1
ATOM 3298 N N . PHE A 1 432 ? 1.450 12.024 -11.697 1.00 69.38 432 PHE A N 1
ATOM 3299 C CA . PHE A 1 432 ? 1.255 12.800 -12.920 1.00 69.38 432 PHE A CA 1
ATOM 3300 C C . PHE A 1 432 ? 1.103 11.943 -14.168 1.00 69.38 432 PHE A C 1
ATOM 3302 O O . PHE A 1 432 ? 0.305 12.323 -15.009 1.00 69.38 432 PHE A O 1
ATOM 3309 N N . PHE A 1 433 ? 1.760 10.787 -14.287 1.00 64.81 433 PHE A N 1
ATOM 3310 C CA . PHE A 1 433 ? 1.484 9.825 -15.366 1.00 64.81 433 PHE A CA 1
ATOM 3311 C C . PHE A 1 433 ? 0.031 9.437 -15.418 1.00 64.81 433 PHE A C 1
ATOM 3313 O O . PHE A 1 433 ? -0.615 9.496 -16.460 1.00 64.81 433 PHE A O 1
ATOM 3320 N N . ALA A 1 434 ? -0.460 9.048 -14.250 1.00 61.19 434 ALA A N 1
ATOM 3321 C CA . ALA A 1 434 ? -1.803 8.563 -14.103 1.00 61.19 434 ALA A CA 1
ATOM 3322 C C . ALA A 1 434 ? -2.812 9.693 -14.406 1.00 61.19 434 ALA A C 1
ATOM 3324 O O . ALA A 1 434 ? -3.850 9.433 -15.007 1.00 61.19 434 ALA A O 1
ATOM 3325 N N . ILE A 1 435 ? -2.481 10.946 -14.049 1.00 59.94 435 ILE A N 1
ATOM 3326 C CA . ILE A 1 435 ? -3.236 12.166 -14.400 1.00 59.94 435 ILE A CA 1
ATOM 3327 C C . ILE A 1 435 ? -3.179 12.451 -15.914 1.00 59.94 435 ILE A C 1
ATOM 3329 O O . ILE A 1 435 ? -4.208 12.710 -16.536 1.00 59.94 435 ILE A O 1
ATOM 3333 N N . ALA A 1 436 ? -1.984 12.403 -16.502 1.00 57.12 436 ALA A N 1
ATOM 3334 C CA . ALA A 1 436 ? -1.675 12.893 -17.840 1.00 57.12 436 ALA A CA 1
ATOM 3335 C C . ALA A 1 436 ? -2.282 12.052 -18.966 1.00 57.12 436 ALA A C 1
ATOM 3337 O O . ALA A 1 436 ? -2.652 12.616 -19.992 1.00 57.12 436 ALA A O 1
ATOM 3338 N N . ASP A 1 437 ? -2.465 10.746 -18.748 1.00 56.94 437 ASP A N 1
ATOM 3339 C CA . ASP A 1 437 ? -3.094 9.823 -19.708 1.00 56.94 437 ASP A CA 1
ATOM 3340 C C . ASP A 1 437 ? -4.533 10.232 -20.110 1.00 56.94 437 ASP A C 1
ATOM 3342 O O . ASP A 1 437 ? -5.099 9.648 -21.030 1.00 56.94 437 ASP A O 1
ATOM 3346 N N . ASN A 1 438 ? -5.143 11.230 -19.450 1.00 55.28 438 ASN A N 1
ATOM 3347 C CA . ASN A 1 438 ? -6.473 11.736 -19.801 1.00 55.28 438 ASN A CA 1
ATOM 3348 C C . ASN A 1 438 ? -6.494 13.111 -20.503 1.00 55.28 438 ASN A C 1
ATOM 3350 O O . ASN A 1 438 ? -7.483 13.382 -21.177 1.00 55.28 438 ASN A O 1
ATOM 3354 N N . ASP A 1 439 ? -5.464 13.960 -20.371 1.00 55.69 439 ASP A N 1
ATOM 3355 C CA . ASP A 1 439 ? -5.535 15.382 -20.792 1.00 55.69 439 ASP A CA 1
ATOM 3356 C C . ASP A 1 439 ? -4.230 15.962 -21.372 1.00 55.69 439 ASP A C 1
ATOM 3358 O O . ASP A 1 439 ? -4.151 17.156 -21.670 1.00 55.69 439 ASP A O 1
ATOM 3362 N N . VAL A 1 440 ? -3.187 15.149 -21.538 1.00 60.41 440 VAL A N 1
ATOM 3363 C CA . VAL A 1 440 ? -1.877 15.609 -22.013 1.00 60.41 440 VAL A CA 1
ATOM 3364 C C . VAL A 1 440 ? -1.587 14.997 -23.383 1.00 60.41 440 VAL A C 1
ATOM 3366 O O . VAL A 1 440 ? -1.991 13.872 -23.669 1.00 60.41 440 VAL A O 1
ATOM 3369 N N . ASP A 1 441 ? -0.928 15.744 -24.271 1.00 68.88 441 ASP A N 1
ATOM 3370 C CA . ASP A 1 441 ? -0.609 15.253 -25.609 1.00 68.88 441 ASP A CA 1
ATOM 3371 C C . ASP A 1 441 ? 0.321 14.023 -25.551 1.00 68.88 441 ASP A C 1
ATOM 3373 O O . ASP A 1 441 ? 1.233 13.949 -24.725 1.00 68.88 441 ASP A O 1
ATOM 3377 N N . GLU A 1 442 ? 0.101 13.050 -26.445 1.00 73.81 442 GLU A N 1
ATOM 3378 C CA . GLU A 1 442 ? 0.846 11.777 -26.489 1.00 73.81 442 GLU A CA 1
ATOM 3379 C C . GLU A 1 442 ? 2.385 11.944 -26.459 1.00 73.81 442 GLU A C 1
ATOM 3381 O O . GLU A 1 442 ? 3.047 11.177 -25.758 1.00 73.81 442 GLU A O 1
ATOM 3386 N N . PRO A 1 443 ? 2.998 12.940 -27.137 1.00 74.38 443 PRO A N 1
ATOM 3387 C CA . PRO A 1 443 ? 4.434 13.206 -27.018 1.00 74.38 443 PRO A CA 1
ATOM 3388 C C . PRO A 1 443 ? 4.900 13.502 -25.589 1.00 74.38 443 PRO A C 1
ATOM 3390 O O . PRO A 1 443 ? 5.954 13.022 -25.163 1.00 74.38 443 PRO A O 1
ATOM 3393 N N . THR A 1 444 ? 4.128 14.287 -24.843 1.00 65.00 444 THR A N 1
ATOM 3394 C CA . THR A 1 444 ? 4.419 14.603 -23.447 1.00 65.00 444 THR A CA 1
ATOM 3395 C C . THR A 1 444 ? 4.205 13.378 -22.563 1.00 65.00 444 THR A C 1
ATOM 3397 O O . THR A 1 444 ? 5.069 13.076 -21.739 1.00 65.00 444 THR A O 1
ATOM 3400 N N . ALA A 1 445 ? 3.119 12.625 -22.771 1.00 66.62 445 ALA A N 1
ATOM 3401 C CA . ALA A 1 445 ? 2.884 11.365 -22.068 1.00 66.62 445 ALA A CA 1
ATOM 3402 C C . ALA A 1 445 ? 4.045 10.375 -22.288 1.00 66.62 445 ALA A C 1
ATOM 3404 O O . ALA A 1 445 ? 4.550 9.793 -21.332 1.00 66.62 445 ALA A O 1
ATOM 3405 N N . GLU A 1 446 ? 4.551 10.244 -23.517 1.00 70.50 446 GLU A N 1
ATOM 3406 C CA . GLU A 1 446 ? 5.670 9.354 -23.845 1.00 70.50 446 GLU A CA 1
ATOM 3407 C C . GLU A 1 446 ? 7.011 9.824 -23.254 1.00 70.50 446 GLU A C 1
ATOM 3409 O O . GLU A 1 446 ? 7.769 9.010 -22.723 1.00 70.50 446 GLU A O 1
ATOM 3414 N N . ARG A 1 447 ? 7.304 11.133 -23.275 1.00 67.06 447 ARG A N 1
ATOM 3415 C CA . ARG A 1 447 ? 8.495 11.703 -22.610 1.00 67.06 447 ARG A CA 1
ATOM 3416 C C . ARG A 1 447 ? 8.488 11.414 -21.125 1.00 67.06 447 ARG A C 1
ATOM 3418 O O . ARG A 1 447 ? 9.483 10.951 -20.567 1.00 67.06 447 ARG A O 1
ATOM 3425 N N . LEU A 1 448 ? 7.343 11.663 -20.507 1.00 65.00 448 LEU A N 1
ATOM 3426 C CA . LEU A 1 448 ? 7.097 11.280 -19.145 1.00 65.00 448 LEU A CA 1
ATOM 3427 C C . LEU A 1 448 ? 7.378 9.739 -19.042 1.00 65.00 448 LEU A C 1
ATOM 3429 O O . LEU A 1 448 ? 8.186 9.323 -18.212 1.00 65.00 448 LEU A O 1
ATOM 3433 N N . ARG A 1 449 ? 6.812 8.855 -19.886 1.00 67.12 449 ARG A N 1
ATOM 3434 C CA . ARG A 1 449 ? 6.937 7.387 -19.690 1.00 67.12 449 ARG A CA 1
ATOM 3435 C C . ARG A 1 449 ? 8.396 6.934 -19.730 1.00 67.12 449 ARG A C 1
ATOM 3437 O O . ARG A 1 449 ? 8.766 5.981 -19.050 1.00 67.12 449 ARG A O 1
ATOM 3444 N N . GLN A 1 450 ? 9.226 7.617 -20.514 1.00 69.81 450 GLN A N 1
ATOM 3445 C CA . GLN A 1 450 ? 10.670 7.397 -20.567 1.00 69.81 450 GLN A CA 1
ATOM 3446 C C . GLN A 1 450 ? 11.380 7.857 -19.294 1.00 69.81 450 GLN A C 1
ATOM 3448 O O . GLN A 1 450 ? 12.296 7.182 -18.841 1.00 69.81 450 GLN A O 1
ATOM 3453 N N . ILE A 1 451 ? 10.947 8.963 -18.691 1.00 64.19 451 ILE A N 1
ATOM 3454 C CA . ILE A 1 451 ? 11.434 9.424 -17.389 1.00 64.19 451 ILE A CA 1
ATOM 3455 C C . ILE A 1 451 ? 11.127 8.403 -16.295 1.00 64.19 451 ILE A C 1
ATOM 3457 O O . ILE A 1 451 ? 12.023 8.079 -15.540 1.00 64.19 451 ILE A O 1
ATOM 3461 N N . ALA A 1 452 ? 9.899 7.883 -16.202 1.00 60.62 452 ALA A N 1
ATOM 3462 C CA . ALA A 1 452 ? 9.539 6.936 -15.137 1.00 60.62 452 ALA A CA 1
ATOM 3463 C C . ALA A 1 452 ? 10.296 5.599 -15.211 1.00 60.62 452 ALA A C 1
ATOM 3465 O O . ALA A 1 452 ? 10.328 4.854 -14.235 1.00 60.62 452 ALA A O 1
ATOM 3466 N N . LYS A 1 453 ? 10.849 5.267 -16.384 1.00 67.00 453 LYS A N 1
ATOM 3467 C CA . LYS A 1 453 ? 11.640 4.051 -16.621 1.00 67.00 453 LYS A CA 1
ATOM 3468 C C . LYS A 1 453 ? 13.128 4.224 -16.299 1.00 67.00 453 LYS A C 1
ATOM 3470 O O . LYS A 1 453 ? 13.821 3.212 -16.224 1.00 67.00 453 LYS A O 1
ATOM 3475 N N . ASN A 1 454 ? 13.601 5.465 -16.176 1.00 60.09 454 ASN A N 1
ATOM 3476 C CA . ASN A 1 454 ? 15.000 5.827 -15.931 1.00 60.09 454 ASN A CA 1
ATOM 3477 C C . ASN A 1 454 ? 15.193 6.261 -14.482 1.00 60.09 454 ASN A C 1
ATOM 3479 O O . ASN A 1 454 ? 16.283 5.964 -13.946 1.00 60.09 454 ASN A O 1
#